Protein AF-0000000087186503 (afdb_homodimer)

Structure (mmCIF, N/CA/C/O backbone):
data_AF-0000000087186503-model_v1
#
loop_
_entity.id
_entity.type
_entity.pdbx_description
1 polymer 'Isocitrate lyase/phosphoenolpyruvate mutase family protein'
#
loop_
_atom_site.group_PDB
_atom_site.id
_atom_site.type_symbol
_atom_site.label_atom_id
_atom_site.label_alt_id
_atom_site.label_comp_id
_atom_site.label_asym_id
_atom_site.label_entity_id
_atom_site.label_seq_id
_atom_site.pdbx_PDB_ins_code
_atom_site.Cartn_x
_atom_site.Cartn_y
_atom_site.Cartn_z
_atom_site.occupancy
_atom_site.B_iso_or_equiv
_atom_site.auth_seq_id
_atom_site.auth_comp_id
_atom_site.auth_asym_id
_atom_site.auth_atom_id
_atom_site.pdbx_PDB_model_num
ATOM 1 N N . MET A 1 1 ? 16.734 15.719 6.52 1 80.12 1 MET A N 1
ATOM 2 C CA . MET A 1 1 ? 15.75 16.781 6.422 1 80.12 1 MET A CA 1
ATOM 3 C C . MET A 1 1 ? 15.242 17.188 7.805 1 80.12 1 MET A C 1
ATOM 5 O O . MET A 1 1 ? 15.148 16.344 8.703 1 80.12 1 MET A O 1
ATOM 9 N N . THR A 1 2 ? 15.148 18.594 7.961 1 91.62 2 THR A N 1
ATOM 10 C CA . THR A 1 2 ? 14.867 19.031 9.32 1 91.62 2 THR A CA 1
ATOM 11 C C . THR A 1 2 ? 13.484 19.656 9.414 1 91.62 2 THR A C 1
ATOM 13 O O . THR A 1 2 ? 12.898 20.047 8.398 1 91.62 2 THR A O 1
ATOM 16 N N . ALA A 1 3 ? 12.984 19.609 10.57 1 97.5 3 ALA A N 1
ATOM 17 C CA . ALA A 1 3 ? 11.727 20.297 10.867 1 97.5 3 ALA A CA 1
ATOM 18 C C . ALA A 1 3 ? 11.812 21.781 10.508 1 97.5 3 ALA A C 1
ATOM 20 O O . ALA A 1 3 ? 10.836 22.375 10.047 1 97.5 3 ALA A O 1
ATOM 21 N N . ALA A 1 4 ? 12.977 22.406 10.695 1 97.19 4 ALA A N 1
ATOM 22 C CA . ALA A 1 4 ? 13.18 23.812 10.375 1 97.19 4 ALA A CA 1
ATOM 23 C C . ALA A 1 4 ? 13.008 24.078 8.883 1 97.19 4 ALA A C 1
ATOM 25 O O . ALA A 1 4 ? 12.367 25.047 8.484 1 97.19 4 ALA A O 1
ATOM 26 N N . ALA A 1 5 ? 13.656 23.219 8.086 1 97 5 ALA A N 1
ATOM 27 C CA . ALA A 1 5 ? 13.516 23.344 6.637 1 97 5 ALA A CA 1
ATOM 28 C C . ALA A 1 5 ? 12.062 23.172 6.207 1 97 5 ALA A C 1
ATOM 30 O O . ALA A 1 5 ? 11.57 23.891 5.34 1 97 5 ALA A O 1
ATOM 31 N N . PHE A 1 6 ? 11.414 22.219 6.773 1 98.56 6 PHE A N 1
ATOM 32 C CA . PHE A 1 6 ? 10.008 21.984 6.48 1 98.56 6 PHE A CA 1
ATOM 33 C C . PHE A 1 6 ? 9.156 23.172 6.875 1 98.56 6 PHE A C 1
ATOM 35 O O . PHE A 1 6 ? 8.273 23.594 6.121 1 98.56 6 PHE A O 1
ATOM 42 N N . ARG A 1 7 ? 9.391 23.75 8.062 1 98.12 7 ARG A N 1
ATOM 43 C CA . ARG A 1 7 ? 8.695 24.938 8.539 1 98.12 7 ARG A CA 1
ATOM 44 C C . ARG A 1 7 ? 8.859 26.109 7.562 1 98.12 7 ARG A C 1
ATOM 46 O O . ARG A 1 7 ? 7.895 26.812 7.273 1 98.12 7 ARG A O 1
ATOM 53 N N . ALA A 1 8 ? 10.023 26.234 7.035 1 97.56 8 ALA A N 1
ATOM 54 C CA . ALA A 1 8 ? 10.32 27.344 6.121 1 97.56 8 ALA A CA 1
ATOM 55 C C . ALA A 1 8 ? 9.492 27.234 4.848 1 97.56 8 ALA A C 1
ATOM 57 O O . ALA A 1 8 ? 9.133 28.25 4.25 1 97.56 8 ALA A O 1
ATOM 58 N N . LEU A 1 9 ? 9.125 26.016 4.445 1 97.5 9 LEU A N 1
ATOM 59 C CA . LEU A 1 9 ? 8.344 25.797 3.232 1 97.5 9 LEU A CA 1
ATOM 60 C C . LEU A 1 9 ? 6.949 26.422 3.367 1 97.5 9 LEU A C 1
ATOM 62 O O . LEU A 1 9 ? 6.262 26.625 2.365 1 97.5 9 LEU A O 1
ATOM 66 N N . HIS A 1 10 ? 6.445 26.672 4.555 1 97.88 10 HIS A N 1
ATOM 67 C CA . HIS A 1 10 ? 5.094 27.172 4.793 1 97.88 10 HIS A CA 1
ATOM 68 C C . HIS A 1 10 ? 5.051 28.688 4.75 1 97.88 10 HIS A C 1
ATOM 70 O O . HIS A 1 10 ? 3.973 29.297 4.758 1 97.88 10 HIS A O 1
ATOM 76 N N . HIS A 1 11 ? 6.211 29.297 4.77 1 96.5 11 HIS A N 1
ATOM 77 C CA . HIS A 1 11 ? 6.273 30.75 4.902 1 96.5 11 HIS A CA 1
ATOM 78 C C . HIS A 1 11 ? 6.859 31.391 3.648 1 96.5 11 HIS A C 1
ATOM 80 O O . HIS A 1 11 ? 7.574 30.734 2.887 1 96.5 11 HIS A O 1
ATOM 86 N N . GLY A 1 12 ? 6.461 32.656 3.43 1 93.44 12 GLY A N 1
ATOM 87 C CA . GLY A 1 12 ? 7.047 33.438 2.352 1 93.44 12 GLY A CA 1
ATOM 88 C C . GLY A 1 12 ? 6.5 33.062 0.985 1 93.44 12 GLY A C 1
ATOM 89 O O . GLY A 1 12 ? 7.141 33.344 -0.036 1 93.44 12 GLY A O 1
ATOM 90 N N . ARG A 1 13 ? 5.363 32.438 0.946 1 92.31 13 ARG A N 1
ATOM 91 C CA . ARG A 1 13 ? 4.742 32.062 -0.318 1 92.31 13 ARG A CA 1
ATOM 92 C C . ARG A 1 13 ? 3.699 33.094 -0.746 1 92.31 13 ARG A C 1
ATOM 94 O O . ARG A 1 13 ? 2.992 33.656 0.094 1 92.31 13 ARG A O 1
ATOM 101 N N . PRO A 1 14 ? 3.689 33.344 -2.1 1 92.5 14 PRO A N 1
ATOM 102 C CA . PRO A 1 14 ? 2.602 34.219 -2.553 1 92.5 14 PRO A CA 1
ATOM 103 C C . PRO A 1 14 ? 1.221 33.625 -2.281 1 92.5 14 PRO A C 1
ATOM 105 O O . PRO A 1 14 ? 1.073 32.406 -2.209 1 92.5 14 PRO A O 1
ATOM 108 N N . ALA A 1 15 ? 0.347 34.719 -2.332 1 87.06 15 ALA A N 1
ATOM 109 C CA . ALA A 1 15 ? -1.036 34.25 -2.203 1 87.06 15 ALA A CA 1
ATOM 110 C C . ALA A 1 15 ? -1.428 33.344 -3.367 1 87.06 15 ALA A C 1
ATOM 112 O O . ALA A 1 15 ? -1.047 33.594 -4.512 1 87.06 15 ALA A O 1
ATOM 113 N N . GLY A 1 16 ? -1.849 32.25 -3.225 1 90.69 16 GLY A N 1
ATOM 114 C CA . GLY A 1 16 ? -2.295 31.344 -4.277 1 90.69 16 GLY A CA 1
ATOM 115 C C . GLY A 1 16 ? -1.3 30.25 -4.582 1 90.69 16 GLY A C 1
ATOM 116 O O . GLY A 1 16 ? -1.517 29.438 -5.488 1 90.69 16 GLY A O 1
ATOM 117 N N . ASP A 1 17 ? -0.171 30.344 -3.984 1 93.12 17 ASP A N 1
ATOM 118 C CA . ASP A 1 17 ? 0.832 29.297 -4.172 1 93.12 17 ASP A CA 1
ATOM 119 C C . ASP A 1 17 ? 1.099 28.547 -2.867 1 93.12 17 ASP A C 1
ATOM 121 O O . ASP A 1 17 ? 2.23 28.531 -2.381 1 93.12 17 ASP A O 1
ATOM 125 N N . PRO A 1 18 ? 0.045 27.938 -2.352 1 95.88 18 PRO A N 1
ATOM 126 C CA . PRO A 1 18 ? 0.226 27.203 -1.105 1 95.88 18 PRO A CA 1
ATOM 127 C C . PRO A 1 18 ? 1.184 26.016 -1.258 1 95.88 18 PRO A C 1
ATOM 129 O O . PRO A 1 18 ? 1.458 25.578 -2.379 1 95.88 18 PRO A O 1
ATOM 132 N N . LEU A 1 19 ? 1.784 25.594 -0.161 1 96.75 19 LEU A N 1
ATOM 133 C CA . LEU A 1 19 ? 2.541 24.344 -0.14 1 96.75 19 LEU A CA 1
ATOM 134 C C . LEU A 1 19 ? 1.618 23.141 -0.337 1 96.75 19 LEU A C 1
ATOM 136 O O . LEU A 1 19 ? 0.742 22.891 0.492 1 96.75 19 LEU A O 1
ATOM 140 N N . VAL A 1 20 ? 1.775 22.469 -1.444 1 95.31 20 VAL A N 1
ATOM 141 C CA . VAL A 1 20 ? 0.958 21.281 -1.724 1 95.31 20 VAL A CA 1
ATOM 142 C C . VAL A 1 20 ? 1.713 20.031 -1.313 1 95.31 20 VAL A C 1
ATOM 144 O O . VAL A 1 20 ? 2.834 19.781 -1.77 1 95.31 20 VAL A O 1
ATOM 147 N N . LEU A 1 21 ? 1.115 19.266 -0.42 1 96.75 21 LEU A N 1
ATOM 148 C CA . LEU A 1 21 ? 1.71 18.016 0.055 1 96.75 21 LEU A CA 1
ATOM 149 C C . LEU A 1 21 ? 0.906 16.812 -0.424 1 96.75 21 LEU A C 1
ATOM 151 O O . LEU A 1 21 ? -0.271 16.672 -0.084 1 96.75 21 LEU A O 1
ATOM 155 N N . ALA A 1 22 ? 1.529 15.93 -1.228 1 95.75 22 ALA A N 1
ATOM 156 C CA . ALA A 1 22 ? 0.885 14.664 -1.558 1 95.75 22 ALA A CA 1
ATOM 157 C C . ALA A 1 22 ? 0.847 13.734 -0.345 1 95.75 22 ALA A C 1
ATOM 159 O O . ALA A 1 22 ? 1.686 13.844 0.552 1 95.75 22 ALA A O 1
ATOM 160 N N . GLY A 1 23 ? -0.212 12.852 -0.3 1 97.5 23 GLY A N 1
ATOM 161 C CA . GLY A 1 23 ? -0.446 12.008 0.862 1 97.5 23 GLY A CA 1
ATOM 162 C C . GLY A 1 23 ? -0.155 10.539 0.605 1 97.5 23 GLY A C 1
ATOM 163 O O . GLY A 1 23 ? -1.052 9.781 0.234 1 97.5 23 GLY A O 1
ATOM 164 N N . PRO A 1 24 ? 1.086 10.141 0.792 1 98.62 24 PRO A N 1
ATOM 165 C CA . PRO A 1 24 ? 1.437 8.742 0.565 1 98.62 24 PRO A CA 1
ATOM 166 C C . PRO A 1 24 ? 0.883 7.812 1.645 1 98.62 24 PRO A C 1
ATOM 168 O O . PRO A 1 24 ? 0.679 8.234 2.785 1 98.62 24 PRO A O 1
ATOM 171 N N . TRP A 1 25 ? 0.643 6.52 1.292 1 98.62 25 TRP A N 1
ATOM 172 C CA . TRP A 1 25 ? 0.134 5.551 2.258 1 98.62 25 TRP A CA 1
ATOM 173 C C . TRP A 1 25 ? 1.11 4.395 2.434 1 98.62 25 TRP A C 1
ATOM 175 O O . TRP A 1 25 ? 0.917 3.539 3.301 1 98.62 25 TRP A O 1
ATOM 185 N N . ASP A 1 26 ? 2.104 4.305 1.646 1 98.62 26 ASP A N 1
ATOM 186 C CA . ASP A 1 26 ? 3.16 3.303 1.74 1 98.62 26 ASP A CA 1
ATOM 187 C C . ASP A 1 26 ? 4.426 3.773 1.029 1 98.62 26 ASP A C 1
ATOM 189 O O . ASP A 1 26 ? 4.492 4.906 0.546 1 98.62 26 ASP A O 1
ATOM 193 N N . ALA A 1 27 ? 5.516 2.938 1.039 1 98.62 27 ALA A N 1
ATOM 194 C CA . ALA A 1 27 ? 6.801 3.309 0.451 1 98.62 27 ALA A CA 1
ATOM 195 C C . ALA A 1 27 ? 6.672 3.521 -1.055 1 98.62 27 ALA A C 1
ATOM 197 O O . ALA A 1 27 ? 7.285 4.438 -1.612 1 98.62 27 ALA A O 1
ATOM 198 N N . GLY A 1 28 ? 5.875 2.711 -1.748 1 98.44 28 GLY A N 1
ATOM 199 C CA . GLY A 1 28 ? 5.684 2.846 -3.184 1 98.44 28 GLY A CA 1
ATOM 200 C C . GLY A 1 28 ? 5.055 4.168 -3.578 1 98.44 28 GLY A C 1
ATOM 201 O O . GLY A 1 28 ? 5.539 4.848 -4.484 1 98.44 28 GLY A O 1
ATOM 202 N N . SER A 1 29 ? 3.943 4.496 -2.896 1 98.69 29 SER A N 1
ATOM 203 C CA . SER A 1 29 ? 3.287 5.762 -3.201 1 98.69 29 SER A CA 1
ATOM 204 C C . SER A 1 29 ? 4.164 6.945 -2.811 1 98.69 29 SER A C 1
ATOM 206 O O . SER A 1 29 ? 4.133 7.992 -3.463 1 98.69 29 SER A O 1
ATOM 208 N N . ALA A 1 30 ? 4.957 6.836 -1.726 1 98.75 30 ALA A N 1
ATOM 209 C CA . ALA A 1 30 ? 5.883 7.898 -1.341 1 98.75 30 ALA A CA 1
ATOM 210 C C . ALA A 1 30 ? 6.875 8.195 -2.461 1 98.75 30 ALA A C 1
ATOM 212 O O . ALA A 1 30 ? 7.082 9.352 -2.826 1 98.75 30 ALA A O 1
ATOM 213 N N . ARG A 1 31 ? 7.422 7.133 -3.037 1 98.44 31 ARG A N 1
ATOM 214 C CA . ARG A 1 31 ? 8.375 7.309 -4.125 1 98.44 31 ARG A CA 1
ATOM 215 C C . ARG A 1 31 ? 7.703 7.922 -5.352 1 98.44 31 ARG A C 1
ATOM 217 O O . ARG A 1 31 ? 8.266 8.82 -5.984 1 98.44 31 ARG A O 1
ATOM 224 N N . ALA A 1 32 ? 6.508 7.422 -5.645 1 98.12 32 ALA A N 1
ATOM 225 C CA . ALA A 1 32 ? 5.773 7.953 -6.789 1 98.12 32 ALA A CA 1
ATOM 226 C C . ALA A 1 32 ? 5.535 9.453 -6.641 1 98.12 32 ALA A C 1
ATOM 228 O O . ALA A 1 32 ? 5.676 10.203 -7.605 1 98.12 32 ALA A O 1
ATOM 229 N N . PHE A 1 33 ? 5.215 9.906 -5.426 1 97.94 33 PHE A N 1
ATOM 230 C CA . PHE A 1 33 ? 4.883 11.312 -5.195 1 97.94 33 PHE A CA 1
ATOM 231 C C . PHE A 1 33 ? 6.148 12.164 -5.133 1 97.94 33 PHE A C 1
ATOM 233 O O . PHE A 1 33 ? 6.164 13.297 -5.617 1 97.94 33 PHE A O 1
ATOM 240 N N . ALA A 1 34 ? 7.191 11.633 -4.504 1 97.56 34 ALA A N 1
ATOM 241 C CA . ALA A 1 34 ? 8.469 12.344 -4.535 1 97.56 34 ALA A CA 1
ATOM 242 C C . ALA A 1 34 ? 8.969 12.508 -5.969 1 97.56 34 ALA A C 1
ATOM 244 O O . ALA A 1 34 ? 9.414 13.594 -6.355 1 97.56 34 ALA A O 1
ATOM 245 N N . ASP A 1 35 ? 8.836 11.477 -6.785 1 96.75 35 ASP A N 1
ATOM 246 C CA . ASP A 1 35 ? 9.258 11.5 -8.18 1 96.75 35 ASP A CA 1
ATOM 247 C C . ASP A 1 35 ? 8.422 12.484 -8.992 1 96.75 35 ASP A C 1
ATOM 249 O O . ASP A 1 35 ? 8.883 1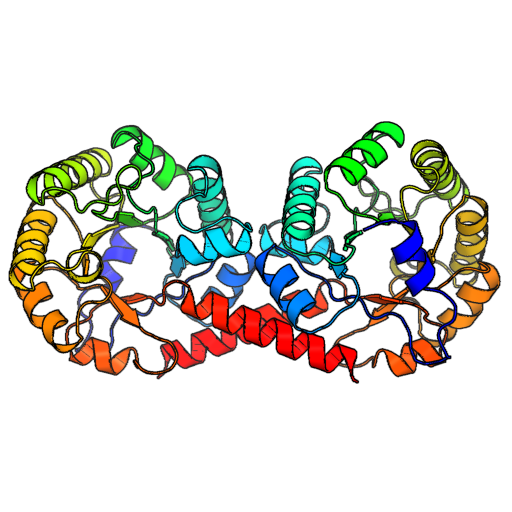3.023 -10 1 96.75 35 ASP A O 1
ATOM 253 N N . ALA A 1 36 ? 7.195 12.711 -8.547 1 95.69 36 ALA A N 1
ATOM 254 C CA . ALA A 1 36 ? 6.305 13.648 -9.227 1 95.69 36 ALA A CA 1
ATOM 255 C C . ALA A 1 36 ? 6.699 15.094 -8.922 1 95.69 36 ALA A C 1
ATOM 257 O O . ALA A 1 36 ? 6.141 16.031 -9.492 1 95.69 36 ALA A O 1
ATOM 258 N N . GLY A 1 37 ? 7.594 15.312 -7.906 1 94.5 37 GLY A N 1
ATOM 259 C CA . GLY A 1 37 ? 8.195 16.625 -7.758 1 94.5 37 GLY A CA 1
ATOM 260 C C . GLY A 1 37 ? 7.738 17.359 -6.508 1 94.5 37 GLY A C 1
ATOM 261 O O . GLY A 1 37 ? 8.023 18.547 -6.34 1 94.5 37 GLY A O 1
ATOM 262 N N . PHE A 1 38 ? 7.062 16.719 -5.598 1 95.94 38 PHE A N 1
ATOM 263 C CA . PHE A 1 38 ? 6.625 17.375 -4.367 1 95.94 38 PHE A CA 1
ATOM 264 C C . PHE A 1 38 ? 7.805 17.625 -3.441 1 95.94 38 PHE A C 1
ATOM 266 O O . PHE A 1 38 ? 8.633 16.75 -3.217 1 95.94 38 PHE A O 1
ATOM 273 N N . ALA A 1 39 ? 7.848 18.812 -2.893 1 95.12 39 ALA A N 1
ATOM 274 C CA . ALA A 1 39 ? 8.961 19.219 -2.039 1 95.12 39 ALA A CA 1
ATOM 275 C C . ALA A 1 39 ? 8.883 18.562 -0.671 1 95.12 39 ALA A C 1
ATOM 277 O O . ALA A 1 39 ? 9.875 18.484 0.05 1 95.12 39 ALA A O 1
ATOM 278 N N . ALA A 1 40 ? 7.73 18.078 -0.279 1 97.88 40 ALA A N 1
ATOM 279 C CA . ALA A 1 40 ? 7.426 17.391 0.981 1 97.88 40 ALA A CA 1
ATOM 280 C C . ALA A 1 40 ? 6.156 16.562 0.863 1 97.88 40 ALA A C 1
ATOM 282 O O . ALA A 1 40 ? 5.383 16.719 -0.086 1 97.88 40 ALA A O 1
ATOM 283 N N . LEU A 1 41 ? 6.02 15.633 1.766 1 98.44 41 LEU A N 1
ATOM 284 C CA . LEU A 1 41 ? 4.859 14.75 1.779 1 98.44 41 LEU A CA 1
ATOM 285 C C . LEU A 1 41 ? 4.168 14.773 3.139 1 98.44 41 LEU A C 1
ATOM 287 O O . LEU A 1 41 ? 4.773 15.172 4.137 1 98.44 41 LEU A O 1
ATOM 291 N N . ALA A 1 42 ? 2.896 14.398 3.176 1 98.62 42 ALA A N 1
ATOM 292 C CA . ALA A 1 42 ? 2.139 14.281 4.418 1 98.62 42 ALA A CA 1
ATOM 293 C C . ALA A 1 42 ? 1.262 13.039 4.41 1 98.62 42 ALA A C 1
ATOM 295 O O . ALA A 1 42 ? 0.277 12.969 3.672 1 98.62 42 ALA A O 1
ATOM 296 N N . THR A 1 43 ? 1.632 12.078 5.246 1 98.62 43 THR A N 1
ATOM 297 C CA . THR A 1 43 ? 0.841 10.852 5.258 1 98.62 43 THR A CA 1
ATOM 298 C C . THR A 1 43 ? -0.535 11.102 5.867 1 98.62 43 THR A C 1
ATOM 300 O O . THR A 1 43 ? -0.655 11.797 6.875 1 98.62 43 THR A O 1
ATOM 303 N N . PRO A 1 44 ? -1.576 10.695 5.195 1 97.75 44 PRO A N 1
ATOM 304 C CA . PRO A 1 44 ? -2.9 10.664 5.82 1 97.75 44 PRO A CA 1
ATOM 305 C C . PRO A 1 44 ? -3.17 9.359 6.562 1 97.75 44 PRO A C 1
ATOM 307 O O . PRO A 1 44 ? -2.988 8.273 6 1 97.75 44 PRO A O 1
ATOM 310 N N . SER A 1 45 ? -3.574 9.461 7.855 1 97.69 45 SER A N 1
ATOM 311 C CA . SER A 1 45 ? -3.85 8.258 8.633 1 97.69 45 SER A CA 1
ATOM 312 C C . SER A 1 45 ? -4.914 7.395 7.961 1 97.69 45 SER A C 1
ATOM 314 O O . SER A 1 45 ? -4.828 6.164 7.98 1 97.69 45 SER A O 1
ATOM 316 N N . ALA A 1 46 ? -5.883 8.031 7.328 1 96.94 46 ALA A N 1
ATOM 317 C CA . ALA A 1 46 ? -6.996 7.312 6.723 1 96.94 46 ALA A CA 1
ATOM 318 C C . ALA A 1 46 ? -6.527 6.453 5.555 1 96.94 46 ALA A C 1
ATOM 320 O O . ALA A 1 46 ? -7.008 5.336 5.359 1 96.94 46 ALA A O 1
ATOM 321 N N . ALA A 1 47 ? -5.633 6.969 4.707 1 97.56 47 ALA A N 1
ATOM 322 C CA . ALA A 1 47 ? -5.125 6.207 3.568 1 97.56 47 ALA A CA 1
ATOM 323 C C . ALA A 1 47 ? -4.234 5.055 4.027 1 97.56 47 ALA A C 1
ATOM 325 O O . ALA A 1 47 ? -4.277 3.963 3.461 1 97.56 47 ALA A O 1
ATOM 326 N N . VAL A 1 48 ? -3.391 5.324 5.062 1 98.44 48 VAL A N 1
ATOM 327 C CA . VAL A 1 48 ? -2.572 4.262 5.633 1 98.44 48 VAL A CA 1
ATOM 328 C C . VAL A 1 48 ? -3.473 3.154 6.184 1 98.44 48 VAL A C 1
ATOM 330 O O . VAL A 1 48 ? -3.25 1.973 5.91 1 98.44 48 VAL A O 1
ATOM 333 N N . ALA A 1 49 ? -4.535 3.564 6.934 1 98.06 49 ALA A N 1
ATOM 334 C CA . ALA A 1 49 ? -5.484 2.596 7.477 1 98.06 49 ALA A CA 1
ATOM 335 C C . ALA A 1 49 ? -6.105 1.757 6.363 1 98.06 49 ALA A C 1
ATOM 337 O O . ALA A 1 49 ? -6.164 0.529 6.461 1 98.06 49 ALA A O 1
ATOM 338 N N . ALA A 1 50 ? -6.512 2.412 5.285 1 97.56 50 ALA A N 1
ATOM 339 C CA . ALA A 1 50 ? -7.145 1.728 4.16 1 97.56 50 ALA A CA 1
ATOM 340 C C . ALA A 1 50 ? -6.188 0.732 3.514 1 97.56 50 ALA A C 1
ATOM 342 O O . ALA A 1 50 ? -6.586 -0.377 3.15 1 97.56 50 ALA A O 1
ATOM 343 N N . SER A 1 51 ? -4.934 1.106 3.375 1 98.06 51 SER A N 1
ATOM 344 C CA . SER A 1 51 ? -3.941 0.219 2.779 1 98.06 51 SER A CA 1
ATOM 345 C C . SER A 1 51 ? -3.711 -1.014 3.648 1 98.06 51 SER A C 1
ATOM 347 O O . SER A 1 51 ? -3.346 -2.076 3.141 1 98.06 51 SER A O 1
ATOM 349 N N . LEU A 1 52 ? -3.924 -0.875 4.977 1 97.25 52 LEU A N 1
ATOM 350 C CA . LEU A 1 52 ? -3.721 -1.953 5.938 1 97.25 52 LEU A CA 1
ATOM 351 C C . LEU A 1 52 ? -4.992 -2.773 6.113 1 97.25 52 LEU A C 1
ATOM 353 O O . LEU A 1 52 ? -4.984 -3.805 6.789 1 97.25 52 LEU A O 1
ATOM 357 N N . GLY A 1 53 ? -6.062 -2.301 5.539 1 95.88 53 GLY A N 1
ATOM 358 C CA . GLY A 1 53 ? -7.328 -3.01 5.641 1 95.88 53 GLY A CA 1
ATOM 359 C C . GLY A 1 53 ? -8.016 -2.807 6.973 1 95.88 53 GLY A C 1
ATOM 360 O O . GLY A 1 53 ? -8.758 -3.68 7.438 1 95.88 53 GLY A O 1
ATOM 361 N N . VAL A 1 54 ? -7.707 -1.748 7.617 1 94.44 54 VAL A N 1
ATOM 362 C CA . VAL A 1 54 ? -8.273 -1.4 8.914 1 94.44 54 VAL A CA 1
ATOM 363 C C . VAL A 1 54 ? -9.109 -0.124 8.789 1 94.44 54 VAL A C 1
ATOM 365 O O . VAL A 1 54 ? -8.836 0.717 7.926 1 94.44 54 VAL A O 1
ATOM 368 N N . ALA A 1 55 ? -10.141 -0.062 9.617 1 92.81 55 ALA A N 1
ATOM 369 C CA . ALA A 1 55 ? -10.93 1.164 9.633 1 92.81 55 ALA A CA 1
ATOM 370 C C . ALA A 1 55 ? -10.117 2.338 10.164 1 92.81 55 ALA A C 1
ATOM 372 O O . ALA A 1 55 ? -9.297 2.172 11.07 1 92.81 55 ALA A O 1
ATOM 373 N N . ASP A 1 56 ? -10.414 3.492 9.523 1 88.19 56 ASP A N 1
ATOM 374 C CA . ASP A 1 56 ? -9.766 4.695 10.039 1 88.19 56 ASP A CA 1
ATOM 375 C C . ASP A 1 56 ? -10.008 4.848 11.539 1 88.19 56 ASP A C 1
ATOM 377 O O . ASP A 1 56 ? -11.133 4.668 12.008 1 88.19 56 ASP A O 1
ATOM 381 N N . GLY A 1 57 ? -8.984 5.145 12.273 1 90.44 57 GLY A N 1
ATOM 382 C CA . GLY A 1 57 ? -9.086 5.27 13.719 1 90.44 57 GLY A CA 1
ATOM 383 C C . GLY A 1 57 ? -8.758 3.986 14.453 1 90.44 57 GLY A C 1
ATOM 384 O O . GLY A 1 57 ? -8.555 3.994 15.664 1 90.44 57 GLY A O 1
ATOM 385 N N . ASP A 1 58 ? -8.648 2.855 13.75 1 92.69 58 ASP A N 1
ATOM 386 C CA . ASP A 1 58 ? -8.492 1.562 14.406 1 92.69 58 ASP A CA 1
ATOM 387 C C . ASP A 1 58 ? -7.082 1.018 14.219 1 92.69 58 ASP A C 1
ATOM 389 O O . ASP A 1 58 ? -6.75 -0.057 14.727 1 92.69 58 ASP A O 1
ATOM 393 N N . VAL A 1 59 ? -6.23 1.757 13.5 1 95.19 59 VAL A N 1
ATOM 394 C CA . VAL A 1 59 ? -4.859 1.292 13.312 1 95.19 59 VAL A CA 1
ATOM 395 C C . VAL A 1 59 ? -4.105 1.373 14.641 1 95.19 59 VAL A C 1
ATOM 397 O O . VAL A 1 59 ? -4.039 2.438 15.258 1 95.19 59 VAL A O 1
ATOM 400 N N . PRO A 1 60 ? -3.537 0.256 15.133 1 95.75 60 PRO A N 1
ATOM 401 C CA . PRO A 1 60 ? -2.689 0.342 16.328 1 95.75 60 PRO A CA 1
ATOM 402 C C . PRO A 1 60 ? -1.514 1.298 16.141 1 95.75 60 PRO A C 1
ATOM 404 O O . PRO A 1 60 ? -0.943 1.383 15.055 1 95.75 60 PRO A O 1
ATOM 407 N N . ALA A 1 61 ? -1.177 1.982 17.266 1 97.19 61 ALA A N 1
ATOM 408 C CA . ALA A 1 61 ? -0.122 2.992 17.219 1 97.19 61 ALA A CA 1
ATOM 409 C C . ALA A 1 61 ? 1.152 2.434 16.594 1 97.19 61 ALA A C 1
ATOM 411 O O . ALA A 1 61 ? 1.737 3.053 15.711 1 97.19 61 ALA A O 1
ATOM 412 N N . ALA A 1 62 ? 1.541 1.216 17 1 97.19 62 ALA A N 1
ATOM 413 C CA . ALA A 1 62 ? 2.793 0.625 16.547 1 97.19 62 ALA A CA 1
ATOM 414 C C . ALA A 1 62 ? 2.779 0.426 15.031 1 97.19 62 ALA A C 1
ATOM 416 O O . ALA A 1 62 ? 3.787 0.652 14.359 1 97.19 62 ALA A O 1
ATOM 417 N N . GLU A 1 63 ? 1.636 0.028 14.484 1 96.81 63 GLU A N 1
ATOM 418 C CA . GLU A 1 63 ? 1.509 -0.199 13.047 1 96.81 63 GLU A CA 1
ATOM 419 C C . GLU A 1 63 ? 1.548 1.116 12.273 1 96.81 63 GLU A C 1
ATOM 421 O O . GLU A 1 63 ? 2.133 1.188 11.195 1 96.81 63 GLU A O 1
ATOM 426 N N . MET A 1 64 ? 0.898 2.117 12.836 1 98.25 64 MET A N 1
ATOM 427 C CA . MET A 1 64 ? 0.925 3.426 12.188 1 98.25 64 MET A CA 1
ATOM 428 C C . MET A 1 64 ? 2.346 3.98 12.141 1 98.25 64 MET A C 1
ATOM 430 O O . MET A 1 64 ? 2.814 4.406 11.086 1 98.25 64 MET A O 1
ATOM 434 N N . PHE A 1 65 ? 3.082 3.893 13.266 1 98.69 65 PHE A N 1
ATOM 435 C CA . PHE A 1 65 ? 4.445 4.414 13.297 1 98.69 65 PHE A CA 1
ATOM 436 C C . PHE A 1 65 ? 5.348 3.621 12.367 1 98.69 65 PHE A C 1
ATOM 438 O O . PHE A 1 65 ? 6.238 4.188 11.727 1 98.69 65 PHE A O 1
ATOM 445 N N . ALA A 1 66 ? 5.125 2.326 12.273 1 97.94 66 ALA A N 1
ATOM 446 C CA . ALA A 1 66 ? 5.906 1.509 11.352 1 97.94 66 ALA A CA 1
ATOM 447 C C . ALA A 1 66 ? 5.652 1.93 9.906 1 97.94 66 ALA A C 1
ATOM 449 O O . ALA A 1 66 ? 6.586 2.004 9.102 1 97.94 66 ALA A O 1
ATOM 450 N N . ALA A 1 67 ? 4.379 2.18 9.562 1 98.25 67 ALA A N 1
ATOM 451 C CA . ALA A 1 67 ? 4.031 2.639 8.219 1 98.25 67 ALA A CA 1
ATOM 452 C C . ALA A 1 67 ? 4.68 3.986 7.918 1 98.25 67 ALA A C 1
ATOM 454 O O . ALA A 1 67 ? 5.242 4.184 6.836 1 98.25 67 ALA A O 1
ATOM 455 N N . VAL A 1 68 ? 4.625 4.875 8.859 1 98.75 68 VAL A N 1
ATOM 456 C CA . VAL A 1 68 ? 5.227 6.195 8.695 1 98.75 68 VAL A CA 1
ATOM 457 C C . VAL A 1 68 ? 6.73 6.055 8.492 1 98.75 68 VAL A C 1
ATOM 459 O O . VAL A 1 68 ? 7.305 6.691 7.605 1 98.75 68 VAL A O 1
ATOM 462 N N . ALA A 1 69 ? 7.379 5.219 9.281 1 98.75 69 ALA A N 1
ATOM 463 C CA . ALA A 1 69 ? 8.82 5.012 9.172 1 98.75 69 ALA A CA 1
ATOM 464 C C . ALA A 1 69 ? 9.195 4.508 7.777 1 98.75 69 ALA A C 1
ATOM 466 O O . ALA A 1 69 ? 10.188 4.949 7.199 1 98.75 69 ALA A O 1
ATOM 467 N N . ARG A 1 70 ? 8.414 3.58 7.238 1 98.25 70 ARG A N 1
ATOM 468 C CA . ARG A 1 70 ? 8.672 3.055 5.902 1 98.25 70 ARG A CA 1
ATOM 469 C C . ARG A 1 70 ? 8.57 4.156 4.852 1 98.25 70 ARG A C 1
ATOM 471 O O . ARG A 1 70 ? 9.391 4.219 3.932 1 98.25 70 ARG A O 1
ATOM 478 N N . VAL A 1 71 ? 7.535 5.008 4.98 1 98.81 71 VAL A N 1
ATOM 479 C CA . VAL A 1 71 ? 7.34 6.117 4.051 1 98.81 71 VAL A CA 1
ATOM 480 C C . VAL A 1 71 ? 8.539 7.059 4.113 1 98.81 71 VAL A C 1
ATOM 482 O O . VAL A 1 71 ? 9.094 7.445 3.08 1 98.81 71 VAL A O 1
ATOM 485 N N . VAL A 1 72 ? 8.969 7.375 5.34 1 98.75 72 VAL A N 1
ATOM 486 C CA . VAL A 1 72 ? 10.078 8.305 5.531 1 98.75 72 VAL A CA 1
ATOM 487 C C . VAL A 1 72 ? 11.352 7.723 4.926 1 98.75 72 VAL A C 1
ATOM 489 O O . VAL A 1 72 ? 12.086 8.414 4.219 1 98.75 72 VAL A O 1
ATOM 492 N N . ARG A 1 73 ? 11.602 6.492 5.094 1 98.12 73 ARG A N 1
ATOM 493 C CA . ARG A 1 73 ? 12.812 5.844 4.617 1 98.12 73 ARG A CA 1
ATOM 494 C C . ARG A 1 73 ? 12.828 5.762 3.092 1 98.12 73 ARG A C 1
ATOM 496 O O . ARG A 1 73 ? 13.891 5.637 2.482 1 98.12 73 ARG A O 1
ATOM 503 N N . ALA A 1 74 ? 11.695 5.848 2.498 1 98.31 74 ALA A N 1
ATOM 504 C CA . ALA A 1 74 ? 11.555 5.609 1.064 1 98.31 74 ALA A CA 1
ATOM 505 C C . ALA A 1 74 ? 11.938 6.852 0.262 1 98.31 74 ALA A C 1
ATOM 507 O O . ALA A 1 74 ? 12.125 6.777 -0.953 1 98.31 74 ALA A O 1
A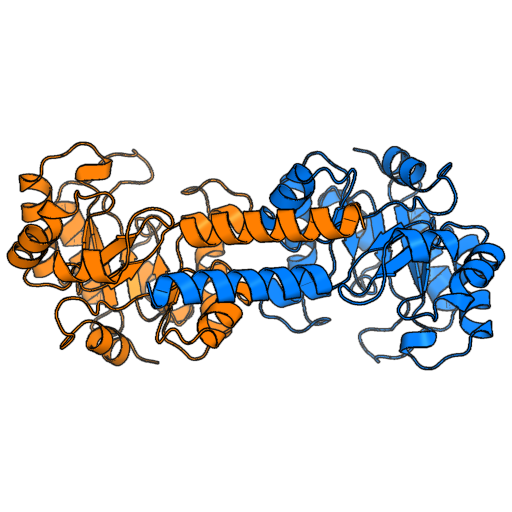TOM 508 N N . VAL A 1 75 ? 12.062 8.031 0.9 1 98.44 75 VAL A N 1
ATOM 509 C CA . VAL A 1 75 ? 12.219 9.266 0.132 1 98.44 75 VAL A CA 1
ATOM 510 C C . VAL A 1 75 ? 13.242 10.172 0.81 1 98.44 75 VAL A C 1
ATOM 512 O O . VAL A 1 75 ? 13.578 9.977 1.981 1 98.44 75 VAL A O 1
ATOM 515 N N . ASP A 1 76 ? 13.664 11.172 0.076 1 97.69 76 ASP A N 1
ATOM 516 C CA . ASP A 1 76 ? 14.648 12.117 0.594 1 97.69 76 ASP A CA 1
ATOM 517 C C . ASP A 1 76 ? 14.008 13.453 0.932 1 97.69 76 ASP A C 1
ATOM 519 O O . ASP A 1 76 ? 14.672 14.367 1.42 1 97.69 76 ASP A O 1
ATOM 523 N N . VAL A 1 77 ? 12.719 13.609 0.703 1 98.12 77 VAL A N 1
ATOM 524 C CA . VAL A 1 77 ? 12.008 14.836 1.035 1 98.12 77 VAL A CA 1
ATOM 525 C C . VAL A 1 77 ? 11.398 14.719 2.432 1 98.12 77 VAL A C 1
ATOM 527 O O . VAL A 1 77 ? 11.156 13.617 2.92 1 98.12 77 VAL A O 1
ATOM 530 N N . PRO A 1 78 ? 11.156 15.852 3.121 1 98.69 78 PRO A N 1
ATOM 531 C CA . PRO A 1 78 ? 10.539 15.789 4.449 1 98.69 78 PRO A CA 1
ATOM 532 C C . PRO A 1 78 ? 9.133 15.195 4.418 1 98.69 78 PRO A C 1
ATOM 534 O O . PRO A 1 78 ? 8.383 15.422 3.463 1 98.69 78 PRO A O 1
ATOM 537 N N . VAL A 1 79 ? 8.844 14.438 5.445 1 98.88 79 VAL A N 1
ATOM 538 C CA . VAL A 1 79 ? 7.531 13.82 5.586 1 98.88 79 VAL A CA 1
ATOM 539 C C . VAL A 1 79 ? 6.91 14.227 6.918 1 98.88 79 VAL A C 1
ATOM 541 O O . VAL A 1 79 ? 7.559 14.148 7.965 1 98.88 79 VAL A O 1
ATOM 544 N N . SER A 1 80 ? 5.691 14.773 6.852 1 98.88 80 SER A N 1
ATOM 545 C CA . SER A 1 80 ? 4.836 14.938 8.023 1 98.88 80 SER A CA 1
ATOM 546 C C . SER A 1 80 ? 3.814 13.805 8.117 1 98.88 80 SER A C 1
ATOM 548 O O . SER A 1 80 ? 3.461 13.195 7.109 1 98.88 80 SER A O 1
ATOM 550 N N . ALA A 1 81 ? 3.402 13.477 9.336 1 98.75 81 ALA A N 1
ATOM 551 C CA . ALA A 1 81 ? 2.533 12.312 9.492 1 98.75 81 ALA A CA 1
ATOM 552 C C . ALA A 1 81 ? 1.243 12.688 10.219 1 98.75 81 ALA A C 1
ATOM 554 O O . ALA A 1 81 ? 1.272 13.414 11.219 1 98.75 81 ALA A O 1
ATOM 555 N N . ASP A 1 82 ? 0.146 12.273 9.664 1 98.56 82 ASP A N 1
ATOM 556 C CA . ASP A 1 82 ? -1.104 12.336 10.414 1 98.56 82 ASP A CA 1
ATOM 557 C C . ASP A 1 82 ? -1.158 11.258 11.492 1 98.56 82 ASP A C 1
ATOM 559 O O . ASP A 1 82 ? -1.229 10.062 11.18 1 98.56 82 ASP A O 1
ATOM 563 N N . LEU A 1 83 ? -1.182 11.688 12.742 1 98.38 83 LEU A N 1
ATOM 564 C CA . LEU A 1 83 ? -1.114 10.75 13.859 1 98.38 83 LEU A CA 1
ATOM 565 C C . LEU A 1 83 ? -2.357 10.859 14.734 1 98.38 83 LEU A C 1
ATOM 567 O O . LEU A 1 83 ? -2.281 10.672 15.953 1 98.38 83 LEU A O 1
ATOM 571 N N . GLU A 1 84 ? -3.445 11.242 14.078 1 97.25 84 GLU A N 1
ATOM 572 C CA . GLU A 1 84 ? -4.758 11.297 14.719 1 97.25 84 GLU A CA 1
ATOM 573 C C . GLU A 1 84 ? -4.691 12.055 16.047 1 97.25 84 GLU A C 1
ATOM 575 O O . GLU A 1 84 ? -4.285 13.211 16.078 1 97.25 84 GLU A O 1
ATOM 580 N N . ASP A 1 85 ? -5.105 11.461 17.125 1 97.25 85 ASP A N 1
ATOM 581 C CA . ASP A 1 85 ? -5.094 12.18 18.406 1 97.25 85 ASP A CA 1
ATOM 582 C C . ASP A 1 85 ? -3.844 11.844 19.219 1 97.25 85 ASP A C 1
ATOM 584 O O . ASP A 1 85 ? -3.762 12.164 20.406 1 97.25 85 ASP A O 1
ATOM 588 N N . GLY A 1 86 ? -2.883 11.117 18.609 1 97.56 86 GLY A N 1
ATOM 589 C CA . GLY A 1 86 ? -1.657 10.734 19.297 1 97.56 86 GLY A CA 1
ATOM 590 C C . GLY A 1 86 ? -1.767 9.414 20.031 1 97.56 86 GLY A C 1
ATOM 591 O O . GLY A 1 86 ? -0.93 9.094 20.875 1 97.56 86 GLY A O 1
ATOM 592 N N . TYR A 1 87 ? -2.852 8.648 19.828 1 96.44 87 TYR A N 1
ATOM 593 C CA . TYR A 1 87 ? -3.064 7.27 20.266 1 96.44 87 TYR A CA 1
ATOM 594 C C . TYR A 1 87 ? -3.018 7.156 21.781 1 96.44 87 TYR A C 1
ATOM 596 O O . TYR A 1 87 ? -2.609 6.125 22.328 1 96.44 87 TYR A O 1
ATOM 604 N N . GLY A 1 88 ? -3.273 8.219 22.453 1 94.31 88 GLY A N 1
ATOM 605 C CA . GLY A 1 88 ? -3.301 8.203 23.906 1 94.31 88 GLY A CA 1
ATOM 606 C C . GLY A 1 88 ? -1.917 8.148 24.531 1 94.31 88 GLY A C 1
ATOM 607 O O . GLY A 1 88 ? -1.782 7.957 25.734 1 94.31 88 GLY A O 1
ATOM 608 N N . LEU A 1 89 ? -0.932 8.312 23.766 1 97.44 89 LEU A N 1
ATOM 609 C CA . LEU A 1 89 ? 0.436 8.25 24.266 1 97.44 89 LEU A CA 1
ATOM 610 C C . LEU A 1 89 ? 0.801 9.539 25 1 97.44 89 LEU A C 1
ATOM 612 O O . LEU A 1 89 ? 0.419 10.633 24.578 1 97.44 89 LEU A O 1
ATOM 616 N N . PRO A 1 90 ? 1.597 9.375 26.094 1 98.06 90 PRO A N 1
ATOM 617 C CA . PRO A 1 90 ? 2.154 10.594 26.703 1 98.06 90 PRO A CA 1
ATOM 618 C C . PRO A 1 90 ? 3.049 11.367 25.734 1 98.06 90 PRO A C 1
ATOM 620 O O . PRO A 1 90 ? 3.674 10.773 24.844 1 98.06 90 PRO A O 1
ATOM 623 N N . ALA A 1 91 ? 3.068 12.641 25.938 1 98.62 91 ALA A N 1
ATOM 624 C CA . ALA A 1 91 ? 3.768 13.539 25.031 1 98.62 91 ALA A CA 1
ATOM 625 C C . ALA A 1 91 ? 5.199 13.07 24.781 1 98.62 91 ALA A C 1
ATOM 627 O O . ALA A 1 91 ? 5.66 13.039 23.641 1 98.62 91 ALA A O 1
ATOM 628 N N . ARG A 1 92 ? 5.891 12.672 25.812 1 98.69 92 ARG A N 1
ATOM 629 C CA . ARG A 1 92 ? 7.285 12.258 25.688 1 98.69 92 ARG A CA 1
ATOM 630 C C . ARG A 1 92 ? 7.41 11.023 24.781 1 98.69 92 ARG A C 1
ATOM 632 O O . ARG A 1 92 ? 8.242 10.992 23.875 1 98.69 92 ARG A O 1
ATOM 639 N N . GLU A 1 93 ? 6.602 10.039 25.047 1 98.81 93 GLU A N 1
ATOM 640 C CA . GLU A 1 93 ? 6.621 8.82 24.25 1 98.81 93 GLU A CA 1
ATOM 641 C C . GLU A 1 93 ? 6.199 9.094 22.812 1 98.81 93 GLU A C 1
ATOM 643 O O . GLU A 1 93 ? 6.793 8.562 21.875 1 98.81 93 GLU A O 1
ATOM 648 N N . LEU A 1 94 ? 5.164 9.891 22.641 1 98.81 94 LEU A N 1
ATOM 649 C CA . LEU A 1 94 ? 4.691 10.258 21.297 1 98.81 94 LEU A CA 1
ATOM 650 C C . LEU A 1 94 ? 5.809 10.906 20.484 1 98.81 94 LEU A C 1
ATOM 652 O O . LEU A 1 94 ? 6.082 10.492 19.359 1 98.81 94 LEU A O 1
ATOM 656 N N . VAL A 1 95 ? 6.469 11.898 21.078 1 98.88 95 VAL A N 1
ATOM 657 C CA . VAL A 1 95 ? 7.531 12.625 20.391 1 98.88 95 VAL A CA 1
ATOM 658 C C . VAL A 1 95 ? 8.68 11.664 20.047 1 98.88 95 VAL A C 1
ATOM 660 O O . VAL A 1 95 ? 9.203 11.68 18.938 1 98.88 95 VAL A O 1
ATOM 663 N N . GLU A 1 96 ? 9.039 10.828 21.016 1 98.81 96 GLU A N 1
ATOM 664 C CA . GLU A 1 96 ? 10.102 9.852 20.781 1 98.81 96 GLU A CA 1
ATOM 665 C C . GLU A 1 96 ? 9.773 8.945 19.609 1 98.81 96 GLU A C 1
ATOM 667 O O . GLU A 1 96 ? 10.617 8.719 18.734 1 98.81 96 GLU A O 1
ATOM 672 N N . ARG A 1 97 ? 8.594 8.461 19.594 1 98.81 97 ARG A N 1
ATOM 673 C CA . ARG A 1 97 ? 8.18 7.559 18.516 1 98.81 97 ARG A CA 1
ATOM 674 C C . ARG A 1 97 ? 8.156 8.273 17.172 1 98.81 97 ARG A C 1
ATOM 676 O O . ARG A 1 97 ? 8.547 7.703 16.156 1 98.81 97 ARG A O 1
ATOM 683 N N . ILE A 1 98 ? 7.656 9.492 17.156 1 98.88 98 ILE A N 1
ATOM 684 C CA . ILE A 1 98 ? 7.625 10.258 15.906 1 98.88 98 ILE A CA 1
ATOM 685 C C . ILE A 1 98 ? 9.047 10.453 15.383 1 98.88 98 ILE A C 1
ATOM 687 O O . ILE A 1 98 ? 9.32 10.18 14.211 1 98.88 98 ILE A O 1
ATOM 691 N N . LEU A 1 99 ? 9.93 10.898 16.266 1 98.69 99 LEU A N 1
ATOM 692 C CA . LEU A 1 99 ? 11.305 11.172 15.852 1 98.69 99 LEU A CA 1
ATOM 693 C C . LEU A 1 99 ? 12 9.898 15.383 1 98.69 99 LEU A C 1
ATOM 695 O O . LEU A 1 99 ? 12.82 9.938 14.461 1 98.69 99 LEU A O 1
ATOM 699 N N . GLU A 1 100 ? 11.672 8.766 16 1 98.62 100 GLU A N 1
ATOM 700 C CA . GLU A 1 100 ? 12.227 7.48 15.586 1 98.62 100 GLU A CA 1
ATOM 701 C C . GLU A 1 100 ? 11.828 7.145 14.148 1 98.62 100 GLU A C 1
ATOM 703 O O . GLU A 1 100 ? 12.57 6.461 13.438 1 98.62 100 GLU A O 1
ATOM 708 N N . THR A 1 101 ? 10.688 7.543 13.672 1 98.62 101 THR A N 1
ATOM 709 C CA . THR A 1 101 ? 10.266 7.293 12.297 1 98.62 101 THR A CA 1
ATOM 710 C C . THR A 1 101 ? 11.078 8.141 11.32 1 98.62 101 THR A C 1
ATOM 712 O O . THR A 1 101 ? 11.156 7.828 10.133 1 98.62 101 THR A O 1
ATOM 715 N N . GLY A 1 102 ? 11.57 9.281 11.781 1 98.69 102 GLY A N 1
ATOM 716 C CA . GLY A 1 102 ? 12.242 10.242 10.922 1 98.69 102 GLY A CA 1
ATOM 717 C C . GLY A 1 102 ? 11.32 11.32 10.398 1 98.69 102 GLY A C 1
ATOM 718 O O . GLY A 1 102 ? 11.75 12.219 9.664 1 98.69 102 GLY A O 1
ATOM 719 N N . ALA A 1 103 ? 10.031 11.344 10.758 1 98.81 103 ALA A N 1
ATOM 720 C CA . ALA A 1 103 ? 9.102 12.391 10.344 1 98.81 103 ALA A CA 1
ATOM 721 C C . ALA A 1 103 ? 9.484 13.742 10.945 1 98.81 103 ALA A C 1
ATOM 723 O O . ALA A 1 103 ? 9.961 13.805 12.086 1 98.81 103 ALA A O 1
ATOM 724 N N . VAL A 1 104 ? 9.188 14.773 10.188 1 98.88 104 VAL A N 1
ATOM 725 C CA . VAL A 1 104 ? 9.617 16.094 10.625 1 98.88 104 VAL A CA 1
ATOM 726 C C . VAL A 1 104 ? 8.422 16.875 11.156 1 98.88 104 VAL A C 1
ATOM 728 O O . VAL A 1 104 ? 8.57 18 11.641 1 98.88 104 VAL A O 1
ATOM 731 N N . GLY A 1 105 ? 7.254 16.328 11.055 1 98.75 105 GLY A N 1
ATOM 732 C CA . GLY A 1 105 ? 6.027 16.938 11.539 1 98.75 105 GLY A CA 1
ATOM 733 C C . GLY A 1 105 ? 4.91 15.945 11.773 1 98.75 105 GLY A C 1
ATOM 734 O O . GLY A 1 105 ? 5.023 14.773 11.406 1 98.75 105 GLY A O 1
ATOM 735 N N . CYS A 1 106 ? 3.855 16.453 12.391 1 98.81 106 CYS A N 1
ATOM 736 C CA . CYS A 1 106 ? 2.695 15.609 12.633 1 98.81 106 CYS A CA 1
ATOM 737 C C . CYS A 1 106 ? 1.422 16.438 12.727 1 98.81 106 CYS A C 1
ATOM 739 O O . CYS A 1 106 ? 1.479 17.641 13.016 1 98.81 106 CYS A O 1
ATOM 741 N N . ASN A 1 107 ? 0.364 15.805 12.344 1 98.44 107 ASN A N 1
ATOM 742 C CA . ASN A 1 107 ? -0.985 16.25 12.672 1 98.44 107 ASN A CA 1
ATOM 743 C C . ASN A 1 107 ? -1.479 15.641 13.977 1 98.44 107 ASN A C 1
ATOM 745 O O . ASN A 1 107 ? -1.338 14.43 14.188 1 98.44 107 ASN A O 1
ATOM 749 N N . LEU A 1 108 ? -1.987 16.469 14.859 1 98.75 108 LEU A N 1
ATOM 750 C CA . LEU A 1 108 ? -2.689 16 16.047 1 98.75 108 LEU A CA 1
ATOM 751 C C . LEU A 1 108 ? -4.098 16.594 16.109 1 98.75 108 LEU A C 1
ATOM 753 O O . LEU A 1 108 ? -4.27 17.812 16.078 1 98.75 108 LEU A O 1
ATOM 757 N N . GLU A 1 109 ? -5.023 15.719 16.156 1 98.44 109 GLU A N 1
ATOM 758 C CA . GLU A 1 109 ? -6.406 16.188 16.109 1 98.44 109 GLU A CA 1
ATOM 759 C C . GLU A 1 109 ? -6.977 16.375 17.516 1 98.44 109 GLU A C 1
ATOM 761 O O . GLU A 1 109 ? -6.398 15.898 18.5 1 98.44 109 GLU A O 1
ATOM 766 N N . ASP A 1 110 ? -8.07 17.078 17.609 1 98.69 110 ASP A N 1
ATOM 767 C CA . ASP A 1 110 ? -8.648 17.422 18.906 1 98.69 110 ASP A CA 1
ATOM 768 C C . ASP A 1 110 ? -9.977 16.688 19.125 1 98.69 110 ASP A C 1
ATOM 770 O O . ASP A 1 110 ? -10.789 17.109 19.938 1 98.69 110 ASP A O 1
ATOM 774 N N . THR A 1 111 ? -10.242 15.641 18.328 1 97.31 111 THR A N 1
ATOM 775 C CA . THR A 1 111 ? -11.281 14.664 18.641 1 97.31 111 THR A CA 1
ATOM 776 C C . THR A 1 111 ? -10.719 13.523 19.484 1 97.31 111 THR A C 1
ATOM 778 O O . THR A 1 111 ? -9.672 12.961 19.156 1 97.31 111 THR A O 1
ATOM 781 N N . ASP A 1 112 ? -11.398 13.258 20.562 1 93.44 112 ASP A N 1
ATOM 782 C CA . ASP A 1 112 ? -11.016 12.117 21.391 1 93.44 112 ASP A CA 1
ATOM 783 C C . ASP A 1 112 ? -11.414 10.797 20.734 1 93.44 112 ASP A C 1
ATOM 785 O O . ASP A 1 112 ? -12.594 10.539 20.516 1 93.44 112 ASP A O 1
ATOM 789 N N . ARG A 1 113 ? -10.445 9.953 20.5 1 90.06 113 ARG A N 1
ATOM 790 C CA . ARG A 1 113 ? -10.695 8.734 19.75 1 90.06 113 ARG A CA 1
ATOM 791 C C . ARG A 1 113 ? -11.547 7.754 20.547 1 90.06 113 ARG A C 1
ATOM 793 O O . ARG A 1 113 ? -12.227 6.902 19.984 1 90.06 113 ARG A O 1
ATOM 800 N N . THR A 1 114 ? -11.438 7.801 21.859 1 88.81 114 THR A N 1
ATOM 801 C CA . THR A 1 114 ? -12.172 6.875 22.719 1 88.81 114 THR A CA 1
ATOM 802 C C . THR A 1 114 ? -13.648 7.254 22.781 1 88.81 114 THR A C 1
ATOM 804 O O . THR A 1 114 ? -14.523 6.398 22.641 1 88.81 114 THR A O 1
ATOM 807 N N . THR A 1 115 ? -13.984 8.547 22.891 1 91.62 115 THR A N 1
ATOM 808 C CA . THR A 1 115 ? -15.352 9 23.094 1 91.62 115 THR A CA 1
ATOM 809 C C . THR A 1 115 ? -15.961 9.508 21.797 1 91.62 115 THR A C 1
ATOM 811 O O . THR A 1 115 ? -17.188 9.625 21.672 1 91.62 115 THR A O 1
ATOM 814 N N . GLY A 1 116 ? -15.109 9.906 20.891 1 92.06 116 GLY A N 1
ATOM 815 C CA . GLY A 1 116 ? -15.57 10.516 19.656 1 92.06 116 GLY A CA 1
ATOM 816 C C . GLY A 1 116 ? -15.938 11.984 19.812 1 92.06 116 GLY A C 1
ATOM 817 O O . GLY A 1 116 ? -16.422 12.609 18.875 1 92.06 116 GLY A O 1
ATOM 818 N N . ARG A 1 117 ? -15.633 12.516 20.953 1 94.81 117 ARG A N 1
ATOM 819 C CA . ARG A 1 117 ? -16.062 13.883 21.234 1 94.81 117 ARG A CA 1
ATOM 820 C C . ARG A 1 117 ? -14.93 14.875 21.016 1 94.81 117 ARG A C 1
ATOM 822 O O . ARG A 1 117 ? -13.758 14.523 21.172 1 94.81 117 ARG A O 1
ATOM 829 N N . LEU A 1 118 ? -15.32 16.141 20.703 1 98 118 LEU A N 1
ATOM 830 C CA . LEU A 1 118 ? -14.383 17.25 20.609 1 98 118 LEU A CA 1
ATOM 831 C C . LEU A 1 118 ? -13.828 17.625 21.969 1 98 118 LEU A C 1
ATOM 833 O O . LEU A 1 118 ? -14.594 17.844 22.922 1 98 118 LEU A O 1
ATOM 837 N N . LEU A 1 119 ? -12.562 17.656 22.125 1 98 119 LEU A N 1
ATOM 838 C CA . LEU A 1 119 ? -11.938 18.016 23.391 1 98 119 LEU A CA 1
ATOM 839 C C . LEU A 1 119 ? -12.188 19.484 23.734 1 98 119 LEU A C 1
ATOM 841 O O . LEU A 1 119 ? -12.383 20.297 22.828 1 98 119 LEU A O 1
ATOM 845 N N . ASP A 1 120 ? -12.18 19.719 25.031 1 98 120 ASP A N 1
ATOM 846 C CA . ASP A 1 120 ? -12.094 21.109 25.438 1 98 120 ASP A CA 1
ATOM 847 C C . ASP A 1 120 ? -10.867 21.797 24.828 1 98 120 ASP A C 1
ATOM 849 O O . ASP A 1 120 ? -9.781 21.219 24.812 1 98 120 ASP A O 1
ATOM 853 N N . PRO A 1 121 ? -11.125 23 24.219 1 98.38 121 PRO A N 1
ATOM 854 C CA . PRO A 1 121 ? -10.016 23.656 23.516 1 98.38 121 PRO A CA 1
ATOM 855 C C . PRO A 1 121 ? -8.789 23.828 24.406 1 98.38 121 PRO A C 1
ATOM 857 O O . PRO A 1 121 ? -7.656 23.703 23.938 1 98.38 121 PRO A O 1
ATOM 860 N N . ARG A 1 122 ? -8.906 24.188 25.656 1 98.69 122 ARG A N 1
ATOM 861 C CA . ARG A 1 122 ? -7.777 24.406 26.562 1 98.69 122 ARG A CA 1
ATOM 862 C C . ARG A 1 122 ? -7.078 23.078 26.875 1 98.69 122 ARG A C 1
ATOM 864 O O . ARG A 1 122 ? -5.855 23.047 27.031 1 98.69 122 ARG A O 1
ATOM 871 N N . GLU A 1 123 ? -7.883 22.031 27.047 1 97.94 123 GLU A N 1
ATOM 872 C CA . GLU A 1 123 ? -7.293 20.703 27.234 1 97.94 123 GLU A CA 1
ATOM 873 C C . GLU A 1 123 ? -6.414 20.312 26.062 1 97.94 123 GLU A C 1
ATOM 875 O O . GLU A 1 123 ? -5.297 19.828 26.25 1 97.94 123 GLU A O 1
ATOM 880 N N . GLN A 1 124 ? -6.906 20.484 24.875 1 98.62 124 GLN A N 1
ATOM 881 C CA . GLN A 1 124 ? -6.113 20.188 23.688 1 98.62 124 GLN A CA 1
ATOM 882 C C . GLN A 1 124 ? -4.887 21.094 23.609 1 98.62 124 GLN A C 1
ATOM 884 O O . GLN A 1 124 ? -3.797 20.641 23.25 1 98.62 124 GLN A O 1
ATOM 889 N N . ALA A 1 125 ? -5.055 22.375 23.922 1 98.88 125 ALA A N 1
ATOM 890 C CA . ALA A 1 125 ? -3.92 23.297 23.922 1 98.88 125 ALA A CA 1
ATOM 891 C C . ALA A 1 125 ? -2.832 22.828 24.875 1 98.88 125 ALA A C 1
ATOM 893 O O . ALA A 1 125 ? -1.643 22.891 24.562 1 98.88 125 ALA A O 1
ATOM 894 N N . ASP A 1 126 ? -3.248 22.344 26.062 1 98.75 126 ASP A N 1
ATOM 895 C CA . ASP A 1 126 ? -2.291 21.812 27.016 1 98.75 126 ASP A CA 1
ATOM 896 C C . ASP A 1 126 ? -1.538 20.625 26.453 1 98.75 126 ASP A C 1
ATOM 898 O O . ASP A 1 126 ? -0.325 20.5 26.625 1 98.75 126 ASP A O 1
ATOM 902 N N . ARG A 1 127 ? -2.234 19.734 25.781 1 98.44 127 ARG A N 1
ATOM 903 C CA . ARG A 1 127 ? -1.614 18.578 25.156 1 98.44 127 ARG A CA 1
ATOM 904 C C . ARG A 1 127 ? -0.598 19 24.094 1 98.44 127 ARG A C 1
ATOM 906 O O . ARG A 1 127 ? 0.503 18.453 24.031 1 98.44 127 ARG A O 1
ATOM 913 N N . LEU A 1 128 ? -0.975 19.953 23.281 1 98.88 128 LEU A N 1
ATOM 914 C CA . LEU A 1 128 ? -0.069 20.469 22.266 1 98.88 128 LEU A CA 1
ATOM 915 C C . LEU A 1 128 ? 1.163 21.109 22.891 1 98.88 128 LEU A C 1
ATOM 917 O O . LEU A 1 128 ? 2.281 20.922 22.406 1 98.88 128 LEU A O 1
ATOM 921 N N . ALA A 1 129 ? 0.916 21.859 23.953 1 98.88 129 ALA A N 1
ATOM 922 C CA . ALA A 1 129 ? 2.025 22.5 24.672 1 98.88 129 ALA A CA 1
ATOM 923 C C . ALA A 1 129 ? 2.99 21.453 25.219 1 98.88 129 ALA A C 1
ATOM 925 O O . ALA A 1 129 ? 4.207 21.641 25.188 1 98.88 129 ALA A O 1
ATOM 926 N N . ASP A 1 130 ? 2.412 20.344 25.766 1 98.88 130 ASP A N 1
ATOM 927 C CA . ASP A 1 130 ? 3.24 19.25 26.266 1 98.88 130 ASP A CA 1
ATOM 928 C C . ASP A 1 130 ? 4.082 18.641 25.141 1 98.88 130 ASP A C 1
ATOM 930 O O . ASP A 1 130 ? 5.273 18.375 25.328 1 98.88 130 ASP A O 1
ATOM 934 N N . VAL A 1 131 ? 3.484 18.406 24 1 98.88 131 VAL A N 1
ATOM 935 C CA . VAL A 1 131 ? 4.203 17.859 22.844 1 98.88 131 VAL A CA 1
ATOM 936 C C . VAL A 1 131 ? 5.301 18.828 22.422 1 98.88 131 VAL A C 1
ATOM 938 O O . VAL A 1 131 ? 6.434 18.406 22.156 1 98.88 131 VAL A O 1
ATOM 941 N N . ARG A 1 132 ? 4.988 20.109 22.375 1 98.88 132 ARG A N 1
ATOM 942 C CA . ARG A 1 132 ? 5.969 21.125 22 1 98.88 132 ARG A CA 1
ATOM 943 C C . ARG A 1 132 ? 7.133 21.141 22.984 1 98.88 132 ARG A C 1
ATOM 945 O O . ARG A 1 132 ? 8.297 21.219 22.578 1 98.88 132 ARG A O 1
ATOM 952 N N . ALA A 1 133 ? 6.773 21.094 24.219 1 98.81 133 ALA A N 1
ATOM 953 C CA . ALA A 1 133 ? 7.812 21.109 25.25 1 98.81 133 ALA A CA 1
ATOM 954 C C . ALA A 1 133 ? 8.781 19.953 25.078 1 98.81 133 ALA A C 1
ATOM 956 O O . ALA A 1 133 ? 9.992 20.094 25.266 1 98.81 133 ALA A O 1
ATOM 957 N N . GLU A 1 134 ? 8.258 18.766 24.75 1 98.81 134 GLU A N 1
ATOM 958 C CA . GLU A 1 134 ? 9.078 17.578 24.562 1 98.81 134 GLU A CA 1
ATOM 959 C C . GLU A 1 134 ? 9.859 17.641 23.25 1 98.81 134 GLU A C 1
ATOM 961 O O . GLU A 1 134 ? 11.023 17.219 23.188 1 98.81 134 GLU A O 1
ATOM 966 N N . ALA A 1 135 ? 9.266 18.203 22.203 1 98.56 135 ALA A N 1
ATOM 967 C CA . ALA A 1 135 ? 9.828 18.141 20.859 1 98.56 135 ALA A CA 1
ATOM 968 C C . ALA A 1 135 ? 10.789 19.297 20.609 1 98.56 135 ALA A C 1
ATOM 970 O O . ALA A 1 135 ? 11.711 19.188 19.812 1 98.56 135 ALA A O 1
ATOM 971 N N . GLY A 1 136 ? 10.516 20.422 21.344 1 98 136 GLY A N 1
ATOM 972 C CA . GLY A 1 136 ? 11.219 21.641 20.938 1 98 136 GLY A CA 1
ATOM 973 C C . GLY A 1 136 ? 11.008 22 19.484 1 98 136 GLY A C 1
ATOM 974 O O . GLY A 1 136 ? 9.875 22.047 19.016 1 98 136 GLY A O 1
ATOM 975 N N . ASP A 1 137 ? 12.164 22.172 18.75 1 97.31 137 ASP A N 1
ATOM 976 C CA . ASP A 1 137 ? 12.07 22.562 17.359 1 97.31 137 ASP A CA 1
ATOM 977 C C . ASP A 1 137 ? 12.18 21.359 16.422 1 97.31 137 ASP A C 1
ATOM 979 O O . ASP A 1 137 ? 12.227 21.516 15.203 1 97.31 137 ASP A O 1
ATOM 983 N N . ALA A 1 138 ? 12.125 20.203 16.984 1 98.44 138 ALA A N 1
ATOM 984 C CA . ALA A 1 138 ? 12.43 19 16.219 1 98.44 138 ALA A CA 1
ATOM 985 C C . ALA A 1 138 ? 11.203 18.531 15.43 1 98.44 138 ALA A C 1
ATOM 987 O O . ALA A 1 138 ? 11.312 17.688 14.539 1 98.44 138 ALA A O 1
ATOM 988 N N . LEU A 1 139 ? 10.023 19.141 15.734 1 98.75 139 LEU A N 1
ATOM 989 C CA . LEU A 1 139 ? 8.805 18.734 15.047 1 98.75 139 LEU A CA 1
ATOM 990 C C . LEU A 1 139 ? 7.992 19.938 14.609 1 98.75 139 LEU A C 1
ATOM 992 O O . LEU A 1 139 ? 7.875 20.922 15.352 1 98.75 139 LEU A O 1
ATOM 996 N N . PHE A 1 140 ? 7.488 19.922 13.414 1 98.88 140 PHE A N 1
ATOM 997 C CA . PHE A 1 140 ? 6.438 20.812 12.938 1 98.88 140 PHE A CA 1
ATOM 998 C C . PHE A 1 140 ? 5.066 20.328 13.391 1 98.88 140 PHE A C 1
ATOM 1000 O O . PHE A 1 140 ? 4.629 19.234 13 1 98.88 140 PHE A O 1
ATOM 1007 N N . LEU A 1 141 ? 4.375 21.094 14.203 1 98.88 141 LEU A N 1
ATOM 1008 C CA . LEU A 1 141 ? 3.092 20.672 14.758 1 98.88 141 LEU A CA 1
ATOM 1009 C C . LEU A 1 141 ? 1.938 21.297 13.977 1 98.88 141 LEU A C 1
ATOM 1011 O O . LEU A 1 141 ? 1.745 22.516 14.008 1 98.88 141 LEU A O 1
ATOM 1015 N N . ASN A 1 142 ? 1.249 20.484 13.25 1 98.94 142 ASN A N 1
ATOM 1016 C CA . ASN A 1 142 ? 0.014 20.844 12.57 1 98.94 142 ASN A CA 1
ATOM 1017 C C . ASN A 1 142 ? -1.214 20.516 13.414 1 98.94 142 ASN A C 1
ATOM 1019 O O . ASN A 1 142 ? -1.668 19.375 13.43 1 98.94 142 ASN A O 1
ATOM 1023 N N . ALA A 1 143 ? -1.774 21.484 14.086 1 98.94 143 ALA A N 1
ATOM 1024 C CA . ALA A 1 143 ? -2.869 21.266 15.023 1 98.94 143 ALA A CA 1
ATOM 1025 C C . ALA A 1 143 ? -4.211 21.188 14.297 1 98.94 143 ALA A C 1
ATOM 1027 O O . ALA A 1 143 ? -4.703 22.203 13.781 1 98.94 143 ALA A O 1
ATOM 1028 N N . ARG A 1 144 ? -4.723 20.062 14.273 1 98.81 144 ARG A N 1
ATOM 1029 C CA . ARG A 1 144 ? -6.008 19.891 13.602 1 98.81 144 ARG A CA 1
ATOM 1030 C C . ARG A 1 144 ? -7.156 20.375 14.484 1 98.81 144 ARG A C 1
ATOM 1032 O O . ARG A 1 144 ? -7.16 20.125 15.695 1 98.81 144 ARG A O 1
ATOM 1039 N N . ILE A 1 145 ? -8.008 21.078 13.883 1 98.81 145 ILE A N 1
ATOM 1040 C CA . ILE A 1 145 ? -9.211 21.625 14.508 1 98.81 145 ILE A CA 1
ATOM 1041 C C . ILE A 1 145 ? -10.445 20.938 13.938 1 98.81 145 ILE A C 1
ATOM 1043 O O . ILE A 1 145 ? -10.797 21.125 12.773 1 98.81 145 ILE A O 1
ATOM 1047 N N . ASP A 1 146 ? -11.172 20.219 14.812 1 98.38 146 ASP A N 1
ATOM 1048 C CA . ASP A 1 146 ? -12.281 19.375 14.359 1 98.38 146 ASP A CA 1
ATOM 1049 C C . ASP A 1 146 ? -13.625 20.062 14.609 1 98.38 146 ASP A C 1
ATOM 1051 O O . ASP A 1 146 ? -14.664 19.406 14.641 1 98.38 146 ASP A O 1
ATOM 1055 N N . SER A 1 147 ? -13.602 21.406 14.773 1 98.25 147 SER A N 1
ATOM 1056 C CA . SER A 1 147 ? -14.82 22.141 15.062 1 98.25 147 SER A CA 1
ATOM 1057 C C . SER A 1 147 ? -15.914 21.844 14.039 1 98.25 147 SER A C 1
ATOM 1059 O O . SER A 1 147 ? -17.031 21.453 14.406 1 98.25 147 SER A O 1
ATOM 1061 N N . TRP A 1 148 ? -15.648 21.922 12.773 1 95.56 148 TRP A N 1
ATOM 1062 C CA . TRP A 1 148 ? -16.656 21.688 11.734 1 95.56 148 TRP A CA 1
ATOM 1063 C C . TRP A 1 148 ? -17.016 20.219 11.641 1 95.56 148 TRP A C 1
ATOM 1065 O O . TRP A 1 148 ? -18.172 19.859 11.438 1 95.56 148 TRP A O 1
ATOM 1075 N N . LEU A 1 149 ? -16 19.375 11.82 1 94.38 149 LEU A N 1
ATOM 1076 C CA . LEU A 1 149 ? -16.219 17.938 11.797 1 94.38 149 LEU A CA 1
ATOM 1077 C C . LEU A 1 149 ? -17.203 17.531 12.891 1 94.38 149 LEU A C 1
ATOM 1079 O O . LEU A 1 149 ? -17.984 16.594 12.711 1 94.38 149 LEU A O 1
ATOM 1083 N N . ARG A 1 150 ? -17.188 18.266 13.992 1 95.5 150 ARG A N 1
ATOM 1084 C CA . ARG A 1 150 ? -17.984 17.891 15.156 1 95.5 150 ARG A CA 1
ATOM 1085 C C . ARG A 1 150 ? -19.172 18.828 15.344 1 95.5 150 ARG A C 1
ATOM 1087 O O . ARG A 1 150 ? -19.812 18.828 16.391 1 95.5 150 ARG A O 1
ATOM 1094 N N . GLY A 1 151 ? -19.484 19.672 14.352 1 93.5 151 GLY A N 1
ATOM 1095 C CA . GLY A 1 151 ? -20.672 20.516 14.336 1 93.5 151 GLY A CA 1
ATOM 1096 C C . GLY A 1 151 ? -20.578 21.719 15.25 1 93.5 151 GLY A C 1
ATOM 1097 O O . GLY A 1 151 ? -21.578 22.219 15.742 1 93.5 151 GLY A O 1
ATOM 1098 N N . ALA A 1 152 ? -19.312 22.203 15.594 1 92.62 152 ALA A N 1
ATOM 1099 C CA . ALA A 1 152 ? -19.109 23.406 16.406 1 92.62 152 ALA A CA 1
ATOM 1100 C C . ALA A 1 152 ? -19.125 24.656 15.547 1 92.62 152 ALA A C 1
ATOM 1102 O O . ALA A 1 152 ? -19.312 24.578 14.328 1 92.62 152 ALA A O 1
ATOM 1103 N N . SER A 1 153 ? -18.984 25.781 16.125 1 89.69 153 SER A N 1
ATOM 1104 C CA . SER A 1 153 ? -19.156 27.062 15.461 1 89.69 153 SER A CA 1
ATOM 1105 C C . SER A 1 153 ? -17.844 27.562 14.859 1 89.69 153 SER A C 1
ATOM 1107 O O . SER A 1 153 ? -16.781 27.062 15.188 1 89.69 153 SER A O 1
ATOM 1109 N N . ASP A 1 154 ? -18.031 28.531 13.93 1 94.62 154 ASP A N 1
ATOM 1110 C CA . ASP A 1 154 ? -16.875 29.234 13.391 1 94.62 154 ASP A CA 1
ATOM 1111 C C . ASP A 1 154 ? -16.078 29.906 14.508 1 94.62 154 ASP A C 1
ATOM 1113 O O . ASP A 1 154 ? -14.844 29.922 14.469 1 94.62 154 ASP A O 1
ATOM 1117 N N . GLU A 1 155 ? -16.781 30.469 15.414 1 96.69 155 GLU A N 1
ATOM 1118 C CA . GLU A 1 155 ? -16.141 31.109 16.562 1 96.69 155 GLU A CA 1
ATOM 1119 C C . GLU A 1 155 ? -15.312 30.109 17.359 1 96.69 155 GLU A C 1
ATOM 1121 O O . GLU A 1 155 ? -14.219 30.438 17.844 1 96.69 155 GLU A O 1
ATOM 1126 N N . ASP A 1 156 ? -15.891 28.922 17.547 1 98.19 156 ASP A N 1
ATOM 1127 C CA . ASP A 1 156 ? -15.156 27.875 18.234 1 98.19 156 ASP A CA 1
ATOM 1128 C C . ASP A 1 156 ? -13.836 27.578 17.531 1 98.19 156 ASP A C 1
ATOM 1130 O O . ASP A 1 156 ? -12.789 27.453 18.188 1 98.19 156 ASP A O 1
ATOM 1134 N N . ALA A 1 157 ? -13.875 27.438 16.25 1 98.5 157 ALA A N 1
ATOM 1135 C CA . ALA A 1 157 ? -12.68 27.141 15.461 1 98.5 157 ALA A CA 1
ATOM 1136 C C . ALA A 1 157 ? -11.625 28.234 15.617 1 98.5 157 ALA A C 1
ATOM 1138 O O . ALA A 1 157 ? -10.438 27.938 15.758 1 98.5 157 ALA A O 1
ATOM 1139 N N . ARG A 1 158 ? -12.031 29.5 15.625 1 98.62 158 ARG A N 1
ATOM 1140 C CA . ARG A 1 158 ? -11.094 30.609 15.766 1 98.62 158 ARG A CA 1
ATOM 1141 C C . ARG A 1 158 ? -10.484 30.641 17.156 1 98.62 158 ARG A C 1
ATOM 1143 O O . ARG A 1 158 ? -9.305 30.938 17.328 1 98.62 158 ARG A O 1
ATOM 1150 N N . GLU A 1 159 ? -11.336 30.391 18.125 1 98.69 159 GLU A N 1
ATOM 1151 C CA . GLU A 1 159 ? -10.82 30.312 19.484 1 98.69 159 GLU A CA 1
ATOM 1152 C C . GLU A 1 159 ? -9.766 29.219 19.609 1 98.69 159 GLU A C 1
ATOM 1154 O O . GLU A 1 159 ? -8.695 29.438 20.188 1 98.69 159 GLU A O 1
ATOM 1159 N N . ARG A 1 160 ? -10.016 28.078 19.125 1 98.88 160 ARG A N 1
ATOM 1160 C CA . ARG A 1 160 ? -9.07 26.969 19.125 1 98.88 160 ARG A CA 1
ATOM 1161 C C . ARG A 1 160 ? -7.789 27.328 18.391 1 98.88 160 ARG A C 1
ATOM 1163 O O . ARG A 1 160 ? -6.691 27.031 18.859 1 98.88 160 ARG A O 1
ATOM 1170 N N . ALA A 1 161 ? -7.984 27.922 17.281 1 98.88 161 ALA A N 1
ATOM 1171 C CA . ALA A 1 161 ? -6.82 28.344 16.5 1 98.88 161 ALA A CA 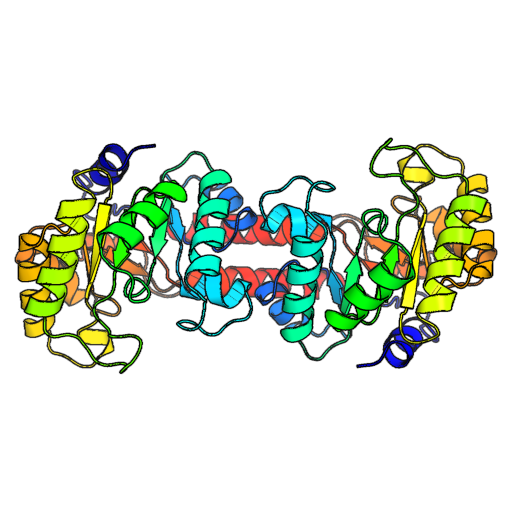1
ATOM 1172 C C . ALA A 1 161 ? -5.887 29.219 17.344 1 98.88 161 ALA A C 1
ATOM 1174 O O . ALA A 1 161 ? -4.672 29.016 17.344 1 98.88 161 ALA A O 1
ATOM 1175 N N . ARG A 1 162 ? -6.461 30.188 18.078 1 98.88 162 ARG A N 1
ATOM 1176 C CA . ARG A 1 162 ? -5.676 31.078 18.938 1 98.88 162 ARG A CA 1
ATOM 1177 C C . ARG A 1 162 ? -4.98 30.297 20.031 1 98.88 162 ARG A C 1
ATOM 1179 O O . ARG A 1 162 ? -3.787 30.484 20.281 1 98.88 162 ARG A O 1
ATOM 1186 N N . LEU A 1 163 ? -5.707 29.422 20.625 1 98.94 163 LEU A N 1
ATOM 1187 C CA . LEU A 1 163 ? -5.191 28.656 21.75 1 98.94 163 LEU A CA 1
ATOM 1188 C C . LEU A 1 163 ? -4.094 27.703 21.312 1 98.94 163 LEU A C 1
ATOM 1190 O O . LEU A 1 163 ? -3.086 27.531 22 1 98.94 163 LEU A O 1
ATOM 1194 N N . TYR A 1 164 ? -4.301 27.078 20.172 1 98.94 164 TYR A N 1
ATOM 1195 C CA . TYR A 1 164 ? -3.326 26.109 19.672 1 98.94 164 TYR A CA 1
ATOM 1196 C C . TYR A 1 164 ? -2.043 26.812 19.25 1 98.94 164 TYR A C 1
ATOM 1198 O O . TYR A 1 164 ? -0.943 26.297 19.453 1 98.94 164 TYR A O 1
ATOM 1206 N N . ALA A 1 165 ? -2.205 27.984 18.641 1 98.94 165 ALA A N 1
ATOM 1207 C CA . ALA A 1 165 ? -1.038 28.797 18.312 1 98.94 165 ALA A CA 1
ATOM 1208 C C . ALA A 1 165 ? -0.24 29.141 19.562 1 98.94 165 ALA A C 1
ATOM 1210 O O . ALA A 1 165 ? 0.983 29 19.594 1 98.94 165 ALA A O 1
ATOM 1211 N N . ALA A 1 166 ? -0.943 29.609 20.578 1 98.88 166 ALA A N 1
ATOM 1212 C CA . ALA A 1 166 ? -0.299 29.984 21.844 1 98.88 166 ALA A CA 1
ATOM 1213 C C . ALA A 1 166 ? 0.391 28.781 22.484 1 98.88 166 ALA A C 1
ATOM 1215 O O . ALA A 1 166 ? 1.393 28.938 23.188 1 98.88 166 ALA A O 1
ATOM 1216 N N . ALA A 1 167 ? -0.137 27.578 22.188 1 98.88 167 ALA A N 1
ATOM 1217 C CA . ALA A 1 167 ? 0.387 26.344 22.766 1 98.88 167 ALA A CA 1
ATOM 1218 C C . ALA A 1 167 ? 1.617 25.859 22.016 1 98.88 167 ALA A C 1
ATOM 1220 O O . ALA A 1 167 ? 2.266 24.891 22.422 1 98.88 167 ALA A O 1
ATOM 1221 N N . GLY A 1 168 ? 1.933 26.5 20.891 1 98.81 168 GLY A N 1
ATOM 1222 C CA . GLY A 1 168 ? 3.174 26.188 20.203 1 98.81 168 GLY A CA 1
ATOM 1223 C C . GLY A 1 168 ? 2.961 25.469 18.891 1 98.81 168 GLY A C 1
ATOM 1224 O O . GLY A 1 168 ? 3.904 24.922 18.312 1 98.81 168 GLY A O 1
ATOM 1225 N N . ALA A 1 169 ? 1.73 25.406 18.375 1 98.88 169 ALA A N 1
ATOM 1226 C CA . ALA A 1 169 ? 1.498 24.859 17.031 1 98.88 169 ALA A CA 1
ATOM 1227 C C . ALA A 1 169 ? 2.221 25.688 15.977 1 98.88 169 ALA A C 1
ATOM 1229 O O . ALA A 1 169 ? 2.445 26.891 16.156 1 98.88 169 ALA A O 1
ATOM 1230 N N . ASP A 1 170 ? 2.629 25.031 14.867 1 98.88 170 ASP A N 1
ATOM 1231 C CA . ASP A 1 170 ? 3.271 25.719 13.742 1 98.88 170 ASP A CA 1
ATOM 1232 C C . ASP A 1 170 ? 2.264 26.016 12.641 1 98.88 170 ASP A C 1
ATOM 1234 O O . ASP A 1 170 ? 2.529 26.844 11.758 1 98.88 170 ASP A O 1
ATOM 1238 N N . CYS A 1 171 ? 1.169 25.375 12.617 1 98.88 171 CYS A N 1
ATOM 1239 C CA . CYS A 1 171 ? 0.109 25.391 11.617 1 98.88 171 CYS A CA 1
ATOM 1240 C C . CYS A 1 171 ? -1.212 24.906 12.203 1 98.88 171 CYS A C 1
ATOM 1242 O O . CYS A 1 171 ? -1.223 24.156 13.172 1 98.88 171 CYS A O 1
ATOM 1244 N N . VAL A 1 172 ? -2.303 25.422 11.719 1 98.88 172 VAL A N 1
ATOM 1245 C CA . VAL A 1 172 ? -3.605 24.891 12.109 1 98.88 172 VAL A CA 1
ATOM 1246 C C . VAL A 1 172 ? -4.285 24.234 10.914 1 98.88 172 VAL A C 1
ATOM 1248 O O . VAL A 1 172 ? -4.078 24.656 9.766 1 98.88 172 VAL A O 1
ATOM 1251 N N . TYR A 1 173 ? -5.012 23.234 11.188 1 98.81 173 TYR A N 1
ATOM 1252 C CA . TYR A 1 173 ? -5.711 22.453 10.172 1 98.81 173 TYR A CA 1
ATOM 1253 C C . TYR A 1 173 ? -7.191 22.328 10.5 1 98.81 173 TYR A C 1
ATOM 1255 O O . TYR A 1 173 ? -7.629 21.328 11.086 1 98.81 173 TYR A O 1
ATOM 1263 N N . PRO A 1 174 ? -7.949 23.359 10.109 1 98.31 174 PRO A N 1
ATOM 1264 C CA . PRO A 1 174 ? -9.398 23.281 10.297 1 98.31 174 PRO A CA 1
ATOM 1265 C C . PRO A 1 174 ? -10.078 22.344 9.305 1 98.31 174 PRO A C 1
ATOM 1267 O O . PRO A 1 174 ? -10.641 22.797 8.305 1 98.31 174 PRO A O 1
ATOM 1270 N N . ILE A 1 175 ? -10.141 21.094 9.617 1 96.5 175 ILE A N 1
ATOM 1271 C CA . ILE A 1 175 ? -10.633 20.094 8.68 1 96.5 175 ILE A CA 1
ATOM 1272 C C . ILE A 1 175 ? -12.102 20.344 8.375 1 96.5 175 ILE A C 1
ATOM 1274 O O . ILE A 1 175 ? -12.891 20.641 9.273 1 96.5 175 ILE A O 1
ATOM 1278 N N . LEU A 1 176 ? -12.445 20.375 7.074 1 93.12 176 LEU A N 1
ATOM 1279 C CA . LEU A 1 176 ? -13.789 20.516 6.52 1 93.12 176 LEU A CA 1
ATOM 1280 C C . LEU A 1 176 ? -14.32 21.938 6.723 1 93.12 176 LEU A C 1
ATOM 1282 O O . LEU A 1 176 ? -15.516 22.172 6.559 1 93.12 176 LEU A O 1
ATOM 1286 N N . ALA A 1 177 ? -13.477 22.828 7.168 1 95.12 177 ALA A N 1
ATOM 1287 C CA . ALA A 1 177 ? -13.898 24.234 7.223 1 95.12 177 ALA A CA 1
ATOM 1288 C C . ALA A 1 177 ? -14.359 24.719 5.852 1 95.12 177 ALA A C 1
ATOM 1290 O O . ALA A 1 177 ? -13.758 24.375 4.828 1 95.12 177 ALA A O 1
ATOM 1291 N N . PRO A 1 178 ? -15.492 25.547 5.84 1 94.06 178 PRO A N 1
ATOM 1292 C CA . PRO A 1 178 ? -15.797 26.203 4.57 1 94.06 178 PRO A CA 1
ATOM 1293 C C . PRO A 1 178 ? -14.656 27.078 4.066 1 94.06 178 PRO A C 1
ATOM 1295 O O . PRO A 1 178 ? -13.945 27.688 4.871 1 94.06 178 PRO A O 1
ATOM 1298 N N . GLU A 1 179 ? -14.508 27.141 2.742 1 93.12 179 GLU A N 1
ATOM 1299 C CA . GLU A 1 179 ? -13.398 27.859 2.127 1 93.12 179 GLU A CA 1
ATOM 1300 C C . GLU A 1 179 ? -13.344 29.297 2.607 1 93.12 179 GLU A C 1
ATOM 1302 O O . GLU A 1 179 ? -12.266 29.859 2.793 1 93.12 179 GLU A O 1
ATOM 1307 N N . GLY A 1 180 ? -14.492 29.922 2.793 1 94.56 180 GLY A N 1
ATOM 1308 C CA . GLY A 1 180 ? -14.57 31.312 3.182 1 94.56 180 GLY A CA 1
ATOM 1309 C C . GLY A 1 180 ? -14.102 31.578 4.602 1 94.56 180 GLY A C 1
ATOM 1310 O O . GLY A 1 180 ? -13.867 32.719 4.992 1 94.56 180 GLY A O 1
ATOM 1311 N N . ALA A 1 181 ? -13.852 30.5 5.402 1 97.12 181 ALA A N 1
ATOM 1312 C CA . ALA A 1 181 ? -13.469 30.656 6.801 1 97.12 181 ALA A CA 1
ATOM 1313 C C . ALA A 1 181 ? -11.953 30.609 6.957 1 97.12 181 ALA A C 1
ATOM 1315 O O . ALA A 1 181 ? -11.422 30.953 8.016 1 97.12 181 ALA A O 1
ATOM 1316 N N . LEU A 1 182 ? -11.203 30.25 5.961 1 97.19 182 LEU A N 1
ATOM 1317 C CA . LEU A 1 182 ? -9.781 29.938 6.066 1 97.19 182 LEU A CA 1
ATOM 1318 C C . LEU A 1 182 ? -8.984 31.172 6.469 1 97.19 182 LEU A C 1
ATOM 1320 O O . LEU A 1 182 ? -8.172 31.125 7.395 1 97.19 182 LEU A O 1
ATOM 1324 N N . ALA A 1 183 ? -9.266 32.281 5.828 1 97.38 183 ALA A N 1
ATOM 1325 C CA . ALA A 1 183 ? -8.523 33.5 6.094 1 97.38 183 ALA A CA 1
ATOM 1326 C C . ALA A 1 183 ? -8.734 33.969 7.531 1 97.38 183 ALA A C 1
ATOM 1328 O O . ALA A 1 183 ? -7.789 34.406 8.195 1 97.38 183 ALA A O 1
ATOM 1329 N N . ALA A 1 184 ? -9.969 33.875 7.953 1 98.06 184 ALA A N 1
ATOM 1330 C CA . ALA A 1 184 ? -10.289 34.344 9.305 1 98.06 184 ALA A CA 1
ATOM 1331 C C . ALA A 1 184 ? -9.617 33.469 10.352 1 98.06 184 ALA A C 1
ATOM 1333 O O . ALA A 1 184 ? -9.172 33.938 11.391 1 98.06 184 ALA A O 1
ATOM 1334 N N . ILE A 1 185 ? -9.57 32.188 10.102 1 98.38 185 ILE A N 1
ATOM 1335 C CA . ILE A 1 185 ? -8.938 31.266 11.023 1 98.38 185 ILE A CA 1
ATOM 1336 C C . ILE A 1 185 ? -7.434 31.516 11.07 1 98.38 185 ILE A C 1
ATOM 1338 O O . ILE A 1 185 ? -6.832 31.531 12.141 1 98.38 185 ILE A O 1
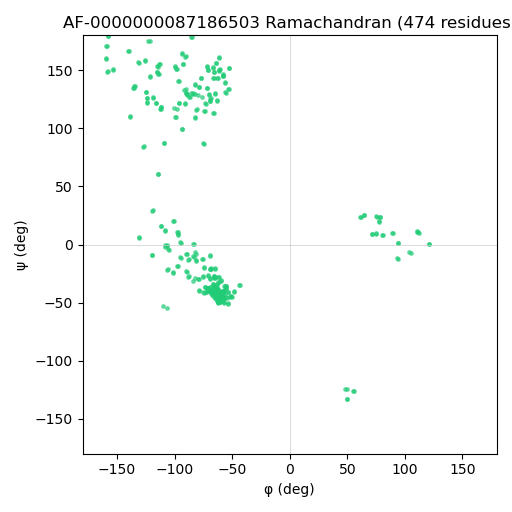ATOM 1342 N N . GLY A 1 186 ? -6.84 31.719 9.914 1 98.12 186 GLY A N 1
ATOM 1343 C CA . GLY A 1 186 ? -5.43 32.062 9.859 1 98.12 186 GLY A CA 1
ATOM 1344 C C . GLY A 1 186 ? -5.098 33.344 10.609 1 98.12 186 GLY A C 1
ATOM 1345 O O . GLY A 1 186 ? -4.105 33.406 11.336 1 98.12 186 GLY A O 1
ATOM 1346 N N . ALA A 1 187 ? -5.918 34.312 10.445 1 98.19 187 ALA A N 1
ATOM 1347 C CA . ALA A 1 187 ? -5.723 35.594 11.133 1 98.19 187 ALA A CA 1
ATOM 1348 C C . ALA A 1 187 ? -5.828 35.406 12.641 1 98.19 187 ALA A C 1
ATOM 1350 O O . ALA A 1 187 ? -5.062 36.031 13.398 1 98.19 187 ALA A O 1
ATOM 1351 N N . ALA A 1 188 ? -6.762 34.656 13.039 1 98.44 188 ALA A N 1
ATOM 1352 C CA . ALA A 1 188 ? -6.945 34.406 14.461 1 98.44 188 ALA A CA 1
ATOM 1353 C C . ALA A 1 188 ? -5.73 33.688 15.062 1 98.44 188 ALA A C 1
ATOM 1355 O O . ALA A 1 188 ? -5.297 34.031 16.172 1 98.44 188 ALA A O 1
ATOM 1356 N N . ALA A 1 189 ? -5.195 32.75 14.367 1 98.56 189 ALA A N 1
ATOM 1357 C CA . ALA A 1 189 ? -4.086 31.938 14.852 1 98.56 189 ALA A CA 1
ATOM 1358 C C . ALA A 1 189 ? -2.76 32.688 14.719 1 98.56 189 ALA A C 1
ATOM 1360 O O . ALA A 1 189 ? -1.849 32.5 15.531 1 98.56 189 ALA A O 1
ATOM 1361 N N . GLY A 1 190 ? -2.664 33.562 13.727 1 98.38 190 GLY A N 1
ATOM 1362 C CA . GLY A 1 190 ? -1.366 34.094 13.352 1 98.38 190 GLY A CA 1
ATOM 1363 C C . GLY A 1 190 ? -0.418 33.031 12.812 1 98.38 190 GLY A C 1
ATOM 1364 O O . GLY A 1 190 ? 0.792 33.094 13.039 1 98.38 190 GLY A O 1
ATOM 1365 N N . LEU A 1 191 ? -0.942 31.922 12.258 1 98.62 191 LEU A N 1
ATOM 1366 C CA . LEU A 1 191 ? -0.199 30.766 11.75 1 98.62 191 LEU A CA 1
ATOM 1367 C C . LEU A 1 191 ? -0.682 30.375 10.359 1 98.62 191 LEU A C 1
ATOM 1369 O O . LEU A 1 191 ? -1.791 30.734 9.961 1 98.62 191 LEU A O 1
ATOM 1373 N N . PRO A 1 192 ? 0.247 29.656 9.602 1 98.56 192 PRO A N 1
ATOM 1374 C CA . PRO A 1 192 ? -0.235 29.047 8.359 1 98.56 192 PRO A CA 1
ATOM 1375 C C . PRO A 1 192 ? -1.467 28.172 8.57 1 98.56 192 PRO A C 1
ATOM 1377 O O . PRO A 1 192 ? -1.649 27.609 9.656 1 98.56 192 PRO A O 1
ATOM 1380 N N . VAL A 1 193 ? -2.301 28.062 7.508 1 98.5 193 VAL A N 1
ATOM 1381 C CA . VAL A 1 193 ? -3.521 27.266 7.547 1 98.5 193 VAL A CA 1
ATOM 1382 C C . VAL A 1 193 ? -3.42 26.109 6.543 1 98.5 193 VAL A C 1
ATOM 1384 O O . VAL A 1 193 ? -3.131 26.328 5.367 1 98.5 193 VAL A O 1
ATOM 1387 N N . ASN A 1 194 ? -3.557 24.922 7.074 1 98.5 194 ASN A N 1
ATOM 1388 C CA . ASN A 1 194 ? -3.705 23.734 6.234 1 98.5 194 ASN A CA 1
ATOM 1389 C C . ASN A 1 194 ? -5.152 23.531 5.805 1 98.5 194 ASN A C 1
ATOM 1391 O O . ASN A 1 194 ? -6.066 23.578 6.629 1 98.5 194 ASN A O 1
ATOM 1395 N N . ALA A 1 195 ? -5.406 23.328 4.52 1 96.31 195 ALA A N 1
ATOM 1396 C CA . ALA A 1 195 ? -6.727 23 3.994 1 96.31 195 ALA A CA 1
ATOM 1397 C C . ALA A 1 195 ? -6.695 21.672 3.25 1 96.31 195 ALA A C 1
ATOM 1399 O O . ALA A 1 195 ? -5.688 21.312 2.637 1 96.31 195 ALA A O 1
ATOM 1400 N N . MET A 1 196 ? -7.781 20.922 3.357 1 94.12 196 MET A N 1
ATOM 1401 C CA . MET A 1 196 ? -7.945 19.688 2.602 1 94.12 196 MET A CA 1
ATOM 1402 C C . MET A 1 196 ? -8.641 19.953 1.271 1 94.12 196 MET A C 1
ATOM 1404 O O . MET A 1 196 ? -9.727 20.531 1.239 1 94.12 196 MET A O 1
ATOM 1408 N N . ALA A 1 197 ? -7.98 19.609 0.206 1 90 197 ALA A N 1
ATOM 1409 C CA . ALA A 1 197 ? -8.578 19.75 -1.119 1 90 197 ALA A CA 1
ATOM 1410 C C . ALA A 1 197 ? -9.32 18.484 -1.524 1 90 197 ALA A C 1
ATOM 1412 O O . ALA A 1 197 ? -8.859 17.375 -1.248 1 90 197 ALA A O 1
ATOM 1413 N N . GLU A 1 198 ? -10.523 18.656 -2.035 1 76.5 198 GLU A N 1
ATOM 1414 C CA . GLU A 1 198 ? -11.234 17.531 -2.66 1 76.5 198 GLU A CA 1
ATOM 1415 C C . GLU A 1 198 ? -10.836 17.391 -4.129 1 76.5 198 GLU A C 1
ATOM 1417 O O . GLU A 1 198 ? -10.602 18.391 -4.816 1 76.5 198 GLU A O 1
ATOM 1422 N N . PRO A 1 199 ? -10.484 16.234 -4.535 1 60.88 199 PRO A N 1
ATOM 1423 C CA . PRO A 1 199 ? -9.992 16.078 -5.906 1 60.88 199 PRO A CA 1
ATOM 1424 C C . PRO A 1 199 ? -10.891 16.75 -6.941 1 60.88 199 PRO A C 1
ATOM 1426 O O . PRO A 1 199 ? -10.391 17.312 -7.922 1 60.88 199 PRO A O 1
ATOM 1429 N N . GLU A 1 200 ? -12.156 16.719 -6.902 1 60.12 200 GLU A N 1
ATOM 1430 C CA . GLU A 1 200 ? -13.031 17.188 -7.973 1 60.12 200 GLU A CA 1
ATOM 1431 C C . GLU A 1 200 ? -13.227 18.703 -7.902 1 60.12 200 GLU A C 1
ATOM 1433 O O . GLU A 1 200 ? -13.555 19.344 -8.906 1 60.12 200 GLU A O 1
ATOM 1438 N N . SER A 1 201 ? -13.141 19.172 -6.84 1 57 201 SER A N 1
ATOM 1439 C CA . SER A 1 201 ? -13.695 20.516 -6.719 1 57 201 SER A CA 1
ATOM 1440 C C . SER A 1 201 ? -12.602 21.547 -6.535 1 57 201 SER A C 1
ATOM 1442 O O . SER A 1 201 ? -12.578 22.562 -7.223 1 57 201 SER A O 1
ATOM 1444 N N . SER A 1 202 ? -11.742 21.25 -5.504 1 62.72 202 SER A N 1
ATOM 1445 C CA . SER A 1 202 ? -10.93 22.359 -5.051 1 62.72 202 SER A CA 1
ATOM 1446 C C . SER A 1 202 ? -9.516 22.281 -5.621 1 62.72 202 SER A C 1
ATOM 1448 O O . SER A 1 202 ? -8.875 21.234 -5.562 1 62.72 202 SER A O 1
ATOM 1450 N N . ALA A 1 203 ? -9.227 23.391 -6.438 1 79.19 203 ALA A N 1
ATOM 1451 C CA . ALA A 1 203 ? -7.859 23.562 -6.914 1 79.19 203 ALA A CA 1
ATOM 1452 C C . ALA A 1 203 ? -6.977 24.172 -5.832 1 79.19 203 ALA A C 1
ATOM 1454 O O . ALA A 1 203 ? -7.41 25.047 -5.09 1 79.19 203 ALA A O 1
ATOM 1455 N N . PRO A 1 204 ? -5.844 23.625 -5.5 1 89.75 204 PRO A N 1
ATOM 1456 C CA . PRO A 1 204 ? -4.898 24.141 -4.508 1 89.75 204 PRO A CA 1
ATOM 1457 C C . PRO A 1 204 ? -4.688 25.641 -4.625 1 89.75 204 PRO A C 1
ATOM 1459 O O . PRO A 1 204 ? -4.637 26.344 -3.609 1 89.75 204 PRO A O 1
ATOM 1462 N N . HIS A 1 205 ? -4.711 26.203 -5.773 1 89.81 205 HIS A N 1
ATOM 1463 C CA . HIS A 1 205 ? -4.457 27.625 -5.965 1 89.81 205 HIS A CA 1
ATOM 1464 C C . HIS A 1 205 ? -5.625 28.469 -5.473 1 89.81 205 HIS A C 1
ATOM 1466 O O . HIS A 1 205 ? -5.426 29.531 -4.891 1 89.81 205 HIS A O 1
ATOM 1472 N N . ARG A 1 206 ? -6.781 27.984 -5.754 1 91.06 206 ARG A N 1
ATOM 1473 C CA . ARG A 1 206 ? -7.965 28.688 -5.27 1 91.06 206 ARG A CA 1
ATOM 1474 C C . ARG A 1 206 ? -7.988 28.719 -3.744 1 91.06 206 ARG A C 1
ATOM 1476 O O . ARG A 1 206 ? -8.195 29.781 -3.152 1 91.06 206 ARG A O 1
ATOM 1483 N N . LEU A 1 207 ? -7.688 27.625 -3.092 1 94 207 LEU A N 1
ATOM 1484 C CA . LEU A 1 207 ? -7.672 27.562 -1.634 1 94 207 LEU A CA 1
ATOM 1485 C C . LEU A 1 207 ? -6.57 28.453 -1.066 1 94 207 LEU A C 1
ATOM 1487 O O . LEU A 1 207 ? -6.742 29.062 -0.009 1 94 207 LEU A O 1
ATOM 1491 N N . GLY A 1 208 ? -5.492 28.484 -1.822 1 94.88 208 GLY A N 1
ATOM 1492 C CA . GLY A 1 208 ? -4.43 29.406 -1.439 1 94.88 208 GLY A CA 1
ATOM 1493 C C . GLY A 1 208 ? -4.871 30.859 -1.406 1 94.88 208 GLY A C 1
ATOM 1494 O O . GLY A 1 208 ? -4.59 31.578 -0.445 1 94.88 208 GLY A O 1
ATOM 1495 N N . ARG A 1 209 ? -5.613 31.234 -2.398 1 94.88 209 ARG A N 1
ATOM 1496 C CA . ARG A 1 209 ? -6.102 32.625 -2.473 1 94.88 209 ARG A CA 1
ATOM 1497 C C . ARG A 1 209 ? -7.121 32.906 -1.374 1 94.88 209 ARG A C 1
ATOM 1499 O O . ARG A 1 209 ? -7.332 34.062 -0.996 1 94.88 209 ARG A O 1
ATOM 1506 N N . LEU A 1 210 ? -7.656 31.812 -0.899 1 95.62 210 LEU A N 1
ATOM 1507 C CA . LEU A 1 210 ? -8.695 31.953 0.115 1 95.62 210 LEU A CA 1
ATOM 1508 C C . LEU A 1 210 ? -8.102 31.844 1.517 1 95.62 210 LEU A C 1
ATOM 1510 O O . LEU A 1 210 ? -8.836 31.922 2.508 1 95.62 210 LEU A O 1
ATOM 1514 N N . GLY A 1 211 ? -6.785 31.672 1.604 1 96.5 211 GLY A N 1
ATOM 1515 C CA . GLY A 1 211 ? -6.172 31.781 2.92 1 96.5 211 GLY A CA 1
ATOM 1516 C C . GLY A 1 211 ? -5.438 30.531 3.346 1 96.5 211 GLY A C 1
ATOM 1517 O O . GLY A 1 211 ? -4.84 30.484 4.422 1 96.5 211 GLY A O 1
ATOM 1518 N N . ALA A 1 212 ? -5.441 29.516 2.48 1 96.94 212 ALA A N 1
ATOM 1519 C CA . ALA A 1 212 ? -4.699 28.297 2.805 1 96.94 212 ALA A CA 1
ATOM 1520 C C . ALA A 1 212 ? -3.219 28.453 2.461 1 96.94 212 ALA A C 1
ATOM 1522 O O . ALA A 1 212 ? -2.873 28.984 1.408 1 96.94 212 ALA A O 1
ATOM 1523 N N . ASP A 1 213 ? -2.375 28 3.336 1 97.62 213 ASP A N 1
ATOM 1524 C CA . ASP A 1 213 ? -0.932 28.031 3.121 1 97.62 213 ASP A CA 1
ATOM 1525 C C . ASP A 1 213 ? -0.382 26.656 2.795 1 97.62 213 ASP A C 1
ATOM 1527 O O . ASP A 1 213 ? 0.72 26.531 2.256 1 97.62 213 ASP A O 1
ATOM 1531 N N . ARG A 1 214 ? -1.086 25.641 3.152 1 97.31 214 ARG A N 1
ATOM 1532 C CA . ARG A 1 214 ? -0.772 24.234 2.961 1 97.31 214 ARG A CA 1
ATOM 1533 C C . ARG A 1 214 ? -1.995 23.453 2.48 1 97.31 214 ARG A C 1
ATOM 1535 O O . ARG A 1 214 ? -3.111 23.703 2.943 1 97.31 214 ARG A O 1
ATOM 1542 N N . ILE A 1 215 ? -1.774 22.625 1.499 1 96.06 215 ILE A N 1
ATOM 1543 C CA . ILE A 1 215 ? -2.861 21.812 0.965 1 96.06 215 ILE A CA 1
ATOM 1544 C C . ILE A 1 215 ? -2.533 20.328 1.14 1 96.06 215 ILE A C 1
ATOM 1546 O O . ILE A 1 215 ? -1.434 19.891 0.796 1 96.06 215 ILE A O 1
ATOM 1550 N N . THR A 1 216 ? -3.4 19.562 1.735 1 95.81 216 THR A N 1
ATOM 1551 C CA . THR A 1 216 ? -3.363 18.109 1.785 1 95.81 216 THR A CA 1
ATOM 1552 C C . THR A 1 216 ? -4.648 17.516 1.219 1 95.81 216 THR A C 1
ATOM 1554 O O . THR A 1 216 ? -5.586 18.25 0.897 1 95.81 216 THR A O 1
ATOM 1557 N N . PHE A 1 217 ? -4.738 16.219 1.092 1 92.25 217 PHE A N 1
ATOM 1558 C CA . PHE A 1 217 ? -5.828 15.633 0.315 1 92.25 217 PHE A CA 1
ATOM 1559 C C . PHE A 1 217 ? -6.516 14.523 1.094 1 92.25 217 PHE A C 1
ATOM 1561 O O . PHE A 1 217 ? -7.387 13.828 0.562 1 92.25 217 PHE A O 1
ATOM 1568 N N . GLY A 1 218 ? -6.164 14.32 2.32 1 91.62 218 GLY A N 1
ATOM 1569 C CA . GLY A 1 218 ? -6.715 13.195 3.053 1 91.62 218 GLY A CA 1
ATOM 1570 C C . GLY A 1 218 ? -6.605 11.883 2.297 1 91.62 218 GLY A C 1
ATOM 1571 O O . GLY A 1 218 ? -5.555 11.57 1.73 1 91.62 218 GLY A O 1
ATOM 1572 N N . LYS A 1 219 ? -7.703 11.102 2.24 1 93 219 LYS A N 1
ATOM 1573 C CA . LYS A 1 219 ? -7.738 9.805 1.579 1 93 219 LYS A CA 1
ATOM 1574 C C . LYS A 1 219 ? -7.977 9.953 0.079 1 93 219 LYS A C 1
ATOM 1576 O O . LYS A 1 219 ? -8.016 8.961 -0.652 1 93 219 LYS A O 1
ATOM 1581 N N . GLY A 1 220 ? -8.102 11.18 -0.334 1 91.75 220 GLY A N 1
ATOM 1582 C CA . GLY A 1 220 ? -8.508 11.438 -1.705 1 91.75 220 GLY A CA 1
ATOM 1583 C C . GLY A 1 220 ? -7.551 10.867 -2.732 1 91.75 220 GLY A C 1
ATOM 1584 O O . GLY A 1 220 ? -7.969 10.234 -3.701 1 91.75 220 GLY A O 1
ATOM 1585 N N . MET A 1 221 ? -6.27 11.102 -2.574 1 92.69 221 MET A N 1
ATOM 1586 C CA . MET A 1 221 ? -5.277 10.609 -3.52 1 92.69 221 MET A CA 1
ATOM 1587 C C . MET A 1 221 ? -5.25 9.086 -3.535 1 92.69 221 MET A C 1
ATOM 1589 O O . MET A 1 221 ? -5.113 8.469 -4.594 1 92.69 221 MET A O 1
ATOM 1593 N N . PHE A 1 222 ? -5.383 8.477 -2.348 1 96.19 222 PHE A N 1
ATOM 1594 C CA . PHE A 1 222 ? -5.453 7.023 -2.252 1 96.19 222 PHE A CA 1
ATOM 1595 C C . PHE A 1 222 ? -6.641 6.488 -3.039 1 96.19 222 PHE A C 1
ATOM 1597 O O . PHE A 1 222 ? -6.492 5.59 -3.869 1 96.19 222 PHE A O 1
ATOM 1604 N N . LEU A 1 223 ? -7.797 7.094 -2.834 1 95.44 223 LEU A N 1
ATOM 1605 C CA . LEU A 1 223 ? -9.016 6.629 -3.484 1 95.44 223 LEU A CA 1
ATOM 1606 C C . LEU A 1 223 ? -8.906 6.75 -5 1 95.44 223 LEU A C 1
ATOM 1608 O O . LEU A 1 223 ? -9.266 5.824 -5.73 1 95.44 223 LEU A O 1
ATOM 1612 N N . ARG A 1 224 ? -8.406 7.852 -5.422 1 94.69 224 ARG A N 1
ATOM 1613 C CA . ARG A 1 224 ? -8.25 8.047 -6.859 1 94.69 224 ARG A CA 1
ATOM 1614 C C . ARG A 1 224 ? -7.238 7.07 -7.441 1 94.69 224 ARG A C 1
ATOM 1616 O O . ARG A 1 224 ? -7.422 6.562 -8.547 1 94.69 224 ARG A O 1
ATOM 1623 N N . SER A 1 225 ? -6.156 6.887 -6.723 1 96.5 225 SER A N 1
ATOM 1624 C CA . SER A 1 225 ? -5.125 5.957 -7.168 1 96.5 225 SER A CA 1
ATOM 1625 C C . SER A 1 225 ? -5.664 4.535 -7.262 1 96.5 225 SER A C 1
ATOM 1627 O O . SER A 1 225 ? -5.359 3.811 -8.211 1 96.5 225 SER A O 1
ATOM 1629 N N . MET A 1 226 ? -6.488 4.113 -6.262 1 97.75 226 MET A N 1
ATOM 1630 C CA . MET A 1 226 ? -7.059 2.77 -6.277 1 97.75 226 MET A CA 1
ATOM 1631 C C . MET A 1 226 ? -8.078 2.623 -7.402 1 97.75 226 MET A C 1
ATOM 1633 O O . MET A 1 226 ? -8.188 1.559 -8.016 1 97.75 226 MET A O 1
ATOM 1637 N N . THR A 1 227 ? -8.812 3.695 -7.645 1 96.56 227 THR A N 1
ATOM 1638 C CA . THR A 1 227 ? -9.711 3.686 -8.789 1 96.56 227 THR A CA 1
ATOM 1639 C C . THR A 1 227 ? -8.938 3.475 -10.086 1 96.56 227 THR A C 1
ATOM 1641 O O . THR A 1 227 ? -9.328 2.654 -10.922 1 96.56 227 THR A O 1
ATOM 1644 N N . ALA A 1 228 ? -7.828 4.18 -10.227 1 96.69 228 ALA A N 1
ATOM 1645 C CA . ALA A 1 228 ? -6.973 4.031 -11.406 1 96.69 228 ALA A CA 1
ATOM 1646 C C . ALA A 1 228 ? -6.41 2.617 -11.5 1 96.69 228 ALA A C 1
ATOM 1648 O O . ALA A 1 228 ? -6.352 2.035 -12.578 1 96.69 228 ALA A O 1
ATOM 1649 N N . ALA A 1 229 ? -5.996 2.061 -10.383 1 96.56 229 ALA A N 1
ATOM 1650 C CA . ALA A 1 229 ? -5.477 0.695 -10.352 1 96.56 229 ALA A CA 1
ATOM 1651 C C . ALA A 1 229 ? -6.531 -0.302 -10.828 1 96.56 229 ALA A C 1
ATOM 1653 O O . ALA A 1 229 ? -6.227 -1.207 -11.609 1 96.56 229 ALA A O 1
ATOM 1654 N N . GLY A 1 230 ? -7.762 -0.126 -10.32 1 96.19 230 GLY A N 1
ATOM 1655 C CA . GLY A 1 230 ? -8.859 -0.968 -10.773 1 96.19 230 GLY A CA 1
ATOM 1656 C C . GLY A 1 230 ? -9.109 -0.873 -12.266 1 96.19 230 GLY A C 1
ATOM 1657 O O . GLY A 1 230 ? -9.352 -1.885 -12.93 1 96.19 230 GLY A O 1
ATOM 1658 N N . ALA A 1 231 ? -9.023 0.342 -12.797 1 94.62 231 ALA A N 1
ATOM 1659 C CA . ALA A 1 231 ? -9.227 0.557 -14.227 1 94.62 231 ALA A CA 1
ATOM 1660 C C . ALA A 1 231 ? -8.117 -0.105 -15.039 1 94.62 231 ALA A C 1
ATOM 1662 O O . ALA A 1 231 ? -8.383 -0.721 -16.078 1 94.62 231 ALA A O 1
ATOM 1663 N N . ILE A 1 232 ? -6.898 0.014 -14.586 1 92.19 232 ILE A N 1
ATOM 1664 C CA . ILE A 1 232 ? -5.754 -0.618 -15.234 1 92.19 232 ILE A CA 1
ATOM 1665 C C . ILE A 1 232 ? -5.953 -2.131 -15.273 1 92.19 232 ILE A C 1
ATOM 1667 O O . ILE A 1 232 ? -5.758 -2.764 -16.312 1 92.19 232 ILE A O 1
ATOM 1671 N N . ALA A 1 233 ? -6.387 -2.682 -14.148 1 91.19 233 ALA A N 1
ATOM 1672 C CA . ALA A 1 233 ? -6.613 -4.121 -14.047 1 91.19 233 ALA A CA 1
ATOM 1673 C C . ALA A 1 233 ? -7.73 -4.57 -14.984 1 91.19 233 ALA A C 1
ATOM 1675 O O . ALA A 1 233 ? -7.621 -5.609 -15.641 1 91.19 233 ALA A O 1
ATOM 1676 N N . ALA A 1 234 ? -8.781 -3.783 -15.055 1 89.75 234 ALA A N 1
ATOM 1677 C CA . ALA A 1 234 ? -9.914 -4.109 -15.922 1 89.75 234 ALA A CA 1
ATOM 1678 C C . ALA A 1 234 ? -9.5 -4.121 -17.391 1 89.75 234 ALA A C 1
ATOM 1680 O O . ALA A 1 234 ? -9.945 -4.973 -18.156 1 89.75 234 ALA A O 1
ATOM 1681 N N . GLU A 1 235 ? -8.648 -3.219 -17.734 1 86.31 235 GLU A N 1
ATOM 1682 C CA . GLU A 1 235 ? -8.148 -3.16 -19.094 1 86.31 235 GLU A CA 1
ATOM 1683 C C . GLU A 1 235 ? -7.332 -4.402 -19.438 1 86.31 235 GLU A C 1
ATOM 1685 O O . GLU A 1 235 ? -7.422 -4.922 -20.562 1 86.31 235 GLU A O 1
ATOM 1690 N N . LEU A 1 236 ? -6.594 -4.859 -18.516 1 80.25 236 LEU A N 1
ATOM 1691 C CA . LEU A 1 236 ? -5.734 -6.016 -18.734 1 80.25 236 LEU A CA 1
ATOM 1692 C C . LEU A 1 236 ? -6.551 -7.305 -18.75 1 80.25 236 LEU A C 1
ATOM 1694 O O . LEU A 1 236 ? -6.148 -8.297 -19.359 1 80.25 236 LEU A O 1
ATOM 1698 N N . HIS A 1 237 ? -7.676 -7.309 -18.047 1 77.69 237 HIS A N 1
ATOM 1699 C CA . HIS A 1 237 ? -8.547 -8.477 -17.969 1 77.69 237 HIS A CA 1
ATOM 1700 C C . HIS A 1 237 ? -9.266 -8.711 -19.297 1 77.69 237 HIS A C 1
ATOM 1702 O O . HIS A 1 237 ? -9.484 -9.859 -19.688 1 77.69 237 HIS A O 1
ATOM 1708 N N . VAL A 1 238 ? -9.688 -7.547 -20 1 67.38 238 VAL A N 1
ATOM 1709 C CA . VAL A 1 238 ? -10.5 -7.648 -21.203 1 67.38 238 VAL A CA 1
ATOM 1710 C C . VAL A 1 238 ? -9.594 -7.75 -22.438 1 67.38 238 VAL A C 1
ATOM 1712 O O . VAL A 1 238 ? -10.016 -8.258 -23.484 1 67.38 238 VAL A O 1
ATOM 1715 N N . GLY A 1 239 ? -8.305 -7.254 -22.359 1 60.09 239 GLY A N 1
ATOM 1716 C CA . GLY A 1 239 ? -7.523 -7.199 -23.594 1 60.09 239 GLY A CA 1
ATOM 1717 C C . GLY A 1 239 ? -6.879 -8.523 -23.938 1 60.09 239 GLY A C 1
ATOM 1718 O O . GLY A 1 239 ? -6.867 -9.453 -23.141 1 60.09 239 GLY A O 1
ATOM 1719 N N . MET B 1 1 ? -13.57 -19.453 1.096 1 79.81 1 MET B N 1
ATOM 1720 C CA . MET B 1 1 ? -13.094 -19.891 -0.213 1 79.81 1 MET B CA 1
ATOM 1721 C C . MET B 1 1 ? -12.055 -20.984 -0.071 1 79.81 1 MET B C 1
ATOM 1723 O O . MET B 1 1 ? -11.289 -21.016 0.899 1 79.81 1 MET B O 1
ATOM 1727 N N . THR B 1 2 ? -12.227 -22.031 -1.018 1 91.44 2 THR B N 1
ATOM 1728 C CA . THR B 1 2 ? -11.398 -23.203 -0.798 1 91.44 2 THR B CA 1
ATOM 1729 C C . THR B 1 2 ? -10.375 -23.359 -1.92 1 91.44 2 THR B C 1
ATOM 1731 O O . THR B 1 2 ? -10.531 -22.781 -2.996 1 91.44 2 THR B O 1
ATOM 1734 N N . ALA B 1 3 ? -9.352 -24.016 -1.571 1 97.44 3 ALA B N 1
ATOM 1735 C CA . ALA B 1 3 ? -8.344 -24.391 -2.562 1 97.44 3 ALA B CA 1
ATOM 1736 C C . ALA B 1 3 ? -8.961 -25.172 -3.711 1 97.44 3 ALA B C 1
ATOM 1738 O O . ALA B 1 3 ? -8.555 -25.031 -4.867 1 97.44 3 ALA B O 1
ATOM 1739 N N . ALA B 1 4 ? -9.945 -26 -3.441 1 97.19 4 ALA B N 1
ATOM 1740 C CA . ALA B 1 4 ? -10.625 -26.797 -4.457 1 97.19 4 ALA B CA 1
ATOM 1741 C C . ALA B 1 4 ? -11.344 -25.906 -5.465 1 97.19 4 ALA B C 1
ATOM 1743 O O . ALA B 1 4 ? -11.273 -26.141 -6.672 1 97.19 4 ALA B O 1
ATOM 1744 N N . ALA B 1 5 ? -12.094 -24.938 -4.941 1 96.94 5 ALA B N 1
ATOM 1745 C CA . ALA B 1 5 ? -12.773 -23.984 -5.82 1 96.94 5 ALA B CA 1
ATOM 1746 C C . ALA B 1 5 ? -11.781 -23.219 -6.68 1 96.94 5 ALA B C 1
ATOM 1748 O O . ALA B 1 5 ? -12.016 -23 -7.871 1 96.94 5 ALA B O 1
ATOM 1749 N N . PHE B 1 6 ? -10.727 -22.797 -6.09 1 98.56 6 PHE B N 1
ATOM 1750 C CA . PHE B 1 6 ? -9.68 -22.094 -6.812 1 98.56 6 PHE B CA 1
ATOM 1751 C C . PHE B 1 6 ? -9.07 -22.984 -7.895 1 98.56 6 PHE B C 1
ATOM 1753 O O . PHE B 1 6 ? -8.852 -22.531 -9.023 1 98.56 6 PHE B O 1
ATOM 1760 N N . ARG B 1 7 ? -8.766 -24.25 -7.578 1 98.12 7 ARG B N 1
ATOM 1761 C CA . ARG B 1 7 ? -8.242 -25.219 -8.523 1 98.12 7 ARG B CA 1
ATOM 1762 C C . ARG B 1 7 ? -9.172 -25.391 -9.719 1 98.12 7 ARG B C 1
ATOM 1764 O O . ARG B 1 7 ? -8.719 -25.438 -10.867 1 98.12 7 ARG B O 1
ATOM 1771 N N . ALA B 1 8 ? -10.43 -25.391 -9.461 1 97.62 8 ALA B N 1
ATOM 1772 C CA . ALA B 1 8 ? -11.422 -25.594 -10.516 1 97.62 8 ALA B CA 1
ATOM 1773 C C . ALA B 1 8 ? -11.398 -24.438 -11.516 1 97.62 8 ALA B C 1
ATOM 1775 O O . ALA B 1 8 ? -11.672 -24.641 -12.703 1 97.62 8 ALA B O 1
ATOM 1776 N N . LEU B 1 9 ? -11.016 -23.25 -11.07 1 97.5 9 LEU B N 1
ATOM 1777 C CA . LEU B 1 9 ? -10.977 -22.078 -11.938 1 97.5 9 LEU B CA 1
ATOM 1778 C C . LEU B 1 9 ? -9.93 -22.25 -13.031 1 97.5 9 LEU B C 1
ATOM 1780 O O . LEU B 1 9 ? -9.945 -21.531 -14.039 1 97.5 9 LEU B O 1
ATOM 1784 N N . HIS B 1 10 ? -8.945 -23.125 -12.898 1 97.88 10 HIS B N 1
ATOM 1785 C CA . HIS B 1 10 ? -7.848 -23.297 -13.836 1 97.88 10 HIS B CA 1
ATOM 1786 C C . HIS B 1 10 ? -8.211 -24.297 -14.93 1 97.88 10 HIS B C 1
ATOM 1788 O O . HIS B 1 10 ? -7.48 -24.438 -15.906 1 97.88 10 HIS B O 1
ATOM 1794 N N . HIS B 1 11 ? -9.273 -25.016 -14.719 1 96.62 11 HIS B N 1
ATOM 1795 C CA . HIS B 1 11 ? -9.609 -26.109 -15.609 1 96.62 11 HIS B CA 1
ATOM 1796 C C . HIS B 1 11 ? -10.906 -25.844 -16.375 1 96.62 11 HIS B C 1
ATOM 1798 O O . HIS B 1 11 ? -11.734 -25.047 -15.914 1 96.62 11 HIS B O 1
ATOM 1804 N N . GLY B 1 12 ? -11 -26.453 -17.547 1 93.62 12 GLY B N 1
ATOM 1805 C CA . GLY B 1 12 ? -12.234 -26.391 -18.312 1 93.62 12 GLY B CA 1
ATOM 1806 C C . GLY B 1 12 ? -12.43 -25.062 -19.031 1 93.62 12 GLY B C 1
ATOM 1807 O O . GLY B 1 12 ? -13.555 -24.703 -19.391 1 93.62 12 GLY B O 1
ATOM 1808 N N . ARG B 1 13 ? -11.383 -24.312 -19.219 1 92.44 13 ARG B N 1
ATOM 1809 C CA . ARG B 1 13 ? -11.461 -23.031 -19.906 1 92.44 13 ARG B CA 1
ATOM 1810 C C . ARG B 1 13 ? -11.086 -23.188 -21.375 1 92.44 13 ARG B C 1
ATOM 1812 O O . ARG B 1 13 ? -10.211 -23.984 -21.719 1 92.44 13 ARG B O 1
ATOM 1819 N N . PRO B 1 14 ? -11.859 -22.438 -22.25 1 92.56 14 PRO B N 1
ATOM 1820 C CA . PRO B 1 14 ? -11.43 -22.469 -23.641 1 92.56 14 PRO B CA 1
ATOM 1821 C C . PRO B 1 14 ? -10.023 -21.906 -23.844 1 92.56 14 PRO B C 1
ATOM 1823 O O . PRO B 1 14 ? -9.562 -21.078 -23.031 1 92.56 14 PRO B O 1
ATOM 1826 N N . ALA B 1 15 ? -9.609 -22.375 -25.062 1 87 15 ALA B N 1
ATOM 1827 C CA . ALA B 1 15 ? -8.312 -21.812 -25.422 1 87 15 ALA B CA 1
ATOM 1828 C C . ALA B 1 15 ? -8.391 -20.312 -25.578 1 87 15 ALA B C 1
ATOM 1830 O O . ALA B 1 15 ? -9.375 -19.781 -26.109 1 87 15 ALA B O 1
ATOM 1831 N N . GLY B 1 16 ? -7.715 -19.547 -24.969 1 90.62 16 GLY B N 1
ATOM 1832 C CA . GLY B 1 16 ? -7.695 -18.094 -25.109 1 90.62 16 GLY B CA 1
ATOM 1833 C C . GLY B 1 16 ? -8.398 -17.375 -23.969 1 90.62 16 GLY B C 1
ATOM 1834 O O . GLY B 1 16 ? -8.516 -16.156 -23.984 1 90.62 16 GLY B O 1
ATOM 1835 N N . ASP B 1 17 ? -9.016 -18.141 -23.156 1 93.12 17 ASP B N 1
ATOM 1836 C CA . ASP B 1 17 ? -9.68 -17.547 -22 1 93.12 17 ASP B CA 1
ATOM 1837 C C . ASP B 1 17 ? -9.016 -18 -20.703 1 93.12 17 ASP B C 1
ATOM 1839 O O . ASP B 1 17 ? -9.672 -18.609 -19.844 1 93.12 17 ASP B O 1
ATOM 1843 N N . PRO B 1 18 ? -7.727 -17.672 -20.578 1 95.88 18 PRO B N 1
ATOM 1844 C CA . PRO B 1 18 ? -7.031 -18.062 -19.359 1 95.88 18 PRO B CA 1
ATOM 1845 C C . PRO B 1 18 ? -7.598 -17.391 -18.109 1 95.88 18 PRO B C 1
ATOM 1847 O O . PRO B 1 18 ? -8.312 -16.391 -18.219 1 95.88 18 PRO B O 1
ATOM 1850 N N . LEU B 1 19 ? -7.402 -18 -16.953 1 96.69 19 LEU B N 1
ATOM 1851 C CA . LEU B 1 19 ? -7.695 -17.344 -15.68 1 96.69 19 LEU B CA 1
ATOM 1852 C C . LEU B 1 19 ? -6.758 -16.156 -15.445 1 96.69 19 LEU B C 1
ATOM 1854 O O . LEU B 1 19 ? -5.547 -16.344 -15.328 1 96.69 19 LEU B O 1
ATOM 1858 N N . VAL B 1 20 ? -7.305 -14.977 -15.445 1 95.31 20 VAL B N 1
ATOM 1859 C CA . VAL B 1 20 ? -6.504 -13.781 -15.211 1 95.31 20 VAL B CA 1
ATOM 1860 C C . VAL B 1 20 ? -6.586 -13.383 -13.742 1 95.31 20 VAL B C 1
ATOM 1862 O O . VAL B 1 20 ? -7.68 -13.18 -13.211 1 95.31 20 VAL B O 1
ATOM 1865 N N . LEU B 1 21 ? -5.441 -13.328 -13.094 1 96.75 21 LEU B N 1
ATOM 1866 C CA . LEU B 1 21 ? -5.363 -12.953 -11.688 1 96.75 21 LEU B CA 1
ATOM 1867 C C . LEU B 1 21 ? -4.672 -11.602 -11.523 1 96.75 21 LEU B C 1
ATOM 1869 O O . LEU B 1 21 ? -3.504 -11.453 -11.898 1 96.75 21 LEU B O 1
ATOM 1873 N N . ALA B 1 22 ? -5.383 -10.594 -10.977 1 95.88 22 ALA B N 1
ATOM 1874 C CA . ALA B 1 22 ? -4.723 -9.344 -10.609 1 95.88 22 ALA B CA 1
ATOM 1875 C C . ALA B 1 22 ? -3.818 -9.531 -9.398 1 95.88 22 ALA B C 1
ATOM 1877 O O . ALA B 1 22 ? -4.047 -10.422 -8.578 1 95.88 22 ALA B O 1
ATOM 1878 N N . GLY B 1 23 ? -2.723 -8.703 -9.328 1 97.5 23 GLY B N 1
ATOM 1879 C CA . GLY B 1 23 ? -1.706 -8.867 -8.297 1 97.5 23 GLY B CA 1
ATOM 1880 C C . GLY B 1 23 ? -1.722 -7.762 -7.262 1 97.5 23 GLY B C 1
ATOM 1881 O O . GLY B 1 23 ? -1.006 -6.77 -7.398 1 97.5 23 GLY B O 1
ATOM 1882 N N . PRO B 1 24 ? -2.531 -7.926 -6.238 1 98.62 24 PRO B N 1
ATOM 1883 C CA . PRO B 1 24 ? -2.594 -6.895 -5.199 1 98.62 24 PRO B CA 1
ATOM 1884 C C . PRO B 1 24 ? -1.345 -6.867 -4.32 1 98.62 24 PRO B C 1
ATOM 1886 O O . PRO B 1 24 ? -0.677 -7.891 -4.156 1 98.62 24 PRO B O 1
ATOM 1889 N N . TRP B 1 25 ? -1.024 -5.68 -3.73 1 98.62 25 TRP B N 1
ATOM 1890 C CA . TRP B 1 25 ? 0.138 -5.559 -2.855 1 98.62 25 TRP B CA 1
ATOM 1891 C C . TRP B 1 25 ? -0.279 -5.125 -1.453 1 98.62 25 TRP B C 1
ATOM 1893 O O . TRP B 1 25 ? 0.546 -5.086 -0.538 1 98.62 25 TRP B O 1
ATOM 1903 N N . ASP B 1 26 ? -1.481 -4.762 -1.257 1 98.62 26 ASP B N 1
ATOM 1904 C CA . ASP B 1 26 ? -2.047 -4.402 0.04 1 98.62 26 ASP B CA 1
ATOM 1905 C C . ASP B 1 26 ? -3.568 -4.543 0.035 1 98.62 26 ASP B C 1
ATOM 1907 O O . ASP B 1 26 ? -4.148 -5.004 -0.95 1 98.62 26 ASP B O 1
ATOM 1911 N N . ALA B 1 27 ? -4.238 -4.246 1.185 1 98.62 27 ALA B N 1
ATOM 1912 C CA . ALA B 1 27 ? -5.684 -4.41 1.316 1 98.62 27 ALA B CA 1
ATOM 1913 C C . ALA B 1 27 ? -6.43 -3.49 0.356 1 98.62 27 ALA B C 1
ATOM 1915 O O . ALA B 1 27 ? -7.441 -3.881 -0.228 1 98.62 27 ALA B O 1
ATOM 1916 N N . GLY B 1 28 ? -5.961 -2.258 0.151 1 98.44 28 GLY B N 1
ATOM 1917 C CA . GLY B 1 28 ? -6.598 -1.317 -0.757 1 98.44 28 GLY B CA 1
ATOM 1918 C C . GLY B 1 28 ? -6.617 -1.797 -2.195 1 98.44 28 GLY B C 1
ATOM 1919 O O . GLY B 1 28 ? -7.66 -1.756 -2.855 1 98.44 28 GLY B O 1
ATOM 1920 N N . SER B 1 29 ? -5.438 -2.223 -2.67 1 98.69 29 SER B N 1
ATOM 1921 C CA . SER B 1 29 ? -5.371 -2.719 -4.043 1 98.69 29 SER B CA 1
ATOM 1922 C C . SER B 1 29 ? -6.164 -4.012 -4.199 1 98.69 29 SER B C 1
ATOM 1924 O O . SER B 1 29 ? -6.738 -4.27 -5.258 1 98.69 29 SER B O 1
ATOM 1926 N N . ALA B 1 30 ? -6.207 -4.879 -3.164 1 98.75 30 ALA B N 1
ATOM 1927 C CA . ALA B 1 30 ? -7.016 -6.094 -3.211 1 98.75 30 ALA B CA 1
ATOM 1928 C C . ALA B 1 30 ? -8.484 -5.766 -3.441 1 98.75 30 ALA B C 1
ATOM 1930 O O . ALA B 1 30 ? -9.133 -6.359 -4.309 1 98.75 30 ALA B O 1
ATOM 1931 N N . ARG B 1 31 ? -8.977 -4.781 -2.711 1 98.44 31 ARG B N 1
ATOM 1932 C CA . ARG B 1 31 ? -10.367 -4.379 -2.863 1 98.44 31 ARG B CA 1
ATOM 1933 C C . ARG B 1 31 ? -10.625 -3.797 -4.25 1 98.44 31 ARG B C 1
ATOM 1935 O O . ARG B 1 31 ? -11.633 -4.113 -4.887 1 98.44 31 ARG B O 1
ATOM 1942 N N . ALA B 1 32 ? -9.688 -2.953 -4.684 1 98.12 32 ALA B N 1
ATOM 1943 C CA . ALA B 1 32 ? -9.828 -2.35 -6.008 1 98.12 32 ALA B CA 1
ATOM 1944 C C . ALA B 1 32 ? -9.922 -3.42 -7.09 1 98.12 32 ALA B C 1
ATOM 1946 O O . ALA B 1 32 ? -10.734 -3.307 -8.016 1 98.12 32 ALA B O 1
ATOM 1947 N N . PHE B 1 33 ? -9.133 -4.492 -6.973 1 97.94 33 PHE B N 1
ATOM 1948 C CA . PHE B 1 33 ? -9.086 -5.527 -7.996 1 97.94 33 PHE B CA 1
ATOM 1949 C C . PHE B 1 33 ? -10.289 -6.457 -7.883 1 97.94 33 PHE B C 1
ATOM 1951 O O . PHE B 1 33 ? -10.844 -6.898 -8.898 1 97.94 33 PHE B O 1
ATOM 1958 N N . ALA B 1 34 ? -10.672 -6.785 -6.652 1 97.56 34 ALA B N 1
ATOM 1959 C CA . ALA B 1 34 ? -11.898 -7.555 -6.484 1 97.56 34 ALA B CA 1
ATOM 1960 C C . ALA B 1 34 ? -13.102 -6.805 -7.043 1 97.56 34 ALA B C 1
ATOM 1962 O O . ALA B 1 34 ? -13.938 -7.383 -7.746 1 97.56 34 ALA B O 1
ATOM 1963 N N . ASP B 1 35 ? -13.172 -5.5 -6.801 1 96.75 35 ASP B N 1
ATOM 1964 C CA . ASP B 1 35 ? -14.258 -4.66 -7.285 1 96.75 35 ASP B CA 1
ATOM 1965 C C . ASP B 1 35 ? -14.25 -4.574 -8.812 1 96.75 35 ASP B C 1
ATOM 1967 O O . ASP B 1 35 ? -15.289 -4.359 -9.43 1 96.75 35 ASP B O 1
ATOM 1971 N N . ALA B 1 36 ? -13.078 -4.734 -9.391 1 95.69 36 ALA B N 1
ATOM 1972 C CA . ALA B 1 36 ? -12.945 -4.699 -10.844 1 95.69 36 ALA B CA 1
ATOM 1973 C C . ALA B 1 36 ? -13.453 -5.988 -11.477 1 95.69 36 ALA B C 1
ATOM 1975 O O . ALA B 1 36 ? -13.531 -6.098 -12.703 1 95.69 36 ALA B O 1
ATOM 1976 N N . GLY B 1 37 ? -13.688 -7.051 -10.656 1 94.56 37 GLY B N 1
ATOM 1977 C CA . GLY B 1 37 ? -14.422 -8.195 -11.172 1 94.56 37 GLY B CA 1
ATOM 1978 C C . GLY B 1 37 ? -13.57 -9.445 -11.289 1 94.56 37 GLY B C 1
ATOM 1979 O O . GLY B 1 37 ? -14 -10.445 -11.867 1 94.56 37 GLY B O 1
ATOM 1980 N N . PHE B 1 38 ? -12.391 -9.477 -10.766 1 96 38 PHE B N 1
ATOM 1981 C CA . PHE B 1 38 ? -11.539 -10.656 -10.828 1 96 38 PHE B CA 1
ATOM 1982 C C . PHE B 1 38 ? -12.07 -11.758 -9.914 1 96 38 PHE B C 1
ATOM 1984 O O . PHE B 1 38 ? -12.398 -11.5 -8.758 1 96 38 PHE B O 1
ATOM 1991 N N . ALA B 1 39 ? -12.102 -12.945 -10.43 1 95.12 39 ALA B N 1
ATOM 1992 C CA . ALA B 1 39 ? -12.648 -14.086 -9.695 1 95.12 39 ALA B CA 1
ATOM 1993 C C . ALA B 1 39 ? -11.695 -14.555 -8.602 1 95.12 39 ALA B C 1
ATOM 1995 O O . ALA B 1 39 ? -12.102 -15.242 -7.664 1 95.12 39 ALA B O 1
ATOM 1996 N N . ALA B 1 40 ? -10.438 -14.219 -8.695 1 97.88 40 ALA B N 1
ATOM 1997 C CA . ALA B 1 40 ? -9.352 -14.555 -7.77 1 97.88 40 ALA B CA 1
ATOM 1998 C C . ALA B 1 40 ? -8.18 -13.594 -7.93 1 97.88 40 ALA B C 1
ATOM 2000 O O . ALA B 1 40 ? -8.094 -12.867 -8.922 1 97.88 40 ALA B O 1
ATOM 2001 N N . LEU B 1 41 ? -7.363 -13.547 -6.91 1 98.44 41 LEU B N 1
ATOM 2002 C CA . LEU B 1 41 ? -6.195 -12.672 -6.914 1 98.44 41 LEU B CA 1
ATOM 2003 C C . LEU B 1 41 ? -4.922 -13.461 -6.625 1 98.44 41 LEU B C 1
ATOM 2005 O O . LEU B 1 41 ? -4.98 -14.562 -6.074 1 98.44 41 LEU B O 1
ATOM 2009 N N . ALA B 1 42 ? -3.777 -12.914 -7.023 1 98.62 42 ALA B N 1
ATOM 2010 C CA . ALA B 1 42 ? -2.475 -13.508 -6.73 1 98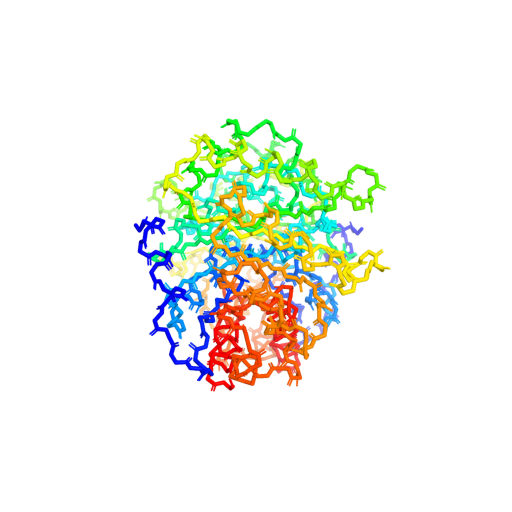.62 42 ALA B CA 1
ATOM 2011 C C . ALA B 1 42 ? -1.462 -12.438 -6.34 1 98.62 42 ALA B C 1
ATOM 2013 O O . ALA B 1 42 ? -1.033 -11.641 -7.184 1 98.62 42 ALA B O 1
ATOM 2014 N N . THR B 1 43 ? -1.088 -12.438 -5.07 1 98.62 43 THR B N 1
ATOM 2015 C CA . THR B 1 43 ? -0.142 -11.414 -4.641 1 98.62 43 THR B CA 1
ATOM 2016 C C . THR B 1 43 ? 1.241 -11.672 -5.23 1 98.62 43 THR B C 1
ATOM 2018 O O . THR B 1 43 ? 1.708 -12.812 -5.254 1 98.62 43 THR B O 1
ATOM 2021 N N . PRO B 1 44 ? 1.832 -10.688 -5.848 1 97.75 44 PRO B N 1
ATOM 2022 C CA . PRO B 1 44 ? 3.246 -10.781 -6.215 1 97.75 44 PRO B CA 1
ATOM 2023 C C . PRO B 1 44 ? 4.18 -10.328 -5.094 1 97.75 44 PRO B C 1
ATOM 2025 O O . PRO B 1 44 ? 4.004 -9.242 -4.539 1 97.75 44 PRO B O 1
ATOM 2028 N N . SER B 1 45 ? 5.164 -11.188 -4.73 1 97.69 45 SER B N 1
ATOM 2029 C CA . SER B 1 45 ? 6.098 -10.828 -3.668 1 97.69 45 SER B CA 1
ATOM 2030 C C . SER B 1 45 ? 6.812 -9.516 -3.979 1 97.69 45 SER B C 1
ATOM 2032 O O . SER B 1 45 ? 7.051 -8.711 -3.08 1 97.69 45 SER B O 1
ATOM 2034 N N . ALA B 1 46 ? 7.102 -9.289 -5.246 1 96.94 46 ALA B N 1
ATOM 2035 C CA . ALA B 1 46 ? 7.859 -8.109 -5.648 1 96.94 46 ALA B CA 1
ATOM 2036 C C . ALA B 1 46 ? 7.066 -6.832 -5.387 1 96.94 46 ALA B C 1
ATOM 2038 O O . ALA B 1 46 ? 7.633 -5.812 -4.973 1 96.94 46 ALA B O 1
ATOM 2039 N N . ALA B 1 47 ? 5.758 -6.824 -5.672 1 97.56 47 ALA B N 1
ATOM 2040 C CA . ALA B 1 47 ? 4.93 -5.645 -5.445 1 97.56 47 ALA B CA 1
ATOM 2041 C C . ALA B 1 47 ? 4.734 -5.391 -3.953 1 97.56 47 ALA B C 1
ATOM 2043 O O . ALA B 1 47 ? 4.738 -4.238 -3.508 1 97.56 47 ALA B O 1
ATOM 2044 N N . VAL B 1 48 ? 4.539 -6.484 -3.174 1 98.44 48 VAL B N 1
ATOM 2045 C CA . VAL B 1 48 ? 4.441 -6.352 -1.725 1 98.44 48 VAL B CA 1
ATOM 2046 C C . VAL B 1 48 ? 5.734 -5.75 -1.173 1 98.44 48 VAL B C 1
ATOM 2048 O O . VAL B 1 48 ? 5.699 -4.812 -0.375 1 98.44 48 VAL B O 1
ATOM 2051 N N . ALA B 1 49 ? 6.895 -6.281 -1.656 1 98.06 49 ALA B N 1
ATOM 2052 C CA . ALA B 1 49 ? 8.188 -5.758 -1.229 1 98.06 49 ALA B CA 1
ATOM 2053 C C . ALA B 1 49 ? 8.305 -4.27 -1.535 1 98.06 49 ALA B C 1
ATOM 2055 O O . ALA B 1 49 ? 8.711 -3.482 -0.677 1 98.06 49 ALA B O 1
ATOM 2056 N N . ALA B 1 50 ? 7.902 -3.879 -2.732 1 97.56 50 ALA B N 1
ATOM 2057 C CA . ALA B 1 50 ? 7.984 -2.484 -3.156 1 97.56 50 ALA B CA 1
ATOM 2058 C C . ALA B 1 50 ? 7.109 -1.592 -2.283 1 97.56 50 ALA B C 1
ATOM 2060 O O . ALA B 1 50 ? 7.512 -0.488 -1.911 1 97.56 50 ALA B O 1
ATOM 2061 N N . SER B 1 51 ? 5.922 -2.062 -1.935 1 98.06 51 SER B N 1
ATOM 2062 C CA . SER B 1 51 ? 5.02 -1.287 -1.091 1 98.06 51 SER B CA 1
ATOM 2063 C C . SER B 1 51 ? 5.598 -1.096 0.308 1 98.06 51 SER B C 1
ATOM 2065 O O . SER B 1 51 ? 5.289 -0.11 0.981 1 98.06 51 SER B O 1
ATOM 2067 N N . LEU B 1 52 ? 6.445 -2.045 0.752 1 97.25 52 LEU B N 1
ATOM 2068 C CA . LEU B 1 52 ? 7.059 -2.018 2.076 1 97.25 52 LEU B CA 1
ATOM 2069 C C . LEU B 1 52 ? 8.383 -1.266 2.045 1 97.25 52 LEU B C 1
ATOM 2071 O O . LEU B 1 52 ? 8.992 -1.027 3.092 1 97.25 52 LEU B O 1
ATOM 2075 N N . GLY B 1 53 ? 8.828 -0.935 0.863 1 95.94 53 GLY B N 1
ATOM 2076 C CA . GLY B 1 53 ? 10.078 -0.209 0.724 1 95.94 53 GLY B CA 1
ATOM 2077 C C . GLY B 1 53 ? 11.305 -1.095 0.873 1 95.94 53 GLY B C 1
ATOM 2078 O O . GLY B 1 53 ? 12.359 -0.631 1.299 1 95.94 53 GLY B O 1
ATOM 2079 N N . VAL B 1 54 ? 11.133 -2.338 0.632 1 94.5 54 VAL B N 1
ATOM 2080 C CA . VAL B 1 54 ? 12.203 -3.326 0.73 1 94.5 54 VAL B CA 1
ATOM 2081 C C . VAL B 1 54 ? 12.484 -3.922 -0.648 1 94.5 54 VAL B C 1
ATOM 2083 O O . VAL B 1 54 ? 11.594 -3.969 -1.504 1 94.5 54 VAL B O 1
ATOM 2086 N N . ALA B 1 55 ? 13.742 -4.277 -0.836 1 92.94 55 ALA B N 1
ATOM 2087 C CA . ALA B 1 55 ? 14.086 -4.945 -2.09 1 92.94 55 ALA B CA 1
ATOM 2088 C C . ALA B 1 55 ? 13.422 -6.316 -2.18 1 92.94 55 ALA B C 1
ATOM 2090 O O . ALA B 1 55 ? 13.281 -7.016 -1.173 1 92.94 55 ALA B O 1
ATOM 2091 N N . ASP B 1 56 ? 13.023 -6.617 -3.445 1 88.44 56 ASP B N 1
ATOM 2092 C CA . ASP B 1 56 ? 12.477 -7.957 -3.662 1 88.44 56 ASP B CA 1
ATOM 2093 C C . ASP B 1 56 ? 13.438 -9.031 -3.152 1 88.44 56 ASP B C 1
ATOM 2095 O O . ASP B 1 56 ? 14.648 -8.953 -3.398 1 88.44 56 ASP B O 1
ATOM 2099 N N . GLY B 1 57 ? 12.93 -9.984 -2.436 1 90.62 57 GLY B N 1
ATOM 2100 C CA . GLY B 1 57 ? 13.766 -11.023 -1.858 1 90.62 57 GLY B CA 1
ATOM 2101 C C . GLY B 1 57 ? 14.203 -10.719 -0.438 1 90.62 57 GLY B C 1
ATOM 2102 O O . GLY B 1 57 ? 14.688 -11.609 0.27 1 90.62 57 GLY B O 1
ATOM 2103 N N . ASP B 1 58 ? 14.016 -9.484 0.036 1 92.88 58 ASP B N 1
ATOM 2104 C CA . ASP B 1 58 ? 14.555 -9.078 1.331 1 92.88 58 ASP B CA 1
ATOM 2105 C C . ASP B 1 58 ? 13.438 -8.93 2.363 1 92.88 58 ASP B C 1
ATOM 2107 O O . ASP B 1 58 ? 13.703 -8.625 3.529 1 92.88 58 ASP B O 1
ATOM 2111 N N . VAL B 1 59 ? 12.18 -9.141 1.947 1 95.25 59 VAL B N 1
ATOM 2112 C CA . VAL B 1 59 ? 11.086 -9.039 2.904 1 95.25 59 VAL B CA 1
ATOM 2113 C C . VAL B 1 59 ? 11.156 -10.195 3.9 1 95.25 59 VAL B C 1
ATOM 2115 O O . VAL B 1 59 ? 11.164 -11.359 3.504 1 95.25 59 VAL B O 1
ATOM 2118 N N . PRO B 1 60 ? 11.227 -9.906 5.215 1 95.81 60 PRO B N 1
ATOM 2119 C CA . PRO B 1 60 ? 11.156 -10.992 6.191 1 95.81 60 PRO B CA 1
ATOM 2120 C C . PRO B 1 60 ? 9.867 -11.805 6.074 1 95.81 60 PRO B C 1
ATOM 2122 O O . PRO B 1 60 ? 8.805 -11.25 5.777 1 95.81 60 PRO B O 1
ATOM 2125 N N . ALA B 1 61 ? 10.023 -13.133 6.344 1 97.25 61 ALA B N 1
ATOM 2126 C CA . ALA B 1 61 ? 8.898 -14.055 6.191 1 97.25 61 ALA B CA 1
ATOM 2127 C C . ALA B 1 61 ? 7.672 -13.555 6.945 1 97.25 61 ALA B C 1
ATOM 2129 O O . ALA B 1 61 ? 6.57 -13.5 6.391 1 97.25 61 ALA B O 1
ATOM 2130 N N . ALA B 1 62 ? 7.871 -13.094 8.188 1 97.25 62 ALA B N 1
ATOM 2131 C CA . ALA B 1 62 ? 6.754 -12.672 9.031 1 97.25 62 ALA B CA 1
ATOM 2132 C C . ALA B 1 62 ? 6.016 -11.492 8.406 1 97.25 62 ALA B C 1
ATOM 2134 O O . ALA B 1 62 ? 4.785 -11.43 8.461 1 97.25 62 ALA B O 1
ATOM 2135 N N . GLU B 1 63 ? 6.758 -10.57 7.809 1 96.81 63 GLU B N 1
ATOM 2136 C CA . GLU B 1 63 ? 6.156 -9.391 7.188 1 96.81 63 GLU B CA 1
ATOM 2137 C C . GLU B 1 63 ? 5.391 -9.766 5.922 1 96.81 63 GLU B C 1
ATOM 2139 O O . GLU B 1 63 ? 4.324 -9.219 5.648 1 96.81 63 GLU B O 1
ATOM 2144 N N . MET B 1 64 ? 5.965 -10.68 5.16 1 98.31 64 MET B N 1
ATOM 2145 C CA . MET B 1 64 ? 5.281 -11.133 3.953 1 98.31 64 MET B CA 1
ATOM 2146 C C . MET B 1 64 ? 3.965 -11.82 4.305 1 98.31 64 MET B C 1
ATOM 2148 O O . MET B 1 64 ? 2.918 -11.5 3.738 1 98.31 64 MET B O 1
ATOM 2152 N N . PHE B 1 65 ? 3.982 -12.727 5.309 1 98.69 65 PHE B N 1
ATOM 2153 C CA . PHE B 1 65 ? 2.766 -13.438 5.688 1 98.69 65 PHE B CA 1
ATOM 2154 C C . PHE B 1 65 ? 1.729 -12.469 6.254 1 98.69 65 PHE B C 1
ATOM 2156 O O . PHE B 1 65 ? 0.53 -12.633 6.023 1 98.69 65 PHE B O 1
ATOM 2163 N N . ALA B 1 66 ? 2.189 -11.469 6.98 1 97.94 66 ALA B N 1
ATOM 2164 C CA . ALA B 1 66 ? 1.267 -10.461 7.496 1 97.94 66 ALA B CA 1
ATOM 2165 C C . ALA B 1 66 ? 0.603 -9.695 6.355 1 97.94 66 ALA B C 1
ATOM 2167 O O . ALA B 1 66 ? -0.598 -9.414 6.402 1 97.94 66 ALA B O 1
ATOM 2168 N N . ALA B 1 67 ? 1.387 -9.32 5.344 1 98.25 67 ALA B N 1
ATOM 2169 C CA . ALA B 1 67 ? 0.846 -8.617 4.18 1 98.25 67 ALA B CA 1
ATOM 2170 C C . ALA B 1 67 ? -0.172 -9.492 3.447 1 98.25 67 ALA B C 1
ATOM 2172 O O . ALA B 1 67 ? -1.248 -9.016 3.074 1 98.25 67 ALA B O 1
ATOM 2173 N N . VAL B 1 68 ? 0.156 -10.734 3.271 1 98.75 68 VAL B N 1
ATOM 2174 C CA . VAL B 1 68 ? -0.743 -11.672 2.602 1 98.75 68 VAL B CA 1
ATOM 2175 C C . VAL B 1 68 ? -2.041 -11.797 3.393 1 98.75 68 VAL B C 1
ATOM 2177 O O . VAL B 1 68 ? -3.133 -11.766 2.818 1 98.75 68 VAL B O 1
ATOM 2180 N N . ALA B 1 69 ? -1.946 -11.93 4.707 1 98.75 69 ALA B N 1
ATOM 2181 C CA . ALA B 1 69 ? -3.127 -12.062 5.559 1 98.75 69 ALA B CA 1
ATOM 2182 C C . ALA B 1 69 ? -4.043 -10.852 5.41 1 98.75 69 ALA B C 1
ATOM 2184 O O 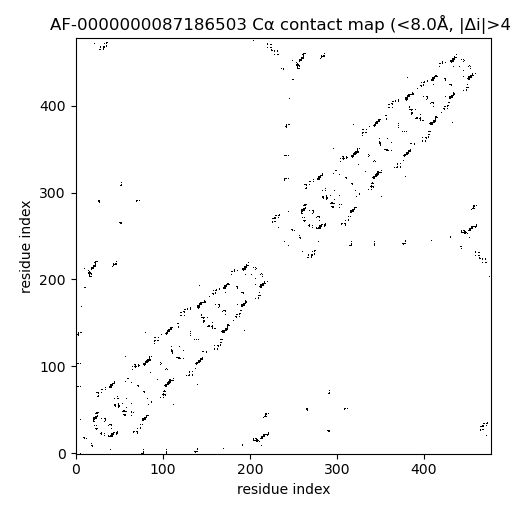. ALA B 1 69 ? -5.266 -10.992 5.348 1 98.75 69 ALA B O 1
ATOM 2185 N N . ARG B 1 70 ? -3.467 -9.656 5.367 1 98.25 70 ARG B N 1
ATOM 2186 C CA . ARG B 1 70 ? -4.254 -8.438 5.199 1 98.25 70 ARG B CA 1
ATOM 2187 C C . ARG B 1 70 ? -4.996 -8.445 3.869 1 98.25 70 ARG B C 1
ATOM 2189 O O . ARG B 1 70 ? -6.168 -8.055 3.803 1 98.25 70 ARG B O 1
ATOM 2196 N N . VAL B 1 71 ? -4.297 -8.859 2.801 1 98.81 71 VAL B N 1
ATOM 2197 C CA . VAL B 1 71 ? -4.902 -8.93 1.476 1 98.81 71 VAL B CA 1
ATOM 2198 C C . VAL B 1 71 ? -6.07 -9.914 1.491 1 98.81 71 VAL B C 1
ATOM 2200 O O . VAL B 1 71 ? -7.16 -9.602 1.005 1 98.81 71 VAL B O 1
ATOM 2203 N N . VAL B 1 72 ? -5.852 -11.078 2.107 1 98.75 72 VAL B N 1
ATOM 2204 C CA . VAL B 1 72 ? -6.879 -12.117 2.146 1 98.75 72 VAL B CA 1
ATOM 2205 C C . VAL B 1 72 ? -8.094 -11.609 2.922 1 98.75 72 VAL B C 1
ATOM 2207 O O . VAL B 1 72 ? -9.234 -11.781 2.48 1 98.75 72 VAL B O 1
ATOM 2210 N N . ARG B 1 73 ? -7.895 -10.945 3.984 1 98.12 73 ARG B N 1
ATOM 2211 C CA . ARG B 1 73 ? -8.977 -10.469 4.836 1 98.12 73 ARG B CA 1
ATOM 2212 C C . ARG B 1 73 ? -9.773 -9.367 4.145 1 98.12 73 ARG B C 1
ATOM 2214 O O . ARG B 1 73 ? -10.938 -9.125 4.488 1 98.12 73 ARG B O 1
ATOM 2221 N N . ALA B 1 74 ? -9.195 -8.742 3.195 1 98.31 74 ALA B N 1
ATOM 2222 C CA . ALA B 1 74 ? -9.781 -7.555 2.57 1 98.31 74 ALA B CA 1
ATOM 2223 C C . ALA B 1 74 ? -10.82 -7.941 1.52 1 98.31 74 ALA B C 1
ATOM 2225 O O . ALA B 1 74 ? -11.602 -7.102 1.07 1 98.31 74 ALA B O 1
ATOM 2226 N N . VAL B 1 75 ? -10.883 -9.227 1.091 1 98.44 75 VAL B N 1
ATOM 2227 C CA . VAL B 1 75 ? -11.711 -9.57 -0.056 1 98.44 75 VAL B CA 1
ATOM 2228 C C . VAL B 1 75 ? -12.406 -10.914 0.197 1 98.44 75 VAL B C 1
ATOM 2230 O O . VAL B 1 75 ? -12.008 -11.664 1.084 1 98.44 75 VAL B O 1
ATOM 2233 N N . ASP B 1 76 ? -13.375 -11.188 -0.629 1 97.69 76 ASP B N 1
ATOM 2234 C CA . ASP B 1 76 ? -14.133 -12.43 -0.498 1 97.69 76 ASP B CA 1
ATOM 2235 C C . ASP B 1 76 ? -13.766 -13.422 -1.601 1 97.69 76 ASP B C 1
ATOM 2237 O O . ASP B 1 76 ? -14.289 -14.531 -1.645 1 97.69 76 ASP B O 1
ATOM 2241 N N . VAL B 1 77 ? -12.883 -13.062 -2.488 1 98.06 77 VAL B N 1
ATOM 2242 C CA . VAL B 1 77 ? -12.422 -13.953 -3.549 1 98.06 77 VAL B CA 1
ATOM 2243 C C . VAL B 1 77 ? -11.164 -14.688 -3.1 1 98.06 77 VAL B C 1
ATOM 2245 O O . VAL B 1 77 ? -10.438 -14.211 -2.227 1 98.06 77 VAL B O 1
ATOM 2248 N N . PRO B 1 78 ? -10.875 -15.875 -3.666 1 98.69 78 PRO B N 1
ATOM 2249 C CA . PRO B 1 78 ? -9.656 -16.594 -3.291 1 98.69 78 PRO B CA 1
ATOM 2250 C C . PRO B 1 78 ? -8.383 -15.828 -3.646 1 98.69 78 PRO B C 1
ATOM 2252 O O . PRO B 1 78 ? -8.336 -15.148 -4.672 1 98.69 78 PRO B O 1
ATOM 2255 N N . VAL B 1 79 ? -7.426 -15.953 -2.764 1 98.88 79 VAL B N 1
ATOM 2256 C CA . VAL B 1 79 ? -6.133 -15.305 -2.967 1 98.88 79 VAL B CA 1
ATOM 2257 C C . VAL B 1 79 ? -5.02 -16.344 -2.918 1 98.88 79 VAL B C 1
ATOM 2259 O O . VAL B 1 79 ? -4.973 -17.172 -2.006 1 98.88 79 VAL B O 1
ATOM 2262 N N . SER B 1 80 ? -4.195 -16.375 -3.967 1 98.88 80 SER B N 1
ATOM 2263 C CA . SER B 1 80 ? -2.92 -17.094 -3.953 1 98.88 80 SER B CA 1
ATOM 2264 C C . SER B 1 80 ? -1.762 -16.141 -3.67 1 98.88 80 SER B C 1
ATOM 2266 O O . SER B 1 80 ? -1.862 -14.938 -3.93 1 98.88 80 SER B O 1
ATOM 2268 N N . ALA B 1 81 ? -0.705 -16.641 -3.066 1 98.75 81 ALA B N 1
ATOM 2269 C CA . ALA B 1 81 ? 0.372 -15.75 -2.648 1 98.75 81 ALA B CA 1
ATOM 2270 C C . ALA B 1 81 ? 1.711 -16.188 -3.23 1 98.75 81 ALA B C 1
ATOM 2272 O O . ALA B 1 81 ? 2.037 -17.375 -3.217 1 98.75 81 ALA B O 1
ATOM 2273 N N . ASP B 1 82 ? 2.416 -15.258 -3.801 1 98.56 82 ASP B N 1
ATOM 2274 C CA . ASP B 1 82 ? 3.811 -15.523 -4.141 1 98.56 82 ASP B CA 1
ATOM 2275 C C . ASP B 1 82 ? 4.691 -15.508 -2.893 1 98.56 82 ASP B C 1
ATOM 2277 O O . ASP B 1 82 ? 4.875 -14.461 -2.27 1 98.56 82 ASP B O 1
ATOM 2281 N N . LEU B 1 83 ? 5.262 -16.672 -2.576 1 98.44 83 LEU B N 1
ATOM 2282 C CA . LEU B 1 83 ? 6.031 -16.812 -1.345 1 98.44 83 LEU B CA 1
ATOM 2283 C C . LEU B 1 83 ? 7.477 -17.188 -1.648 1 98.44 83 LEU B C 1
ATOM 2285 O O . LEU B 1 83 ? 8.109 -17.922 -0.877 1 98.44 83 LEU B O 1
ATOM 2289 N N . GLU B 1 84 ? 7.918 -16.719 -2.809 1 97.31 84 GLU B N 1
ATOM 2290 C CA . GLU B 1 84 ? 9.305 -16.891 -3.23 1 97.31 84 GLU B CA 1
ATOM 2291 C C . GLU B 1 84 ? 9.766 -18.328 -3.057 1 97.31 84 GLU B C 1
ATOM 2293 O O . GLU B 1 84 ? 9.172 -19.25 -3.619 1 97.31 84 GLU B O 1
ATOM 2298 N N . ASP B 1 85 ? 10.836 -18.578 -2.34 1 97.38 85 ASP B N 1
ATOM 2299 C CA . ASP B 1 85 ? 11.32 -19.953 -2.195 1 97.38 85 ASP B CA 1
ATOM 2300 C C . ASP B 1 85 ? 10.82 -20.578 -0.897 1 97.38 85 ASP B C 1
ATOM 2302 O O . ASP B 1 85 ? 11.312 -21.625 -0.477 1 97.38 85 ASP B O 1
ATOM 2306 N N . GLY B 1 86 ? 9.898 -19.906 -0.191 1 97.69 86 GLY B N 1
ATOM 2307 C CA . GLY B 1 86 ? 9.359 -20.406 1.06 1 97.69 86 GLY B CA 1
ATOM 2308 C C . GLY B 1 86 ? 10.148 -19.969 2.275 1 97.69 86 GLY B C 1
ATOM 2309 O O . GLY B 1 86 ? 10 -20.531 3.361 1 97.69 86 GLY B O 1
ATOM 2310 N N . TYR B 1 87 ? 11.109 -19.031 2.139 1 96.56 87 TYR B N 1
ATOM 2311 C CA . TYR B 1 87 ? 11.836 -18.328 3.186 1 96.56 87 TYR B CA 1
ATOM 2312 C C . TYR B 1 87 ? 12.633 -19.312 4.043 1 96.56 87 TYR B C 1
ATOM 2314 O O . TYR B 1 87 ? 12.836 -19.078 5.238 1 96.56 87 TYR B O 1
ATOM 2322 N N . GLY B 1 88 ? 12.945 -20.438 3.506 1 94.31 88 GLY B N 1
ATOM 2323 C CA . GLY B 1 88 ? 13.742 -21.406 4.227 1 94.31 88 GLY B CA 1
ATOM 2324 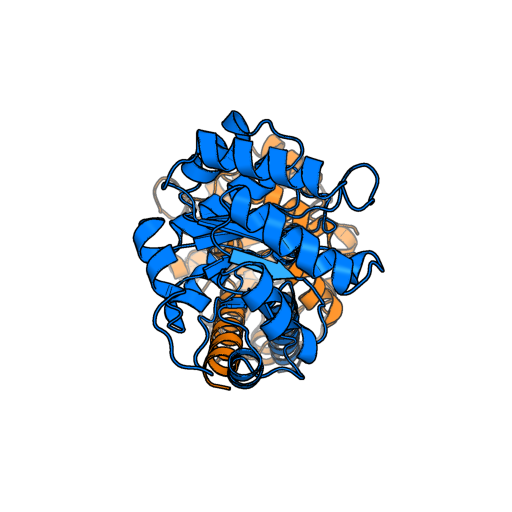C C . GLY B 1 88 ? 12.961 -22.141 5.309 1 94.31 88 GLY B C 1
ATOM 2325 O O . GLY B 1 88 ? 13.539 -22.859 6.113 1 94.31 88 GLY B O 1
ATOM 2326 N N . LEU B 1 89 ? 11.719 -21.969 5.336 1 97.44 89 LEU B N 1
ATOM 2327 C CA . LEU B 1 89 ? 10.891 -22.609 6.352 1 97.44 89 LEU B CA 1
ATOM 2328 C C . LEU B 1 89 ? 10.672 -24.078 6.023 1 97.44 89 LEU B C 1
ATOM 2330 O O . LEU B 1 89 ? 10.492 -24.453 4.859 1 97.44 89 LEU B O 1
ATOM 2334 N N . PRO B 1 90 ? 10.648 -24.922 7.102 1 98.12 90 PRO B N 1
ATOM 2335 C CA . PRO B 1 90 ? 10.219 -26.297 6.855 1 98.12 90 PRO B CA 1
ATOM 2336 C C . PRO B 1 90 ? 8.789 -26.391 6.32 1 98.12 90 PRO B C 1
ATOM 2338 O O . PRO B 1 90 ? 7.961 -25.516 6.629 1 98.12 90 PRO B O 1
ATOM 2341 N N . ALA B 1 91 ? 8.57 -27.406 5.562 1 98.62 91 ALA B N 1
ATOM 2342 C CA . ALA B 1 91 ? 7.297 -27.578 4.863 1 98.62 91 ALA B CA 1
ATOM 2343 C C . ALA B 1 91 ? 6.121 -27.422 5.828 1 98.62 91 ALA B C 1
ATOM 2345 O O . ALA B 1 91 ? 5.148 -26.734 5.527 1 98.62 91 ALA B O 1
ATOM 2346 N N . ARG B 1 92 ? 6.203 -28.031 6.977 1 98.69 92 ARG B N 1
ATOM 2347 C CA . ARG B 1 92 ? 5.105 -28 7.938 1 98.69 92 ARG B CA 1
ATOM 2348 C C . ARG B 1 92 ? 4.832 -26.578 8.406 1 98.69 92 ARG B C 1
ATOM 2350 O O . ARG B 1 92 ? 3.682 -26.125 8.422 1 98.69 92 ARG B O 1
ATOM 2357 N N . GLU B 1 93 ? 5.871 -25.891 8.789 1 98.81 93 GLU B N 1
ATOM 2358 C CA . GLU B 1 93 ? 5.727 -24.5 9.242 1 98.81 93 GLU B CA 1
ATOM 2359 C C . GLU B 1 93 ? 5.238 -23.594 8.117 1 98.81 93 GLU B C 1
ATOM 2361 O O . GLU B 1 93 ? 4.387 -22.734 8.336 1 98.81 93 GLU B O 1
ATOM 2366 N N . LEU B 1 94 ? 5.793 -23.766 6.93 1 98.81 94 LEU B N 1
ATOM 2367 C CA . LEU B 1 94 ? 5.379 -22.984 5.77 1 98.81 94 LEU B CA 1
ATOM 2368 C C . LEU B 1 94 ? 3.885 -23.141 5.508 1 98.81 94 LEU B C 1
ATOM 2370 O O . LEU B 1 94 ? 3.164 -22.156 5.379 1 98.81 94 LEU B O 1
ATOM 2374 N N . VAL B 1 95 ? 3.41 -24.375 5.477 1 98.88 95 VAL B N 1
ATOM 2375 C CA . VAL B 1 95 ? 2.006 -24.656 5.199 1 98.88 95 VAL B CA 1
ATOM 2376 C C . VAL B 1 95 ? 1.132 -24.062 6.297 1 98.88 95 VAL B C 1
ATOM 2378 O O . VAL B 1 95 ? 0.11 -23.422 6.012 1 98.88 95 VAL B O 1
ATOM 2381 N N . GLU B 1 96 ? 1.555 -24.234 7.547 1 98.81 96 GLU B N 1
ATOM 2382 C CA . GLU B 1 96 ? 0.81 -23.672 8.664 1 98.81 96 GLU B CA 1
ATOM 2383 C C . GLU B 1 96 ? 0.67 -22.156 8.531 1 98.81 96 GLU B C 1
ATOM 2385 O O . GLU B 1 96 ? -0.422 -21.609 8.695 1 98.81 96 GLU B O 1
ATOM 2390 N N . ARG B 1 97 ? 1.738 -21.516 8.219 1 98.81 97 ARG B N 1
ATOM 2391 C CA . ARG B 1 97 ? 1.731 -20.062 8.094 1 98.81 97 ARG B CA 1
ATOM 2392 C C . ARG B 1 97 ? 0.866 -19.625 6.918 1 98.81 97 ARG B C 1
ATOM 2394 O O . ARG B 1 97 ? 0.146 -18.625 7.012 1 98.81 97 ARG B O 1
ATOM 2401 N N . ILE B 1 98 ? 0.963 -20.328 5.809 1 98.88 98 ILE B N 1
ATOM 2402 C CA . ILE B 1 98 ? 0.145 -19.984 4.652 1 98.88 98 ILE B CA 1
ATOM 2403 C C . ILE B 1 98 ? -1.334 -20.109 5.012 1 98.88 98 ILE B C 1
ATOM 2405 O O . ILE B 1 98 ? -2.113 -19.188 4.766 1 98.88 98 ILE B O 1
ATOM 2409 N N . LEU B 1 99 ? -1.704 -21.219 5.605 1 98.69 99 LEU B N 1
ATOM 2410 C CA . LEU B 1 99 ? -3.102 -21.469 5.945 1 98.69 99 LEU B CA 1
ATOM 2411 C C . LEU B 1 99 ? -3.602 -20.438 6.957 1 98.69 99 LEU B C 1
ATOM 2413 O O . LEU B 1 99 ? -4.762 -20.031 6.906 1 98.69 99 LEU B O 1
ATOM 2417 N N . GLU B 1 100 ? -2.736 -20.016 7.867 1 98.62 100 GLU B N 1
ATOM 2418 C CA . GLU B 1 100 ? -3.09 -18.984 8.844 1 98.62 100 GLU B CA 1
ATOM 2419 C C . GLU B 1 100 ? -3.449 -17.672 8.148 1 98.62 100 GLU B C 1
ATOM 2421 O O . GLU B 1 100 ? -4.258 -16.891 8.656 1 98.62 100 GLU B O 1
ATOM 2426 N N . THR B 1 101 ? -2.873 -17.344 7.027 1 98.62 101 THR B N 1
ATOM 2427 C CA . THR B 1 101 ? -3.199 -16.125 6.293 1 98.62 101 THR B CA 1
ATOM 2428 C C . THR B 1 101 ? -4.582 -16.234 5.656 1 98.62 101 THR B C 1
ATOM 2430 O O . THR B 1 101 ? -5.199 -15.219 5.324 1 98.62 101 THR B O 1
ATOM 2433 N N . GLY B 1 102 ? -5.016 -17.438 5.371 1 98.69 102 GLY B N 1
ATOM 2434 C CA . GLY B 1 102 ? -6.25 -17.672 4.641 1 98.69 102 GLY B CA 1
ATOM 2435 C C . GLY B 1 102 ? -6.039 -17.828 3.146 1 98.69 102 GLY B C 1
ATOM 2436 O O . GLY B 1 102 ? -6.996 -18.031 2.398 1 98.69 102 GLY B O 1
ATOM 2437 N N . ALA B 1 103 ? -4.816 -17.781 2.623 1 98.81 103 ALA B N 1
ATOM 2438 C CA . ALA B 1 103 ? -4.535 -17.984 1.204 1 98.81 103 ALA B CA 1
ATOM 2439 C C . ALA B 1 103 ? -4.852 -19.406 0.782 1 98.81 103 ALA B C 1
ATOM 2441 O O . ALA B 1 103 ? -4.648 -20.344 1.552 1 98.81 103 ALA B O 1
ATOM 2442 N N . VAL B 1 104 ? -5.262 -19.516 -0.462 1 98.88 104 VAL B N 1
ATOM 2443 C CA . VAL B 1 104 ? -5.703 -20.828 -0.923 1 98.88 104 VAL B CA 1
ATOM 2444 C C . VAL B 1 104 ? -4.645 -21.438 -1.84 1 98.88 104 VAL B C 1
ATOM 2446 O O . VAL B 1 104 ? -4.785 -22.578 -2.289 1 98.88 104 VAL B O 1
ATOM 2449 N N . GLY B 1 105 ? -3.617 -20.719 -2.127 1 98.75 105 GLY B N 1
ATOM 2450 C CA . GLY B 1 105 ? -2.52 -21.172 -2.965 1 98.75 105 GLY B CA 1
ATOM 2451 C C . GLY B 1 105 ? -1.24 -20.375 -2.756 1 98.75 105 GLY B C 1
ATOM 2452 O O . GLY B 1 105 ? -1.241 -19.359 -2.07 1 98.75 105 GLY B O 1
ATOM 2453 N N . CYS B 1 106 ? -0.187 -20.891 -3.357 1 98.81 106 CYS B N 1
ATOM 2454 C CA . CYS B 1 106 ? 1.092 -20.188 -3.271 1 98.81 106 CYS B CA 1
ATOM 2455 C C . CYS B 1 106 ? 1.974 -20.516 -4.469 1 98.81 106 CYS B C 1
ATOM 2457 O O . CYS B 1 106 ? 1.784 -21.547 -5.121 1 98.81 106 CYS B O 1
ATOM 2459 N N . ASN B 1 107 ? 2.785 -19.578 -4.797 1 98.44 107 ASN B N 1
ATOM 2460 C CA . ASN B 1 107 ? 3.945 -19.781 -5.66 1 98.44 107 ASN B CA 1
ATOM 2461 C C . ASN B 1 107 ? 5.188 -20.141 -4.852 1 98.44 107 ASN B C 1
ATOM 2463 O O . ASN B 1 107 ? 5.484 -19.484 -3.842 1 98.44 107 ASN B O 1
ATOM 2467 N N . LEU B 1 108 ? 5.863 -21.188 -5.246 1 98.75 108 LEU B N 1
ATOM 2468 C CA . LEU B 1 108 ? 7.176 -21.516 -4.707 1 98.75 108 LEU B CA 1
ATOM 2469 C C . LEU B 1 108 ? 8.211 -21.625 -5.82 1 98.75 108 LEU B C 1
ATOM 2471 O O . LEU B 1 108 ? 8.039 -22.391 -6.766 1 98.75 108 LEU B O 1
ATOM 2475 N N . GLU B 1 109 ? 9.203 -20.828 -5.691 1 98.44 109 GLU B N 1
ATOM 2476 C CA . GLU B 1 109 ? 10.188 -20.781 -6.77 1 98.44 109 GLU B CA 1
ATOM 2477 C C . GLU B 1 109 ? 11.344 -21.734 -6.508 1 98.44 109 GLU B C 1
ATOM 2479 O O . GLU B 1 109 ? 11.5 -22.234 -5.395 1 98.44 109 GLU B O 1
ATOM 2484 N N . ASP B 1 110 ? 12.117 -22.016 -7.527 1 98.69 110 ASP B N 1
ATOM 2485 C CA . ASP B 1 110 ? 13.188 -23 -7.422 1 98.69 110 ASP B CA 1
ATOM 2486 C C . ASP B 1 110 ? 14.562 -22.328 -7.52 1 98.69 110 ASP B C 1
ATOM 2488 O O . ASP B 1 110 ? 15.555 -23 -7.824 1 98.69 110 ASP B O 1
ATOM 2492 N N . THR B 1 111 ? 14.617 -21 -7.344 1 97.44 111 THR B N 1
ATOM 2493 C CA . THR B 1 111 ? 15.867 -20.297 -7.062 1 97.44 111 THR B CA 1
ATOM 2494 C C . THR B 1 111 ? 16.125 -20.219 -5.559 1 97.44 111 THR B C 1
ATOM 2496 O O . THR B 1 111 ? 15.227 -19.844 -4.793 1 97.44 111 THR B O 1
ATOM 2499 N N . ASP B 1 112 ? 17.297 -20.625 -5.184 1 93.81 112 ASP B N 1
ATOM 2500 C CA . ASP B 1 112 ? 17.703 -20.5 -3.783 1 93.81 112 ASP B CA 1
ATOM 2501 C C . ASP B 1 112 ? 18 -19.047 -3.416 1 93.81 112 ASP B C 1
ATOM 2503 O O . ASP B 1 112 ? 18.906 -18.438 -3.971 1 93.81 112 ASP B O 1
ATOM 2507 N N . ARG B 1 113 ? 17.281 -18.547 -2.451 1 90.38 113 ARG B N 1
ATOM 2508 C CA . ARG B 1 113 ? 17.391 -17.125 -2.125 1 90.38 113 ARG B CA 1
ATOM 2509 C C . ARG B 1 113 ? 18.734 -16.797 -1.498 1 90.38 113 ARG B C 1
ATOM 2511 O O . ARG B 1 113 ? 19.203 -15.664 -1.566 1 90.38 113 ARG B O 1
ATOM 2518 N N . THR B 1 114 ? 19.328 -17.75 -0.813 1 89.38 114 THR B N 1
ATOM 2519 C CA . THR B 1 114 ? 20.594 -17.531 -0.126 1 89.38 114 THR B CA 1
ATOM 2520 C C . THR B 1 114 ? 21.75 -17.5 -1.122 1 89.38 114 THR B C 1
ATOM 2522 O O . THR B 1 114 ? 22.594 -16.594 -1.065 1 89.38 114 THR B O 1
ATOM 2525 N N . THR B 1 115 ? 21.766 -18.375 -2.137 1 91.88 115 THR B N 1
ATOM 2526 C CA . THR B 1 115 ? 22.891 -18.516 -3.059 1 91.88 115 THR B CA 1
ATOM 2527 C C . THR B 1 115 ? 22.594 -17.812 -4.383 1 91.88 115 THR B C 1
ATOM 2529 O O . THR B 1 115 ? 23.5 -17.531 -5.164 1 91.88 115 THR B O 1
ATOM 2532 N N . GLY B 1 116 ? 21.312 -17.672 -4.664 1 92.31 116 GLY B N 1
ATOM 2533 C CA . GLY B 1 116 ? 20.906 -17.125 -5.949 1 92.31 116 GLY B CA 1
ATOM 2534 C C . GLY B 1 116 ? 20.938 -18.156 -7.066 1 92.31 116 GLY B C 1
ATOM 2535 O O . GLY B 1 116 ? 20.688 -17.828 -8.227 1 92.31 116 GLY B O 1
ATOM 2536 N N . ARG B 1 117 ? 21.156 -19.375 -6.707 1 94.94 117 ARG B N 1
ATOM 2537 C CA . ARG B 1 117 ? 21.328 -20.406 -7.727 1 94.94 117 ARG B CA 1
ATOM 2538 C C . ARG B 1 117 ? 20.047 -21.203 -7.922 1 94.94 117 ARG B C 1
ATOM 2540 O O . ARG B 1 117 ? 19.25 -21.359 -6.988 1 94.94 117 ARG B O 1
ATOM 2547 N N . LEU B 1 118 ? 19.875 -21.75 -9.164 1 98 118 LEU B N 1
ATOM 2548 C CA . LEU B 1 118 ? 18.781 -22.672 -9.484 1 98 118 LEU B CA 1
ATOM 2549 C C . LEU B 1 118 ? 18.969 -24 -8.773 1 98 118 LEU B C 1
ATOM 2551 O O . LEU B 1 118 ? 20.031 -24.625 -8.859 1 98 118 LEU B O 1
ATOM 2555 N N . LEU B 1 119 ? 18.016 -24.438 -8.047 1 98.06 119 LEU B N 1
ATOM 2556 C CA . LEU B 1 119 ? 18.078 -25.703 -7.336 1 98.06 119 LEU B CA 1
ATOM 2557 C C . LEU B 1 119 ? 18.109 -26.875 -8.312 1 98.06 119 LEU B C 1
ATOM 2559 O O . LEU B 1 119 ? 17.594 -26.781 -9.43 1 98.06 119 LEU B O 1
ATOM 2563 N N . ASP B 1 120 ? 18.734 -27.953 -7.82 1 98 120 ASP B N 1
ATOM 2564 C CA . ASP B 1 120 ? 18.531 -29.203 -8.539 1 98 120 ASP B CA 1
ATOM 2565 C C . ASP B 1 120 ? 17.047 -29.547 -8.664 1 98 120 ASP B C 1
ATOM 2567 O O . ASP B 1 120 ? 16.297 -29.406 -7.703 1 98 120 ASP B O 1
ATOM 2571 N N . PRO B 1 121 ? 16.641 -29.891 -9.93 1 98.44 121 PRO B N 1
ATOM 2572 C CA . PRO B 1 121 ? 15.219 -30.141 -10.141 1 98.44 121 PRO B CA 1
ATOM 2573 C C . PRO B 1 121 ? 14.648 -31.172 -9.172 1 98.44 121 PRO B C 1
ATOM 2575 O O . PRO B 1 121 ? 13.508 -31.031 -8.719 1 98.44 121 PRO B O 1
ATOM 2578 N N . ARG B 1 122 ? 15.328 -32.219 -8.867 1 98.69 122 ARG B N 1
ATOM 2579 C CA . ARG B 1 122 ? 14.836 -33.281 -7.965 1 98.69 122 ARG B CA 1
ATOM 2580 C C . ARG B 1 122 ? 14.758 -32.75 -6.527 1 98.69 122 ARG B C 1
ATOM 2582 O O . ARG B 1 122 ? 13.859 -33.125 -5.777 1 98.69 122 ARG B O 1
ATOM 2589 N N . GLU B 1 123 ? 15.758 -31.953 -6.148 1 98 123 GLU B N 1
ATOM 2590 C CA . GLU B 1 123 ? 15.703 -31.328 -4.832 1 98 123 GLU B CA 1
ATOM 2591 C C . GLU B 1 123 ? 14.461 -30.453 -4.68 1 98 123 GLU B C 1
ATOM 2593 O O . GLU B 1 123 ? 13.773 -30.531 -3.66 1 98 123 GLU B O 1
ATOM 2598 N N . GLN B 1 124 ? 14.195 -29.641 -5.633 1 98.62 124 GLN B N 1
ATOM 2599 C CA . GLN B 1 124 ? 12.992 -28.812 -5.602 1 98.62 124 GLN B CA 1
ATOM 2600 C C . GLN B 1 124 ? 11.727 -29.688 -5.617 1 98.62 124 GLN B C 1
ATOM 2602 O O . GLN B 1 124 ? 10.766 -29.391 -4.898 1 98.62 124 GLN B O 1
ATOM 2607 N N . ALA B 1 125 ? 11.711 -30.734 -6.438 1 98.88 125 ALA B N 1
ATOM 2608 C CA . ALA B 1 125 ? 10.57 -31.641 -6.465 1 98.88 125 ALA B CA 1
ATOM 2609 C C . ALA B 1 125 ? 10.305 -32.219 -5.082 1 98.88 125 ALA B C 1
ATOM 2611 O O . ALA B 1 125 ? 9.148 -32.344 -4.656 1 98.88 125 ALA B O 1
ATOM 2612 N N . ASP B 1 126 ? 11.375 -32.625 -4.398 1 98.75 126 ASP B N 1
ATOM 2613 C CA . ASP B 1 126 ? 11.234 -33.156 -3.045 1 98.75 126 ASP B CA 1
ATOM 2614 C C . ASP B 1 126 ? 10.617 -32.125 -2.109 1 98.75 126 ASP B C 1
ATOM 2616 O O . ASP B 1 126 ? 9.758 -32.438 -1.291 1 98.75 126 ASP B O 1
ATOM 2620 N N . ARG B 1 127 ? 11.055 -30.891 -2.207 1 98.44 127 ARG B N 1
ATOM 2621 C CA . ARG B 1 127 ? 10.5 -29.812 -1.391 1 98.44 127 ARG B CA 1
ATOM 2622 C C . ARG B 1 127 ? 9.016 -29.609 -1.667 1 98.44 127 ARG B C 1
ATOM 2624 O O . ARG B 1 127 ? 8.219 -29.453 -0.738 1 98.44 127 ARG B O 1
ATOM 2631 N N . LEU B 1 128 ? 8.656 -29.609 -2.918 1 98.88 128 LEU B N 1
ATOM 2632 C CA . LEU B 1 128 ? 7.25 -29.484 -3.297 1 98.88 128 LEU B CA 1
ATOM 2633 C C . LEU B 1 128 ? 6.43 -30.641 -2.764 1 98.88 128 LEU B C 1
ATOM 2635 O O . LEU B 1 128 ? 5.312 -30.453 -2.285 1 98.88 128 LEU B O 1
ATOM 2639 N N . ALA B 1 129 ? 7.004 -31.844 -2.893 1 98.88 129 ALA B N 1
ATOM 2640 C CA . ALA B 1 129 ? 6.32 -33.031 -2.385 1 98.88 129 ALA B CA 1
ATOM 2641 C C . ALA B 1 129 ? 6.086 -32.938 -0.881 1 98.88 129 ALA B C 1
ATOM 2643 O O . ALA B 1 129 ? 5.035 -33.344 -0.381 1 98.88 129 ALA B O 1
ATOM 2644 N N . ASP B 1 130 ? 7.117 -32.406 -0.159 1 98.88 130 ASP B N 1
ATOM 2645 C CA . ASP B 1 130 ? 6.977 -32.188 1.279 1 98.88 130 ASP B CA 1
ATOM 2646 C C . ASP B 1 130 ? 5.848 -31.219 1.587 1 98.88 130 ASP B C 1
ATOM 2648 O O . ASP B 1 130 ? 5.047 -31.453 2.498 1 98.88 130 ASP B O 1
ATOM 2652 N N . VAL B 1 131 ? 5.785 -30.125 0.86 1 98.88 131 VAL B N 1
ATOM 2653 C CA . VAL B 1 131 ? 4.73 -29.141 1.052 1 98.88 131 VAL B CA 1
ATOM 2654 C C . VAL B 1 131 ? 3.371 -29.766 0.754 1 98.88 131 VAL B C 1
ATOM 2656 O O . VAL B 1 131 ? 2.412 -29.578 1.507 1 98.88 131 VAL B O 1
ATOM 2659 N N . ARG B 1 132 ? 3.283 -30.531 -0.309 1 98.88 132 ARG B N 1
ATOM 2660 C CA . ARG B 1 132 ? 2.041 -31.203 -0.67 1 98.88 132 ARG B CA 1
ATOM 2661 C C . ARG B 1 132 ? 1.609 -32.188 0.418 1 98.88 132 ARG B C 1
ATOM 2663 O O . ARG B 1 132 ? 0.434 -32.219 0.784 1 98.88 132 ARG B O 1
ATOM 2670 N N . ALA B 1 133 ? 2.566 -32.906 0.878 1 98.81 133 ALA B N 1
ATOM 2671 C CA . ALA B 1 133 ? 2.26 -33.875 1.924 1 98.81 133 ALA B CA 1
ATOM 2672 C C . ALA B 1 133 ? 1.67 -33.188 3.152 1 98.81 133 ALA B C 1
ATOM 2674 O O . ALA B 1 133 ? 0.753 -33.719 3.785 1 98.81 133 ALA B O 1
ATOM 2675 N N . GLU B 1 134 ? 2.215 -32.031 3.527 1 98.81 134 GLU B N 1
ATOM 2676 C CA . GLU B 1 134 ? 1.742 -31.297 4.688 1 98.81 134 GLU B CA 1
ATOM 2677 C C . GLU B 1 134 ? 0.396 -30.641 4.402 1 98.81 134 GLU B C 1
ATOM 2679 O O . GLU B 1 134 ? -0.476 -30.594 5.273 1 98.81 134 GLU B O 1
ATOM 2684 N N . ALA B 1 135 ? 0.185 -30.156 3.178 1 98.56 135 ALA B N 1
ATOM 2685 C CA . ALA B 1 135 ? -0.969 -29.328 2.85 1 98.56 135 ALA B CA 1
ATOM 2686 C C . ALA B 1 135 ? -2.166 -30.172 2.441 1 98.56 135 ALA B C 1
ATOM 2688 O O . ALA B 1 135 ? -3.316 -29.766 2.602 1 98.56 135 ALA B O 1
ATOM 2689 N N . GLY B 1 136 ? -1.833 -31.391 1.891 1 98 136 GLY B N 1
ATOM 2690 C CA . GLY B 1 136 ? -2.908 -32.125 1.232 1 98 136 GLY B CA 1
ATOM 2691 C C . GLY B 1 136 ? -3.6 -31.297 0.152 1 98 136 GLY B C 1
ATOM 2692 O O . GLY B 1 136 ? -2.943 -30.75 -0.728 1 98 136 GLY B O 1
ATOM 2693 N N . ASP B 1 137 ? -4.973 -31.188 0.277 1 97.31 137 ASP B N 1
ATOM 2694 C CA . ASP B 1 137 ? -5.73 -30.484 -0.747 1 97.31 137 ASP B CA 1
ATOM 2695 C C . ASP B 1 137 ? -6.016 -29.047 -0.319 1 97.31 137 ASP B C 1
ATOM 2697 O O . ASP B 1 137 ? -6.746 -28.312 -1.002 1 97.31 137 ASP B O 1
ATOM 2701 N N . ALA B 1 138 ? -5.387 -28.625 0.724 1 98.44 138 ALA B N 1
ATOM 2702 C CA . ALA B 1 138 ? -5.75 -27.344 1.324 1 98.44 138 ALA B CA 1
ATOM 2703 C C . ALA B 1 138 ? -5.051 -26.188 0.614 1 98.44 138 ALA B C 1
ATOM 2705 O O . ALA B 1 138 ? -5.402 -25.016 0.812 1 98.44 138 ALA B O 1
ATOM 2706 N N . LEU B 1 139 ? -4.074 -26.531 -0.274 1 98.75 139 LEU B N 1
ATOM 2707 C CA . LEU B 1 139 ? -3.344 -25.484 -0.979 1 98.75 139 LEU B CA 1
ATOM 2708 C C . LEU B 1 139 ? -3.217 -25.812 -2.463 1 98.75 139 LEU B C 1
ATOM 2710 O O . LEU B 1 139 ? -2.965 -26.969 -2.826 1 98.75 139 LEU B O 1
ATOM 2714 N N . PHE B 1 140 ? -3.438 -24.844 -3.309 1 98.88 140 PHE B N 1
ATOM 2715 C CA . PHE B 1 140 ? -3.057 -24.875 -4.715 1 98.88 140 PHE B CA 1
ATOM 2716 C C . PHE B 1 140 ? -1.586 -24.516 -4.887 1 98.88 140 PHE B C 1
ATOM 2718 O O . PHE B 1 140 ? -1.171 -23.406 -4.57 1 98.88 140 PHE B O 1
ATOM 2725 N N . LEU B 1 141 ? -0.775 -25.438 -5.367 1 98.88 141 LEU B N 1
ATOM 2726 C CA . LEU B 1 141 ? 0.663 -25.219 -5.492 1 98.88 141 LEU B CA 1
ATOM 2727 C C . LEU B 1 141 ? 1.035 -24.828 -6.918 1 98.88 141 LEU B C 1
ATOM 2729 O O . LEU B 1 141 ? 0.914 -25.641 -7.84 1 98.88 141 LEU B O 1
ATOM 2733 N N . ASN B 1 142 ? 1.404 -23.609 -7.082 1 98.94 142 ASN B N 1
ATOM 2734 C CA . ASN B 1 142 ? 1.955 -23.094 -8.328 1 98.94 142 ASN B CA 1
ATOM 2735 C C . ASN B 1 142 ? 3.48 -23.156 -8.336 1 98.94 142 ASN B C 1
ATOM 2737 O O . ASN B 1 142 ? 4.141 -22.266 -7.781 1 98.94 142 ASN B O 1
ATOM 2741 N N . ALA B 1 143 ? 4.055 -24.141 -8.961 1 98.94 143 ALA B N 1
ATOM 2742 C CA . ALA B 1 143 ? 5.496 -24.375 -8.93 1 98.94 143 ALA B CA 1
ATOM 2743 C C . ALA B 1 143 ? 6.219 -23.5 -9.945 1 98.94 143 ALA B C 1
ATOM 2745 O O . ALA B 1 143 ? 6.105 -23.719 -11.156 1 98.94 143 ALA B O 1
ATOM 2746 N N . ARG B 1 144 ? 6.891 -22.578 -9.453 1 98.81 144 ARG B N 1
ATOM 2747 C CA . ARG B 1 144 ? 7.617 -21.688 -10.359 1 98.81 144 ARG B CA 1
ATOM 2748 C C . ARG B 1 144 ? 8.898 -22.344 -10.852 1 98.81 144 ARG B C 1
ATOM 2750 O O . ARG B 1 144 ? 9.602 -23.016 -10.086 1 98.81 144 ARG B O 1
ATOM 2757 N N . ILE B 1 145 ? 9.117 -22.203 -12.102 1 98.81 145 ILE B N 1
ATOM 2758 C CA . ILE B 1 145 ? 10.297 -22.719 -12.789 1 98.81 145 ILE B CA 1
ATOM 2759 C C . ILE B 1 145 ? 11.164 -21.562 -13.266 1 98.81 145 ILE B C 1
ATOM 2761 O O . ILE B 1 145 ? 10.781 -20.812 -14.164 1 98.81 145 ILE B O 1
ATOM 2765 N N . ASP B 1 146 ? 12.383 -21.5 -12.711 1 98.44 146 ASP B N 1
ATOM 2766 C CA . ASP B 1 146 ? 13.25 -20.344 -12.953 1 98.44 146 ASP B CA 1
ATOM 2767 C C . ASP B 1 146 ? 14.305 -20.656 -14.016 1 98.44 146 ASP B C 1
ATOM 2769 O O . ASP B 1 146 ? 15.328 -19.984 -14.102 1 98.44 146 ASP B O 1
ATOM 2773 N N . SER B 1 147 ? 14.047 -21.688 -14.844 1 98.25 147 SER B N 1
ATOM 2774 C CA . SER B 1 147 ? 15.016 -22.109 -15.852 1 98.25 147 SER B CA 1
ATOM 2775 C C . SER B 1 147 ? 15.43 -20.922 -16.719 1 98.25 147 SER B C 1
ATOM 2777 O O . SER B 1 147 ? 16.625 -20.656 -16.875 1 98.25 147 SER B O 1
ATOM 2779 N N . TRP B 1 148 ? 14.516 -20.172 -17.266 1 95.69 148 TRP B N 1
ATOM 2780 C CA . TRP B 1 148 ? 14.836 -19.047 -18.156 1 95.69 148 TRP B CA 1
ATOM 2781 C C . TRP B 1 148 ? 15.445 -17.891 -17.375 1 95.69 148 TRP B C 1
ATOM 2783 O O . TRP B 1 148 ? 16.375 -17.234 -17.859 1 95.69 148 TRP B O 1
ATOM 2793 N N . LEU B 1 149 ? 14.922 -17.688 -16.172 1 94.44 149 LEU B N 1
ATOM 2794 C CA . LEU B 1 149 ? 15.453 -16.641 -15.312 1 94.44 149 LEU B CA 1
ATOM 2795 C C . LEU B 1 149 ? 16.922 -16.875 -15.008 1 94.44 149 LEU B C 1
ATOM 2797 O O . LEU B 1 149 ? 17.703 -15.93 -14.875 1 94.44 149 LEU B O 1
ATOM 2801 N N . ARG B 1 150 ? 17.312 -18.141 -14.969 1 95.56 150 ARG B N 1
ATOM 2802 C CA . ARG B 1 150 ? 18.672 -18.5 -14.555 1 95.56 150 ARG B CA 1
ATOM 2803 C C . ARG B 1 150 ? 19.5 -18.984 -15.734 1 95.56 150 ARG B C 1
ATOM 2805 O O . ARG B 1 150 ? 20.578 -19.547 -15.555 1 95.56 150 ARG B O 1
ATOM 2812 N N . GLY B 1 151 ? 19.031 -18.797 -16.969 1 93.56 151 GLY B N 1
ATOM 2813 C CA . GLY B 1 151 ? 19.781 -19.078 -18.188 1 93.56 151 GLY B CA 1
ATOM 2814 C C . GLY B 1 151 ? 19.891 -20.547 -18.5 1 93.56 151 GLY B C 1
ATOM 2815 O O . GLY B 1 151 ? 20.844 -20.984 -19.141 1 93.56 151 GLY B O 1
ATOM 2816 N N . ALA B 1 152 ? 18.938 -21.438 -18 1 92.56 152 ALA B N 1
ATOM 2817 C CA . ALA B 1 152 ? 18.906 -22.859 -18.297 1 92.56 152 ALA B CA 1
ATOM 2818 C C . ALA B 1 152 ? 18.156 -23.125 -19.609 1 92.56 152 ALA B C 1
ATOM 2820 O O . ALA B 1 152 ? 17.672 -22.188 -20.25 1 92.56 152 ALA B O 1
ATOM 2821 N N . SER B 1 153 ? 18.062 -24.328 -20.016 1 89.69 153 SER B N 1
ATOM 2822 C CA . SER B 1 153 ? 17.547 -24.703 -21.328 1 89.69 153 SER B CA 1
ATOM 2823 C C . SER B 1 153 ? 16.031 -24.953 -21.266 1 89.69 153 SER B C 1
ATOM 2825 O O . SER B 1 153 ? 15.461 -25.094 -20.188 1 89.69 153 SER B O 1
ATOM 2827 N N . ASP B 1 154 ? 15.453 -24.906 -22.5 1 94.56 154 ASP B N 1
ATOM 2828 C CA . ASP B 1 154 ? 14.055 -25.297 -22.625 1 94.56 154 ASP B CA 1
ATOM 2829 C C . ASP B 1 154 ? 13.828 -26.719 -22.109 1 94.56 154 ASP B C 1
ATOM 2831 O O . ASP B 1 154 ? 12.805 -27.016 -21.5 1 94.56 154 ASP B O 1
ATOM 2835 N N . GLU B 1 155 ? 14.75 -27.562 -22.438 1 96.69 155 GLU B N 1
ATOM 2836 C CA . GLU B 1 155 ? 14.68 -28.953 -21.969 1 96.69 155 GLU B CA 1
ATOM 2837 C C . GLU B 1 155 ? 14.68 -29.031 -20.453 1 96.69 155 GLU B C 1
ATOM 2839 O O . GLU B 1 155 ? 13.961 -29.844 -19.859 1 96.69 155 GLU B O 1
ATOM 2844 N N . ASP B 1 156 ? 15.531 -28.203 -19.844 1 98.19 156 ASP B N 1
ATOM 2845 C CA . ASP B 1 156 ? 15.555 -28.141 -18.391 1 98.19 156 ASP B CA 1
ATOM 2846 C C . ASP B 1 156 ? 14.188 -27.766 -17.828 1 98.19 156 ASP B C 1
ATOM 2848 O O . ASP B 1 156 ? 13.711 -28.391 -16.875 1 98.19 156 ASP B O 1
ATOM 2852 N N . ALA B 1 157 ? 13.562 -26.781 -18.406 1 98.5 157 ALA B N 1
ATOM 2853 C CA . ALA B 1 157 ? 12.258 -26.328 -17.953 1 98.5 157 ALA B CA 1
ATOM 2854 C C . ALA B 1 157 ? 11.219 -27.438 -18.062 1 98.5 157 ALA B C 1
ATOM 2856 O O . ALA B 1 157 ? 10.398 -27.609 -17.156 1 98.5 157 ALA B O 1
ATOM 2857 N N . ARG B 1 158 ? 11.234 -28.203 -19.141 1 98.62 158 ARG B N 1
ATOM 2858 C CA . ARG B 1 158 ? 10.273 -29.281 -19.344 1 98.62 158 ARG B CA 1
ATOM 2859 C C . ARG B 1 158 ? 10.516 -30.406 -18.344 1 98.62 158 ARG B C 1
ATOM 2861 O O . ARG B 1 158 ? 9.562 -31.016 -17.844 1 98.62 158 ARG B O 1
ATOM 2868 N N . GLU B 1 159 ? 11.773 -30.688 -18.156 1 98.69 159 GLU B N 1
ATOM 2869 C CA . GLU B 1 159 ? 12.094 -31.703 -17.156 1 98.69 159 GLU B CA 1
ATOM 2870 C C . GLU B 1 159 ? 11.57 -31.297 -15.773 1 98.69 159 GLU B C 1
ATOM 2872 O O . GLU B 1 159 ? 10.953 -32.125 -15.078 1 98.69 159 GLU B O 1
ATOM 2877 N N . ARG B 1 160 ? 11.805 -30.125 -15.375 1 98.88 160 ARG B N 1
ATOM 2878 C CA . ARG B 1 160 ? 11.312 -29.609 -14.102 1 98.88 160 ARG B CA 1
ATOM 2879 C C . ARG B 1 160 ? 9.797 -29.656 -14.031 1 98.88 160 ARG B C 1
ATOM 2881 O O . ARG B 1 160 ? 9.227 -30.031 -13.008 1 98.88 160 ARG B O 1
ATOM 2888 N N . ALA B 1 161 ? 9.211 -29.25 -15.094 1 98.88 161 ALA B N 1
ATOM 2889 C CA . ALA B 1 161 ? 7.75 -29.281 -15.148 1 98.88 161 ALA B CA 1
ATOM 2890 C C . ALA B 1 161 ? 7.219 -30.688 -14.844 1 98.88 161 ALA B C 1
ATOM 2892 O O . ALA B 1 161 ? 6.281 -30.844 -14.055 1 98.88 161 ALA B O 1
ATOM 2893 N N . ARG B 1 162 ? 7.828 -31.719 -15.453 1 98.88 162 ARG B N 1
ATOM 2894 C CA . ARG B 1 162 ? 7.426 -33.094 -15.219 1 98.88 162 ARG B CA 1
ATOM 2895 C C . ARG B 1 162 ? 7.641 -33.5 -13.766 1 98.88 162 ARG B C 1
ATOM 2897 O O . ARG B 1 162 ? 6.754 -34.062 -13.133 1 98.88 162 ARG B O 1
ATOM 2904 N N . LEU B 1 163 ? 8.766 -33.125 -13.266 1 98.94 163 LEU B N 1
ATOM 2905 C CA . LEU B 1 163 ? 9.125 -33.5 -11.906 1 98.94 163 LEU B CA 1
ATOM 2906 C C . LEU B 1 163 ? 8.234 -32.812 -10.891 1 98.94 163 LEU B C 1
ATOM 2908 O O . LEU B 1 163 ? 7.824 -33.406 -9.898 1 98.94 163 LEU B O 1
ATOM 2912 N N . TYR B 1 164 ? 7.965 -31.562 -11.117 1 98.94 164 TYR B N 1
ATOM 2913 C CA . TYR B 1 164 ? 7.145 -30.781 -10.188 1 98.94 164 TYR B CA 1
ATOM 2914 C C . TYR B 1 164 ? 5.699 -31.281 -10.203 1 98.94 164 TYR B C 1
ATOM 2916 O O . TYR B 1 164 ? 5.047 -31.344 -9.156 1 98.94 164 TYR B O 1
ATOM 2924 N N . ALA B 1 165 ? 5.223 -31.625 -11.391 1 98.94 165 ALA B N 1
ATOM 2925 C CA . ALA B 1 165 ? 3.898 -32.219 -11.5 1 98.94 165 ALA B CA 1
ATOM 2926 C C . ALA B 1 165 ? 3.824 -33.531 -10.695 1 98.94 165 ALA B C 1
ATOM 2928 O O . ALA B 1 165 ? 2.883 -33.719 -9.93 1 98.94 165 ALA B O 1
ATOM 2929 N N . ALA B 1 166 ? 4.824 -34.375 -10.883 1 98.88 166 ALA B N 1
ATOM 2930 C CA . ALA B 1 166 ? 4.875 -35.656 -10.18 1 98.88 166 ALA B CA 1
ATOM 2931 C C . ALA B 1 166 ? 4.949 -35.438 -8.664 1 98.88 166 ALA B C 1
ATOM 2933 O O . ALA B 1 166 ? 4.469 -36.281 -7.895 1 98.88 166 ALA B O 1
ATOM 2934 N N . ALA B 1 167 ? 5.52 -34.281 -8.266 1 98.88 167 ALA B N 1
ATOM 2935 C CA . ALA B 1 167 ? 5.707 -33.969 -6.855 1 98.88 167 ALA B CA 1
ATOM 2936 C C . ALA B 1 167 ? 4.426 -33.406 -6.246 1 98.88 167 ALA B C 1
ATOM 2938 O O . ALA B 1 167 ? 4.352 -33.188 -5.035 1 98.88 167 ALA B O 1
ATOM 2939 N N . GLY B 1 168 ? 3.424 -33.156 -7.062 1 98.81 168 GLY B N 1
ATOM 2940 C CA . GLY B 1 168 ? 2.135 -32.75 -6.52 1 98.81 168 GLY B CA 1
ATOM 2941 C C . GLY B 1 168 ? 1.782 -31.312 -6.805 1 98.81 168 GLY B C 1
ATOM 2942 O O . GLY B 1 168 ? 0.848 -30.766 -6.211 1 98.81 168 GLY B O 1
ATOM 2943 N N . ALA B 1 169 ? 2.527 -30.625 -7.668 1 98.88 169 ALA B N 1
ATOM 2944 C CA . ALA B 1 169 ? 2.141 -29.281 -8.086 1 98.88 169 ALA B CA 1
ATOM 2945 C C . ALA B 1 169 ? 0.789 -29.297 -8.797 1 98.88 169 ALA B C 1
ATOM 2947 O O . ALA B 1 169 ? 0.412 -30.297 -9.406 1 98.88 169 ALA B O 1
ATOM 2948 N N . ASP B 1 170 ? 0.026 -28.172 -8.672 1 98.88 170 ASP B N 1
ATOM 2949 C CA . ASP B 1 170 ? -1.256 -28.016 -9.359 1 98.88 170 ASP B CA 1
ATOM 2950 C C . ASP B 1 170 ? -1.098 -27.219 -10.648 1 98.88 170 ASP B C 1
ATOM 2952 O O . ASP B 1 170 ? -1.979 -27.25 -11.516 1 98.88 170 ASP B O 1
ATOM 2956 N N . CYS B 1 171 ? -0.065 -26.5 -10.805 1 98.88 171 CYS B N 1
ATOM 2957 C CA . CYS B 1 171 ? 0.26 -25.578 -11.875 1 98.88 171 CYS B CA 1
ATOM 2958 C C . CYS B 1 171 ? 1.764 -25.344 -11.961 1 98.88 171 CYS B C 1
ATOM 2960 O O . CYS B 1 171 ? 2.473 -25.484 -10.961 1 98.88 171 CYS B O 1
ATOM 2962 N N . VAL B 1 172 ? 2.271 -25.078 -13.125 1 98.88 172 VAL B N 1
ATOM 2963 C CA . VAL B 1 172 ? 3.668 -24.672 -13.258 1 98.88 172 VAL B CA 1
ATOM 2964 C C . VAL B 1 172 ? 3.742 -23.234 -13.766 1 98.88 172 VAL B C 1
ATOM 2966 O O . VAL B 1 172 ? 2.867 -22.781 -14.508 1 98.88 172 VAL B O 1
ATOM 2969 N N . TYR B 1 173 ? 4.723 -22.562 -13.32 1 98.81 173 TYR B N 1
ATOM 2970 C CA . TYR B 1 173 ? 4.945 -21.172 -13.656 1 98.81 173 TYR B CA 1
ATOM 2971 C C . TYR B 1 173 ? 6.352 -20.953 -14.203 1 98.81 173 TYR B C 1
ATOM 2973 O O . TYR B 1 173 ? 7.258 -20.562 -13.461 1 98.81 173 TYR B O 1
ATOM 2981 N N . PRO B 1 174 ? 6.512 -21.188 -15.508 1 98.31 174 PRO B N 1
ATOM 2982 C CA . PRO B 1 174 ? 7.809 -20.922 -16.125 1 98.31 174 PRO B CA 1
ATOM 2983 C C . PRO B 1 174 ? 8.062 -19.422 -16.328 1 98.31 174 PRO B C 1
ATOM 2985 O O . PRO B 1 174 ? 7.871 -18.906 -17.438 1 98.31 174 PRO B O 1
ATOM 2988 N N . ILE B 1 175 ? 8.586 -18.781 -15.344 1 96.5 175 ILE B N 1
ATOM 2989 C CA . ILE B 1 175 ? 8.727 -17.328 -15.375 1 96.5 175 ILE B CA 1
ATOM 2990 C C . ILE B 1 175 ? 9.703 -16.922 -16.484 1 96.5 175 ILE B C 1
ATOM 2992 O O . ILE B 1 175 ? 10.75 -17.562 -16.656 1 96.5 175 ILE B O 1
ATOM 2996 N N . LEU B 1 176 ? 9.289 -15.961 -17.328 1 93.06 176 LEU B N 1
ATOM 2997 C CA . LEU B 1 176 ? 10.055 -15.352 -18.422 1 93.06 176 LEU B CA 1
ATOM 2998 C C . LEU B 1 176 ? 10.242 -16.328 -19.578 1 93.06 176 LEU B C 1
ATOM 3000 O O . LEU B 1 176 ? 11.055 -16.078 -20.469 1 93.06 176 LEU B O 1
ATOM 3004 N N . ALA B 1 177 ? 9.57 -17.453 -19.531 1 95.12 177 ALA B N 1
ATOM 3005 C CA . ALA B 1 177 ? 9.594 -18.344 -20.688 1 95.12 177 ALA B CA 1
ATOM 3006 C C . ALA B 1 177 ? 9.117 -17.625 -21.938 1 95.12 177 ALA B C 1
ATOM 3008 O O . ALA B 1 177 ? 8.172 -16.828 -21.891 1 95.12 177 ALA B O 1
ATOM 3009 N N . PRO B 1 178 ? 9.836 -17.891 -23.109 1 93.94 178 PRO B N 1
ATOM 3010 C CA . PRO B 1 178 ? 9.242 -17.391 -24.359 1 93.94 178 PRO B CA 1
ATOM 3011 C C . PRO B 1 178 ? 7.836 -17.922 -24.609 1 93.94 178 PRO B C 1
ATOM 3013 O O . PRO B 1 178 ? 7.539 -19.078 -24.25 1 93.94 178 PRO B O 1
ATOM 3016 N N . GLU B 1 179 ? 6.992 -17.094 -25.219 1 93 179 GLU B N 1
ATOM 3017 C CA . GLU B 1 179 ? 5.586 -17.438 -25.422 1 93 179 GLU B CA 1
ATOM 3018 C C . GLU B 1 179 ? 5.441 -18.766 -26.156 1 93 179 GLU B C 1
ATOM 3020 O O . GLU B 1 179 ? 4.523 -19.547 -25.875 1 93 179 GLU B O 1
ATOM 3025 N N . GLY B 1 180 ? 6.309 -19.031 -27.094 1 94.5 180 GLY B N 1
ATOM 3026 C CA . GLY B 1 180 ? 6.238 -20.234 -27.906 1 94.5 180 GLY B CA 1
ATOM 3027 C C . GLY B 1 180 ? 6.551 -21.5 -27.125 1 94.5 180 GLY B C 1
ATOM 3028 O O . GLY B 1 180 ? 6.285 -22.609 -27.609 1 94.5 180 GLY B O 1
ATOM 3029 N N . ALA B 1 181 ? 7.047 -21.391 -25.875 1 97.12 181 ALA B N 1
ATOM 3030 C CA . ALA B 1 181 ? 7.438 -22.547 -25.078 1 97.12 181 ALA B CA 1
ATOM 3031 C C . ALA B 1 181 ? 6.301 -23 -24.172 1 97.12 181 ALA B C 1
ATOM 3033 O O . ALA B 1 181 ? 6.348 -24.094 -23.594 1 97.12 181 ALA B O 1
ATOM 3034 N N . LEU B 1 182 ? 5.254 -22.25 -24.016 1 97.12 182 LEU B N 1
ATOM 3035 C CA . LEU B 1 182 ? 4.234 -22.453 -22.984 1 97.12 182 LEU B CA 1
ATOM 3036 C C . LEU B 1 182 ? 3.496 -23.766 -23.219 1 97.12 182 LEU B C 1
ATOM 3038 O O . LEU B 1 182 ? 3.344 -24.562 -22.297 1 97.12 182 LEU B O 1
ATOM 3042 N N . ALA B 1 183 ? 3.111 -24 -24.438 1 97.38 183 ALA B N 1
ATOM 3043 C CA . ALA B 1 183 ? 2.342 -25.203 -24.75 1 97.38 183 ALA B CA 1
ATOM 3044 C C . ALA B 1 183 ? 3.158 -26.469 -24.484 1 97.38 183 ALA B C 1
ATOM 3046 O O . ALA B 1 183 ? 2.639 -27.438 -23.938 1 97.38 183 ALA B O 1
ATOM 3047 N N . ALA B 1 184 ? 4.406 -26.406 -24.875 1 98.06 184 ALA B N 1
ATOM 3048 C CA . ALA B 1 184 ? 5.27 -27.562 -24.688 1 98.06 184 ALA B CA 1
ATOM 3049 C C . ALA B 1 184 ? 5.496 -27.844 -23.203 1 98.06 184 ALA B C 1
ATOM 3051 O O . ALA B 1 184 ? 5.562 -29 -22.797 1 98.06 184 ALA B O 1
ATOM 3052 N N . ILE B 1 185 ? 5.641 -26.812 -22.438 1 98.31 185 ILE B N 1
ATOM 3053 C CA . ILE B 1 185 ? 5.848 -26.969 -21 1 98.31 185 ILE B CA 1
ATOM 3054 C C . ILE B 1 185 ? 4.586 -27.547 -20.359 1 98.31 185 ILE B C 1
ATOM 3056 O O . ILE B 1 185 ? 4.664 -28.438 -19.516 1 98.31 185 ILE B O 1
ATOM 3060 N N . GLY B 1 186 ? 3.439 -27.031 -20.75 1 98.12 186 GLY B N 1
ATOM 3061 C CA . GLY B 1 186 ? 2.182 -27.578 -20.266 1 98.12 186 GLY B CA 1
ATOM 3062 C C . GLY B 1 186 ? 1.997 -29.047 -20.594 1 98.12 186 GLY B C 1
ATOM 3063 O O . GLY B 1 186 ? 1.558 -29.828 -19.75 1 98.12 186 GLY B O 1
ATOM 3064 N N . ALA B 1 187 ? 2.336 -29.391 -21.781 1 98.19 187 ALA B N 1
ATOM 3065 C CA . ALA B 1 187 ? 2.227 -30.781 -22.219 1 98.19 187 ALA B CA 1
ATOM 3066 C C . ALA B 1 187 ? 3.152 -31.688 -21.406 1 98.19 187 ALA B C 1
ATOM 3068 O O . ALA B 1 187 ? 2.779 -32.812 -21.047 1 98.19 187 ALA B O 1
ATOM 3069 N N . ALA B 1 188 ? 4.316 -31.203 -21.188 1 98.44 188 ALA B N 1
ATOM 3070 C CA . ALA B 1 188 ? 5.281 -31.969 -20.406 1 98.44 188 ALA B CA 1
ATOM 3071 C C . ALA B 1 188 ? 4.781 -32.188 -18.984 1 98.44 188 ALA B C 1
ATOM 3073 O O . ALA B 1 188 ? 4.934 -33.281 -18.422 1 98.44 188 ALA B O 1
ATOM 3074 N N . ALA B 1 189 ? 4.219 -31.203 -18.391 1 98.56 189 ALA B N 1
ATOM 3075 C CA . ALA B 1 189 ? 3.775 -31.266 -17 1 98.56 189 ALA B CA 1
ATOM 3076 C C . ALA B 1 189 ? 2.445 -32 -16.875 1 98.56 189 ALA B C 1
ATOM 3078 O O . ALA B 1 189 ? 2.182 -32.656 -15.859 1 98.56 189 ALA B O 1
ATOM 3079 N N . GLY B 1 190 ? 1.626 -31.922 -17.906 1 98.38 190 GLY B N 1
ATOM 3080 C CA . GLY B 1 190 ? 0.24 -32.344 -17.781 1 98.38 190 GLY B CA 1
ATOM 3081 C C . GLY B 1 190 ? -0.555 -31.484 -16.812 1 98.38 190 GLY B C 1
ATOM 3082 O O . GLY B 1 190 ? -1.434 -31.984 -16.109 1 98.38 190 GLY B O 1
ATOM 3083 N N . LEU B 1 191 ? -0.148 -30.219 -16.594 1 98.62 191 LEU B N 1
ATOM 3084 C CA . LEU B 1 191 ? -0.733 -29.266 -15.656 1 98.62 191 LEU B CA 1
ATOM 3085 C C . LEU B 1 191 ? -0.983 -27.922 -16.328 1 98.62 191 LEU B C 1
ATOM 3087 O O . LEU B 1 191 ? -0.385 -27.625 -17.375 1 98.62 191 LEU B O 1
ATOM 3091 N N . PRO B 1 192 ? -1.969 -27.125 -15.734 1 98.62 192 PRO B N 1
ATOM 3092 C CA . PRO B 1 192 ? -2.086 -25.734 -16.188 1 98.62 192 PRO B CA 1
ATOM 3093 C C . PRO B 1 192 ? -0.756 -24.984 -16.125 1 98.62 192 PRO B C 1
ATOM 3095 O O . PRO B 1 192 ? 0.104 -25.297 -15.305 1 98.62 192 PRO B O 1
ATOM 3098 N N . VAL B 1 193 ? -0.617 -23.969 -17.031 1 98.5 193 VAL B N 1
ATOM 3099 C CA . VAL B 1 193 ? 0.592 -23.156 -17.109 1 98.5 193 VAL B CA 1
ATOM 3100 C C . VAL B 1 193 ? 0.263 -21.703 -16.75 1 98.5 193 VAL B C 1
ATOM 3102 O O . VAL B 1 193 ? -0.65 -21.109 -17.344 1 98.5 193 VAL B O 1
ATOM 3105 N N . ASN B 1 194 ? 0.944 -21.219 -15.742 1 98.5 194 ASN B N 1
ATOM 3106 C CA . ASN B 1 194 ? 0.91 -19.797 -15.422 1 98.5 194 ASN B CA 1
ATOM 3107 C C . ASN B 1 194 ? 1.909 -19.016 -16.266 1 98.5 194 ASN B C 1
ATOM 3109 O O . ASN B 1 194 ? 3.072 -19.406 -16.375 1 98.5 194 ASN B O 1
ATOM 3113 N N . ALA B 1 195 ? 1.485 -17.938 -16.906 1 96.25 195 ALA B N 1
ATOM 3114 C CA . ALA B 1 195 ? 2.359 -17.031 -17.641 1 96.25 195 ALA B CA 1
ATOM 3115 C C . ALA B 1 195 ? 2.264 -15.609 -17.078 1 96.25 195 ALA B C 1
ATOM 3117 O O . ALA B 1 195 ? 1.203 -15.188 -16.609 1 96.25 195 ALA B O 1
ATOM 3118 N N . MET B 1 196 ? 3.383 -14.914 -17.078 1 94.06 196 MET B N 1
ATOM 3119 C CA . MET B 1 196 ? 3.416 -13.508 -16.688 1 94.06 196 MET B CA 1
ATOM 3120 C C . MET B 1 196 ? 3.219 -12.602 -17.906 1 94.06 196 MET B C 1
ATOM 3122 O O . MET B 1 196 ? 3.947 -12.719 -18.891 1 94.06 196 MET B O 1
ATOM 3126 N N . ALA B 1 197 ? 2.205 -11.797 -17.844 1 90 197 ALA B N 1
ATOM 3127 C CA . ALA B 1 197 ? 1.958 -10.836 -18.922 1 90 197 ALA B CA 1
ATOM 3128 C C . ALA B 1 197 ? 2.643 -9.508 -18.625 1 90 197 ALA B C 1
ATOM 3130 O O . ALA B 1 197 ? 2.672 -9.055 -17.484 1 90 197 ALA B O 1
ATOM 3131 N N . GLU B 1 198 ? 3.334 -8.977 -19.625 1 76.62 198 GLU B N 1
ATOM 3132 C CA . GLU B 1 198 ? 3.826 -7.605 -19.531 1 76.62 198 GLU B CA 1
ATOM 3133 C C . GLU B 1 198 ? 2.738 -6.602 -19.906 1 76.62 198 GLU B C 1
ATOM 3135 O O . GLU B 1 198 ? 1.917 -6.863 -20.781 1 76.62 198 GLU B O 1
ATOM 3140 N N . PRO B 1 199 ? 2.527 -5.641 -19.109 1 61.19 199 PRO B N 1
ATOM 3141 C CA . PRO B 1 199 ? 1.429 -4.707 -19.375 1 61.19 199 PRO B CA 1
ATOM 3142 C C . PRO B 1 199 ? 1.413 -4.203 -20.812 1 61.19 199 PRO B C 1
ATOM 3144 O O . PRO B 1 199 ? 0.34 -4.004 -21.391 1 61.19 199 PRO B O 1
ATOM 3147 N N . GLU B 1 200 ? 2.463 -3.896 -21.484 1 60.78 200 GLU B N 1
ATOM 3148 C CA . GLU B 1 200 ? 2.467 -3.244 -22.781 1 60.78 200 GLU B CA 1
ATOM 3149 C C . GLU B 1 200 ? 2.275 -4.258 -23.906 1 60.78 200 GLU B C 1
ATOM 3151 O O . GLU B 1 200 ? 1.82 -3.906 -25 1 60.78 200 GLU B O 1
ATOM 3156 N N . SER B 1 201 ? 2.711 -5.34 -23.719 1 57.19 201 SER B N 1
ATOM 3157 C CA . SER B 1 201 ? 2.869 -6.188 -24.891 1 57.19 201 SER B CA 1
ATOM 3158 C C . SER B 1 201 ? 1.819 -7.289 -24.922 1 57.19 201 SER B C 1
ATOM 3160 O O . SER B 1 201 ? 1.138 -7.477 -25.938 1 57.19 201 SER B O 1
ATOM 3162 N N . SER B 1 202 ? 1.79 -8.055 -23.766 1 61.25 202 SER B N 1
ATOM 3163 C CA . SER B 1 202 ? 1.114 -9.344 -23.906 1 61.25 202 SER B CA 1
ATOM 3164 C C . SER B 1 202 ? -0.322 -9.266 -23.391 1 61.25 202 SER B C 1
ATOM 3166 O O . SER B 1 202 ? -0.577 -8.734 -22.312 1 61.25 202 SER B O 1
ATOM 3168 N N . ALA B 1 203 ? -1.267 -9.5 -24.391 1 78.69 203 ALA B N 1
ATOM 3169 C CA . ALA B 1 203 ? -2.678 -9.641 -24.047 1 78.69 203 ALA B CA 1
ATOM 3170 C C . ALA B 1 203 ? -2.963 -11.016 -23.438 1 78.69 203 ALA B C 1
ATOM 3172 O O . ALA B 1 203 ? -2.453 -12.023 -23.922 1 78.69 203 ALA B O 1
ATOM 3173 N N . PRO B 1 204 ? -3.561 -11.141 -22.297 1 89.62 204 PRO B N 1
ATOM 3174 C CA . PRO B 1 204 ? -3.922 -12.414 -21.656 1 89.62 204 PRO B CA 1
ATOM 3175 C C . PRO B 1 204 ? -4.527 -13.414 -22.641 1 89.62 204 PRO B C 1
ATOM 3177 O O . PRO B 1 204 ? -4.203 -14.602 -22.594 1 89.62 204 PRO B O 1
ATOM 3180 N N . HIS B 1 205 ? -5.254 -12.969 -23.594 1 89.81 205 HIS B N 1
ATOM 3181 C CA . HIS B 1 205 ? -5.914 -13.875 -24.531 1 89.81 205 HIS B CA 1
ATOM 3182 C C . HIS B 1 205 ? -4.906 -14.508 -25.484 1 89.81 205 HIS B C 1
ATOM 3184 O O . HIS B 1 205 ? -5.023 -15.688 -25.828 1 89.81 205 HIS B O 1
ATOM 3190 N N . ARG B 1 206 ? -4.004 -13.695 -25.906 1 91 206 ARG B N 1
ATOM 3191 C CA . ARG B 1 206 ? -2.957 -14.219 -26.781 1 91 206 ARG B CA 1
ATOM 3192 C C . ARG B 1 206 ? -2.143 -15.297 -26.062 1 91 206 ARG B C 1
ATOM 3194 O O . ARG B 1 206 ? -1.92 -16.375 -26.609 1 91 206 ARG B O 1
ATOM 3201 N N . LEU B 1 207 ? -1.768 -15.07 -24.828 1 93.94 207 LEU B N 1
ATOM 3202 C CA . LEU B 1 207 ? -0.996 -16.031 -24.047 1 93.94 207 LEU B CA 1
ATOM 3203 C C . LEU B 1 207 ? -1.808 -17.297 -23.797 1 93.94 207 LEU B C 1
ATOM 3205 O O . LEU B 1 207 ? -1.256 -18.406 -23.781 1 93.94 207 LEU B O 1
ATOM 3209 N N . GLY B 1 208 ? -3.098 -17.062 -23.625 1 94.81 208 GLY B N 1
ATOM 3210 C CA . GLY B 1 208 ? -3.982 -18.219 -23.5 1 94.81 208 GLY B CA 1
ATOM 3211 C C . GLY B 1 208 ? -3.959 -19.125 -24.719 1 94.81 208 GLY B C 1
ATOM 3212 O O . GLY B 1 208 ? -3.85 -20.344 -24.578 1 94.81 208 GLY B O 1
ATOM 3213 N N . ARG B 1 209 ? -3.973 -18.516 -25.875 1 94.81 209 ARG B N 1
ATOM 3214 C CA . ARG B 1 209 ? -3.949 -19.281 -27.109 1 94.81 209 ARG B CA 1
ATOM 3215 C C . ARG B 1 209 ? -2.607 -19.984 -27.297 1 94.81 209 ARG B C 1
ATOM 3217 O O . ARG B 1 209 ? -2.514 -20.969 -28.031 1 94.81 209 ARG B O 1
ATOM 3224 N N . LEU B 1 210 ? -1.663 -19.438 -26.609 1 95.56 210 LEU B N 1
ATOM 3225 C CA . LEU B 1 210 ? -0.318 -19.984 -26.766 1 95.56 210 LEU B CA 1
ATOM 3226 C C . LEU B 1 210 ? -0.028 -21.016 -25.672 1 95.56 210 LEU B C 1
ATOM 3228 O O . LEU B 1 210 ? 1.073 -21.562 -25.609 1 95.56 210 LEU B O 1
ATOM 3232 N N . GLY B 1 211 ? -1.001 -21.281 -24.812 1 96.44 211 GLY B N 1
ATOM 3233 C CA . GLY B 1 211 ? -0.832 -22.406 -23.906 1 96.44 211 GLY B CA 1
ATOM 3234 C C . GLY B 1 211 ? -0.891 -22.016 -22.438 1 96.44 211 GLY B C 1
ATOM 3235 O O . GLY B 1 211 ? -0.796 -22.891 -21.562 1 96.44 211 GLY B O 1
ATOM 3236 N N . ALA B 1 212 ? -1.095 -20.734 -22.172 1 96.94 212 ALA B N 1
ATOM 3237 C CA . ALA B 1 212 ? -1.226 -20.312 -20.781 1 96.94 212 ALA B CA 1
ATOM 3238 C C . ALA B 1 212 ? -2.646 -20.547 -20.266 1 96.94 212 ALA B C 1
ATOM 3240 O O . ALA B 1 212 ? -3.619 -20.281 -20.984 1 96.94 212 ALA B O 1
ATOM 3241 N N . ASP B 1 213 ? -2.758 -21.031 -19.078 1 97.56 213 ASP B N 1
ATOM 3242 C CA . ASP B 1 213 ? -4.055 -21.266 -18.438 1 97.56 213 ASP B CA 1
ATOM 3243 C C . ASP B 1 213 ? -4.332 -20.234 -17.359 1 97.56 213 ASP B C 1
ATOM 3245 O O . ASP B 1 213 ? -5.48 -20.047 -16.953 1 97.56 213 ASP B O 1
ATOM 3249 N N . ARG B 1 214 ? -3.322 -19.625 -16.859 1 97.25 214 ARG B N 1
ATOM 3250 C CA . ARG B 1 214 ? -3.33 -18.594 -15.82 1 97.25 214 ARG B CA 1
ATOM 3251 C C . ARG B 1 214 ? -2.4 -17.438 -16.172 1 97.25 214 ARG B C 1
ATOM 3253 O O . ARG B 1 214 ? -1.307 -17.656 -16.703 1 97.25 214 ARG B O 1
ATOM 3260 N N . ILE B 1 215 ? -2.906 -16.25 -15.984 1 96.06 215 ILE B N 1
ATOM 3261 C CA . ILE B 1 215 ? -2.105 -15.062 -16.266 1 96.06 215 ILE B CA 1
ATOM 3262 C C . ILE B 1 215 ? -1.918 -14.25 -14.992 1 96.06 215 ILE B C 1
ATOM 3264 O O . ILE B 1 215 ? -2.885 -13.969 -14.273 1 96.06 215 ILE B O 1
ATOM 3268 N N . THR B 1 216 ? -0.71 -13.945 -14.625 1 95.75 216 THR B N 1
ATOM 3269 C CA . THR B 1 216 ? -0.358 -12.984 -13.578 1 95.75 216 THR B CA 1
ATOM 3270 C C . THR B 1 216 ? 0.527 -11.875 -14.141 1 95.75 216 THR B C 1
ATOM 3272 O O . THR B 1 216 ? 0.936 -11.922 -15.297 1 95.75 216 THR B O 1
ATOM 3275 N N . PHE B 1 217 ? 0.851 -10.867 -13.352 1 92.19 217 PHE B N 1
ATOM 3276 C CA . PHE B 1 217 ? 1.462 -9.672 -13.914 1 92.19 217 PHE B CA 1
ATOM 3277 C C . PHE B 1 217 ? 2.707 -9.281 -13.133 1 92.19 217 PHE B C 1
ATOM 3279 O O . PHE B 1 217 ? 3.301 -8.227 -13.391 1 92.19 217 PHE B O 1
ATOM 3286 N N . GLY B 1 218 ? 3.135 -10.07 -12.203 1 91.62 218 GLY B N 1
ATOM 3287 C CA . GLY B 1 218 ? 4.25 -9.664 -11.359 1 91.62 218 GLY B CA 1
ATOM 3288 C C . GLY B 1 218 ? 4.078 -8.281 -10.766 1 91.62 218 GLY B C 1
ATOM 3289 O O . GLY B 1 218 ? 3.002 -7.938 -10.273 1 91.62 218 GLY B O 1
ATOM 3290 N N . LYS B 1 219 ? 5.129 -7.441 -10.852 1 93 219 LYS B N 1
ATOM 3291 C CA . LYS B 1 219 ? 5.121 -6.09 -10.297 1 93 219 LYS B CA 1
ATOM 3292 C C . LYS B 1 219 ? 4.48 -5.105 -11.273 1 93 219 LYS B C 1
ATOM 3294 O O . LYS B 1 219 ? 4.371 -3.914 -10.977 1 93 219 LYS B O 1
ATOM 3299 N N . GLY B 1 220 ? 4.062 -5.633 -12.391 1 91.69 220 GLY B N 1
ATOM 3300 C CA . GLY B 1 220 ? 3.609 -4.766 -13.469 1 91.69 220 GLY B CA 1
ATOM 3301 C C . GLY B 1 220 ? 2.424 -3.902 -13.078 1 91.69 220 GLY B C 1
ATOM 3302 O O . GLY B 1 220 ? 2.412 -2.699 -13.344 1 91.69 220 GLY B O 1
ATOM 3303 N N . MET B 1 221 ? 1.409 -4.48 -12.469 1 92.69 221 MET B N 1
ATOM 3304 C CA . MET B 1 221 ? 0.222 -3.73 -12.07 1 92.69 221 MET B CA 1
ATOM 3305 C C . MET B 1 221 ? 0.569 -2.684 -11.016 1 92.69 221 MET B C 1
ATOM 3307 O O . MET B 1 221 ? 0.048 -1.567 -11.047 1 92.69 221 MET B O 1
ATOM 3311 N N . PHE B 1 222 ? 1.449 -3.057 -10.078 1 96.12 222 PHE B N 1
ATOM 3312 C CA . PHE B 1 222 ? 1.913 -2.111 -9.07 1 96.12 222 PHE B CA 1
ATOM 3313 C C . PHE B 1 222 ? 2.598 -0.916 -9.719 1 96.12 222 PHE B C 1
ATOM 3315 O O . PHE B 1 222 ? 2.254 0.233 -9.438 1 96.12 222 PHE B O 1
ATOM 3322 N N . LEU B 1 223 ? 3.5 -1.189 -10.648 1 95.44 223 LEU B N 1
ATOM 3323 C CA . LEU B 1 223 ? 4.266 -0.129 -11.297 1 95.44 223 LEU B CA 1
ATOM 3324 C C . LEU B 1 223 ? 3.344 0.805 -12.078 1 95.44 223 LEU B C 1
ATOM 3326 O O . LEU B 1 223 ? 3.475 2.027 -11.984 1 95.44 223 LEU B O 1
ATOM 3330 N N . ARG B 1 224 ? 2.447 0.231 -12.773 1 94.69 224 ARG B N 1
ATOM 3331 C CA . ARG B 1 224 ? 1.514 1.048 -13.539 1 94.69 224 ARG B CA 1
ATOM 3332 C C . ARG B 1 224 ? 0.618 1.868 -12.617 1 94.69 224 ARG B C 1
ATOM 3334 O O . ARG B 1 224 ? 0.304 3.023 -12.914 1 94.69 224 ARG B O 1
ATOM 3341 N N . SER B 1 225 ? 0.163 1.236 -11.562 1 96.44 225 SER B N 1
ATOM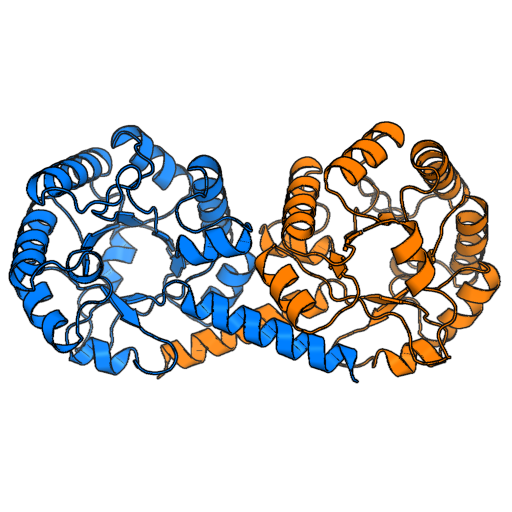 3342 C CA . SER B 1 225 ? -0.685 1.926 -10.602 1 96.44 225 SER B CA 1
ATOM 3343 C C . SER B 1 225 ? 0.052 3.096 -9.953 1 96.44 225 SER B C 1
ATOM 3345 O O . SER B 1 225 ? -0.523 4.168 -9.766 1 96.44 225 SER B O 1
ATOM 3347 N N . MET B 1 226 ? 1.353 2.891 -9.609 1 97.69 226 MET B N 1
ATOM 3348 C CA . MET B 1 226 ? 2.135 3.957 -8.992 1 97.69 226 MET B CA 1
ATOM 3349 C C . MET B 1 226 ? 2.404 5.082 -9.992 1 97.69 226 MET B C 1
ATOM 3351 O O . MET B 1 226 ? 2.428 6.254 -9.617 1 97.69 226 MET B O 1
ATOM 3355 N N . THR B 1 227 ? 2.607 4.695 -11.227 1 96.5 227 THR B N 1
ATOM 3356 C CA . THR B 1 227 ? 2.736 5.711 -12.266 1 96.5 227 THR B CA 1
ATOM 3357 C C . THR B 1 227 ? 1.472 6.559 -12.352 1 96.5 227 THR B C 1
ATOM 3359 O O . THR B 1 227 ? 1.544 7.789 -12.414 1 96.5 227 THR B O 1
ATOM 3362 N N . ALA B 1 228 ? 0.324 5.906 -12.32 1 96.69 228 ALA B N 1
ATOM 3363 C CA . ALA B 1 228 ? -0.956 6.609 -12.352 1 96.69 228 ALA B CA 1
ATOM 3364 C C . ALA B 1 228 ? -1.12 7.5 -11.125 1 96.69 228 ALA B C 1
ATOM 3366 O O . ALA B 1 228 ? -1.602 8.633 -11.227 1 96.69 228 ALA B O 1
ATOM 3367 N N . ALA B 1 229 ? -0.732 7.012 -9.984 1 96.62 229 ALA B N 1
ATOM 3368 C CA . ALA B 1 229 ? -0.803 7.797 -8.75 1 96.62 229 ALA B CA 1
ATOM 3369 C C . ALA B 1 229 ? 0.043 9.062 -8.859 1 96.62 229 ALA B C 1
ATOM 3371 O O . ALA B 1 229 ? -0.395 10.148 -8.461 1 96.62 229 ALA B O 1
ATOM 3372 N N . GLY B 1 230 ? 1.27 8.891 -9.383 1 96.19 230 GLY B N 1
ATOM 3373 C CA . GLY B 1 230 ? 2.127 10.047 -9.602 1 96.19 230 GLY B CA 1
ATOM 3374 C C . GLY B 1 230 ? 1.515 11.07 -10.539 1 96.19 230 GLY B C 1
ATOM 3375 O O . GLY B 1 230 ? 1.615 12.273 -10.305 1 96.19 230 GLY B O 1
ATOM 3376 N N . ALA B 1 231 ? 0.877 10.578 -11.586 1 94.69 231 ALA B N 1
ATOM 3377 C CA . ALA B 1 231 ? 0.233 11.469 -12.555 1 94.69 231 ALA B CA 1
ATOM 3378 C C . ALA B 1 231 ? -0.937 12.211 -11.914 1 94.69 231 ALA B C 1
ATOM 3380 O O . ALA B 1 231 ? -1.118 13.414 -12.148 1 94.69 231 ALA B O 1
ATOM 3381 N N . ILE B 1 232 ? -1.718 11.523 -11.125 1 92.25 232 ILE B N 1
ATOM 3382 C CA . ILE B 1 232 ? -2.836 12.125 -10.406 1 92.25 232 ILE B CA 1
ATOM 3383 C C . ILE B 1 232 ? -2.326 13.227 -9.484 1 92.25 232 ILE B C 1
ATOM 3385 O O . ILE B 1 232 ? -2.881 14.328 -9.461 1 92.25 232 ILE B O 1
ATOM 3389 N N . ALA B 1 233 ? -1.251 12.938 -8.789 1 91.25 233 ALA B N 1
ATOM 3390 C CA . ALA B 1 233 ? -0.659 13.906 -7.871 1 91.25 233 ALA B CA 1
ATOM 3391 C C . ALA B 1 233 ? -0.134 15.125 -8.617 1 91.25 233 ALA B C 1
ATOM 3393 O O . ALA B 1 233 ? -0.311 16.266 -8.172 1 91.25 233 ALA B O 1
ATOM 3394 N N . ALA B 1 234 ? 0.478 14.898 -9.75 1 89.81 234 ALA B N 1
ATOM 3395 C CA . ALA B 1 234 ? 1.027 15.984 -10.547 1 89.81 234 ALA B CA 1
ATOM 3396 C C . ALA B 1 234 ? -0.08 16.906 -11.055 1 89.81 234 ALA B C 1
ATOM 3398 O O . ALA B 1 234 ? 0.089 18.125 -11.094 1 89.81 234 ALA B O 1
ATOM 3399 N N . GLU B 1 235 ? -1.163 16.328 -11.398 1 86.44 235 GLU B N 1
ATOM 3400 C CA . GLU B 1 235 ? -2.309 17.109 -11.852 1 86.44 235 GLU B CA 1
ATOM 3401 C C . GLU B 1 235 ? -2.85 18 -10.734 1 86.44 235 GLU B C 1
ATOM 3403 O O . GLU B 1 235 ? -3.24 19.141 -10.977 1 86.44 235 GLU B O 1
ATOM 3408 N N . LEU B 1 236 ? -2.852 17.5 -9.578 1 79.94 236 LEU B N 1
ATOM 3409 C CA . LEU B 1 236 ? -3.379 18.234 -8.438 1 79.94 236 LEU B CA 1
ATOM 3410 C C . LEU B 1 236 ? -2.404 19.312 -7.988 1 79.94 236 LEU B C 1
ATOM 3412 O O . LEU B 1 236 ? -2.812 20.312 -7.398 1 79.94 236 LEU B O 1
ATOM 3416 N N . HIS B 1 237 ? -1.122 19.109 -8.242 1 77 237 HIS B N 1
ATOM 3417 C CA . HIS B 1 237 ? -0.087 20.062 -7.871 1 77 237 HIS B CA 1
ATOM 3418 C C . HIS B 1 237 ? -0.138 21.297 -8.75 1 77 237 HIS B C 1
ATOM 3420 O O . HIS B 1 237 ? 0.114 22.406 -8.281 1 77 237 HIS B O 1
ATOM 3426 N N . VAL B 1 238 ? -0.464 21.094 -10.148 1 66.56 238 VAL B N 1
ATOM 3427 C CA . VAL B 1 238 ? -0.407 22.188 -11.117 1 66.56 238 VAL B CA 1
ATOM 3428 C C . VAL B 1 238 ? -1.76 22.891 -11.18 1 66.56 238 VAL B C 1
ATOM 3430 O O . VAL B 1 238 ? -1.841 24.062 -11.578 1 66.56 238 VAL B O 1
ATOM 3433 N N . GLY B 1 239 ? -2.936 22.188 -10.758 1 58.19 239 GLY B N 1
ATOM 3434 C CA . GLY B 1 239 ? -4.215 22.844 -11 1 58.19 239 GLY B CA 1
ATOM 3435 C C . GLY B 1 239 ? -4.539 23.906 -9.977 1 58.19 239 GLY B C 1
ATOM 3436 O O . GLY B 1 239 ? -3.879 24 -8.938 1 58.19 239 GLY B O 1
#

Foldseek 3Di:
DFLVVVLVLLPDDDQLDAQEAEADQALVSLLVVVVVPRQEHEHFQQQVCVVVVHHRLPDDQVSQLVRLLRSQVSDDHAYEYECEQQNPDQLQVSLVSNVVSVHQEYEHEQQDSVVRDGHDLLVSLQRLLRNCVNCPSRYAYEYEYCCVVHVHDLVVLLVSLCSNLVSPHQEYEDEPDDLQSQQVSCVSNVHAYEYADAPPPDDSSVSSNSRHNYYYHRCRVVVVVVVVVVVVVVVVVVD/DFLVVVLVLLPDDDQLDAQEAEADQALVSLLVVVVVPRQEHEHFQQQVCVVVVHHRLPDQQVSQLVRLLRSQVSDDHAYEYECEQQNPDQLQVSLVSNVVSVHQEYEHEQQDSVVRHGHDLLVSLQRLLRNCVNCVSRYAYEYEYCCVVHVHDLVVLLVSLCSNLVSPHQEYEDEPDDLQSQQVSCVSNVHAYEYADAPPDDDSSVSSNSRHNYYYHRCRVVVVVVVVVVVVVVVVVVD

Radius of gyration: 25.12 Å; Cα contacts (8 Å, |Δi|>4): 1105; chains: 2; bounding box: 44×71×55 Å

Secondary structure (DSSP, 8-state):
--HHHHHHTTSSPPTT--EE-B--SSHHHHHHHHHTT-S-EEE-HHHHHHHHT--TT-S-HHHHHHHHHHHHHT-SS-EEEE-TT-TT--HHHHHHHHHHHT-SEEEE-SB-TTT-PBPPHHHHHHHHHHHHHHHTTS-EEEEEE-TTTTT--HHHHHHHHHHHHHTT-SEEEETT--GGGHHHHHHHHTS-BEEEPPTTT--HHHHHHTT-SEEE-TTHHHHHHHHHHHHHHHHHHH-/--HHHHHHTTSSPPTT--EE-B--SSHHHHHHHHHTT-S-EEE-HHHHHHHHT--TT-S-HHHHHHHHHHHHHT-SS-EEEE-TT-TT--HHHHHHHHHHHT-SEEEE-SB-TTT-PBPPHHHHHHHHHHHHHHHTTS-EEEEEE-TTTTT--HHHHHHHHHHHHHTT-SEEEETT--GGGHHHHHHHHTS-BEEEPPTTT--HHHHHHTT-SEEE-TTHHHHHHHHHHHHHHHHHHH-

Nearest PDB structures (foldseek):
  2qiw-assembly1_B  TM=8.978E-01  e=1.433E-19  Corynebacterium glutamicum ATCC 13032
  4lsb-assembly1_A  TM=8.889E-01  e=3.484E-18  Burkholderia cenocepacia J2315
  1s2v-assembly1_D  TM=8.750E-01  e=4.709E-15  Mytilus edulis
  1o5q-assembly1_B  TM=8.620E-01  e=1.145E-13  Salmonella enterica subsp. enterica serovar Typhimurium
  6t4v-assembly1_C  TM=8.820E-01  e=3.316E-13  Pseudomonas aeruginosa PAO1

InterPro domains:
  IPR015813 Pyruvate/Phosphoenolpyruvate kinase-like domain superfamily [SSF51621] (4-236)
  IPR039556 ICL/PEPM domain [cd00377] (6-235)
  IPR040442 Pyruvate kinase-like domain superfamily [G3DSA:3.20.20.60] (1-233)

Organism: Streptomyces mobaraensis (NCBI:txid35621)

Sequence (478 aa):
MTAAAFRALHHGRPAGDPLVLAGPWDAGSARAFADAGFAALATPSAAVAASLGVADGDVPAAEMFAAVARVVRAVDVPVSADLEDGYGLPARELVERILETGAVGCNLEDTDRTTGRLLDPREQADRLADVRAEAGDALFLNARIDSWLRGASDEDARERARLYAAAGADCVYPILAPEGALAAIGAAAGLPVNAMAEPESSAPHRLGRLGADRITFGKGMFLRSMTAAGAIAAELHVGMTAAAFRALHHGRPAGDPLVLAGPWDAGSARAFADAGFAALATPSAAVAASLGVADGDVPAAEMFAAVARVVRAVDVPVSADLEDGYGLPARELVERILETGAVGCNLEDTDRTTGRLLDPREQADRLADVRAEAGDALFLNARIDSWLRGASDEDARERARLYAAAGADCVYPILAPEGALAAIGAAAGLPVNAMAEPESSAPHRLGRLGADRITFGKGMFLRSMTAAGAIAAELHVG

Solvent-accessible surface area (backbone atoms only — not comparable to full-atom values): 22887 Å² total; per-residue (Å²): 121,48,18,61,63,56,54,51,62,57,50,94,59,58,81,32,52,34,39,57,28,50,40,32,52,29,11,39,45,29,37,27,38,49,73,52,64,42,75,33,36,32,32,22,48,50,28,32,16,38,39,59,52,37,56,67,92,64,60,52,63,70,58,50,47,51,46,50,23,32,27,36,71,44,44,88,51,44,29,28,35,38,44,52,58,46,80,81,48,54,40,61,59,42,46,51,51,44,53,71,28,58,39,21,24,33,33,39,40,37,44,37,83,89,78,68,41,73,52,56,57,67,60,46,18,49,52,46,28,46,34,32,68,63,38,54,72,57,45,34,36,31,38,30,36,45,28,54,74,70,70,50,48,73,65,55,43,27,52,38,30,32,43,33,32,74,24,57,38,58,25,35,25,48,46,80,51,58,66,87,47,34,40,60,34,21,63,49,28,74,36,43,20,36,36,71,40,46,85,89,73,47,38,48,31,59,45,9,63,37,34,25,27,28,33,38,35,53,43,46,58,45,52,53,26,33,50,50,34,19,49,54,48,42,52,53,68,74,62,122,51,16,61,62,56,54,51,61,55,49,94,58,59,83,32,52,35,39,59,28,50,41,32,51,30,11,39,43,30,36,26,39,47,72,50,62,42,76,31,36,33,31,22,48,48,28,33,17,38,37,60,55,36,57,67,91,63,59,51,63,69,58,49,48,51,47,50,23,30,26,37,72,44,45,87,50,45,30,28,36,39,46,52,57,46,78,81,48,54,40,61,59,43,46,51,52,43,53,71,27,59,38,21,25,35,33,39,40,38,44,36,83,88,79,69,41,74,53,56,57,67,59,45,18,50,51,46,29,46,33,32,68,63,38,54,71,56,44,36,36,30,38,30,36,44,29,53,73,71,73,50,48,72,65,54,41,29,52,37,30,34,42,33,33,75,23,57,38,58,24,35,24,48,46,80,52,59,65,88,47,35,38,59,34,22,62,48,28,73,36,46,19,38,38,72,39,46,85,87,74,49,37,49,31,60,45,10,63,38,35,25,25,28,31,37,34,54,44,45,58,46,53,51,26,34,51,50,34,17,51,55,50,41,50,54,68,74,65

pLDDT: mean 95.47, std 6.65, range [57.0, 98.94]